Protein AF-A0A7S0LZG2-F1 (afdb_monomer_lite)

Organism: NCBI:txid233186

Radius of gyration: 30.83 Å; chains: 1; bounding box: 90×94×75 Å

InterPro domains:
  IPR001623 DnaJ domain [PF00226] (15-76)
  IPR001623 DnaJ domain [PR00625] (16-34)
  IPR001623 DnaJ domain [PR00625] (34-49)
  IPR001623 DnaJ domain [PR00625] (51-71)
  IPR001623 DnaJ domain [PR00625] (71-90)
  IPR001623 DnaJ domain [PS50076] (14-79)
  IPR001623 DnaJ domain [SM00271] (13-71)
  IPR001623 DnaJ domain [cd06257] (15-68)
  IPR018253 DnaJ domain, conserved site [PS00636] (56-75)
  IPR019396 Transmembrane Fragile-X-F-associated protein [PF10269] (187-379)
  IPR036869 Chaperone J-domain superfamily [G3DSA:1.10.287.110] (8-105)
  IPR036869 Chaperone J-domain superfamily [SSF46565] (13-108)
  IPR051434 DnaJ homolog subfamily C member 5 [PTHR44027] (15-177)

Structure (mmCIF, N/CA/C/O backbone):
data_AF-A0A7S0LZG2-F1
#
_entry.id   AF-A0A7S0LZG2-F1
#
loop_
_atom_site.group_PDB
_atom_site.id
_atom_site.type_symbol
_atom_site.label_atom_id
_atom_site.label_alt_id
_atom_site.label_comp_id
_atom_site.label_asym_id
_atom_site.label_entity_id
_atom_site.label_seq_id
_atom_site.pdbx_PDB_ins_code
_atom_site.Cartn_x
_atom_site.Cartn_y
_atom_site.Cartn_z
_atom_site.occupancy
_atom_site.B_iso_or_equiv
_atom_site.auth_seq_id
_atom_site.auth_comp_id
_atom_site.auth_asym_id
_atom_site.auth_atom_id
_atom_site.pdbx_PDB_model_num
ATOM 1 N N . MET A 1 1 ? 25.890 35.222 -40.777 1.00 36.62 1 MET A N 1
ATOM 2 C CA . MET A 1 1 ? 24.666 34.493 -40.388 1.00 36.62 1 MET A CA 1
ATOM 3 C C . MET A 1 1 ? 24.772 33.085 -40.952 1.00 36.62 1 MET A C 1
ATOM 5 O O . MET A 1 1 ? 24.434 32.873 -42.106 1.00 36.62 1 MET A O 1
ATOM 9 N N . LEU A 1 2 ? 25.377 32.169 -40.194 1.00 33.62 2 LEU A N 1
ATOM 10 C CA . LEU A 1 2 ? 25.518 30.763 -40.579 1.00 33.62 2 LEU A CA 1
ATOM 11 C C . LEU A 1 2 ? 24.360 29.995 -39.947 1.00 33.62 2 LEU A C 1
ATOM 13 O O . LEU A 1 2 ? 24.192 30.022 -38.731 1.00 33.62 2 LEU A O 1
ATOM 17 N N . GLY A 1 3 ? 23.532 29.397 -40.801 1.00 33.84 3 GLY A N 1
ATOM 18 C CA . GLY A 1 3 ? 22.392 28.591 -40.397 1.00 33.84 3 GLY A CA 1
ATOM 19 C C . GLY A 1 3 ? 22.852 27.315 -39.703 1.00 33.84 3 GLY A C 1
ATOM 20 O O . GLY A 1 3 ? 23.618 26.530 -40.259 1.00 33.84 3 GLY A O 1
ATOM 21 N N . SER A 1 4 ? 22.360 27.118 -38.485 1.00 37.41 4 SER A N 1
ATOM 22 C CA . SER A 1 4 ? 22.363 25.838 -37.792 1.00 37.41 4 SER A CA 1
ATOM 23 C C . SER A 1 4 ? 21.482 24.860 -38.569 1.00 37.41 4 SER A C 1
ATOM 25 O O . SER A 1 4 ? 20.266 25.040 -38.651 1.00 37.41 4 SER A O 1
ATOM 27 N N . ASN A 1 5 ? 22.102 23.844 -39.158 1.00 39.34 5 ASN A N 1
ATOM 28 C CA . ASN A 1 5 ? 21.404 22.716 -39.762 1.00 39.34 5 ASN A CA 1
ATOM 29 C C . ASN A 1 5 ? 20.641 21.965 -38.643 1.00 39.34 5 ASN A C 1
ATOM 31 O O . ASN A 1 5 ? 21.269 21.638 -37.632 1.00 39.34 5 ASN A O 1
ATOM 35 N N . PRO A 1 6 ? 19.320 21.724 -38.744 1.00 42.66 6 PRO A N 1
ATOM 36 C CA . PRO A 1 6 ? 18.603 20.955 -37.730 1.00 42.66 6 PRO A CA 1
ATOM 37 C C . PRO A 1 6 ? 19.112 19.507 -37.713 1.00 42.66 6 PRO A C 1
ATOM 39 O O . PRO A 1 6 ? 19.399 18.931 -38.763 1.00 42.66 6 PRO A O 1
ATOM 42 N N . ALA A 1 7 ? 19.246 18.934 -36.514 1.00 39.84 7 ALA A N 1
ATOM 43 C CA . 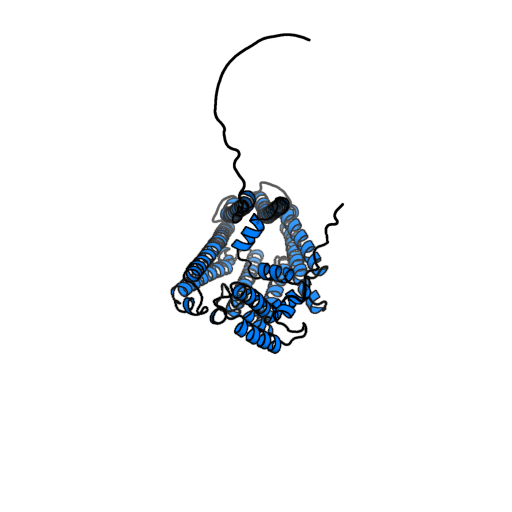ALA A 1 7 ? 19.677 17.552 -36.316 1.00 39.84 7 ALA A CA 1
ATOM 44 C C . ALA A 1 7 ? 18.815 16.571 -37.146 1.00 39.84 7 ALA A C 1
ATOM 46 O O . ALA A 1 7 ? 17.605 16.791 -37.275 1.00 39.84 7 ALA A O 1
ATOM 47 N N . PRO A 1 8 ? 19.408 15.505 -37.720 1.00 37.78 8 PRO A N 1
ATOM 48 C CA . PRO A 1 8 ? 18.664 14.521 -38.499 1.00 37.78 8 PRO A CA 1
ATOM 49 C C . PRO A 1 8 ? 17.584 13.846 -37.634 1.00 37.78 8 PRO A C 1
ATOM 51 O O . PRO A 1 8 ? 17.798 13.650 -36.436 1.00 37.78 8 PRO A O 1
ATOM 54 N N . PRO A 1 9 ? 16.420 13.489 -38.212 1.00 40.94 9 PRO A N 1
ATOM 55 C CA . PRO A 1 9 ? 15.357 12.816 -37.471 1.00 40.94 9 PRO A CA 1
ATOM 56 C C . PRO A 1 9 ? 15.865 11.483 -36.891 1.00 40.94 9 PRO A C 1
ATOM 58 O O . PRO A 1 9 ? 16.703 10.835 -37.525 1.00 40.94 9 PRO A O 1
ATOM 61 N N . PRO A 1 10 ? 15.364 11.044 -35.719 1.00 46.56 10 PRO A N 1
ATOM 62 C CA . PRO A 1 10 ? 15.794 9.796 -35.097 1.00 46.56 10 PRO A CA 1
ATOM 63 C C . PRO A 1 10 ? 15.549 8.642 -36.072 1.00 46.56 10 PRO A C 1
ATOM 65 O O . PRO A 1 10 ? 14.413 8.390 -36.489 1.00 46.56 10 PRO A O 1
ATOM 68 N N . ASN A 1 11 ? 16.626 7.984 -36.500 1.00 55.81 11 ASN A N 1
ATOM 69 C CA . ASN A 1 11 ? 16.569 6.983 -37.554 1.00 55.81 11 ASN A CA 1
ATOM 70 C C . ASN A 1 11 ? 15.922 5.690 -37.019 1.00 55.81 11 ASN A C 1
ATOM 72 O O . ASN A 1 11 ? 16.595 4.811 -36.486 1.00 55.81 11 ASN A O 1
ATOM 76 N N . LYS A 1 12 ? 14.595 5.578 -37.171 1.00 57.31 12 LYS A N 1
ATOM 77 C CA . LYS A 1 12 ? 13.780 4.420 -36.752 1.00 57.31 12 LYS A CA 1
ATOM 78 C C . LYS A 1 12 ? 14.132 3.102 -37.471 1.00 57.31 12 LYS A C 1
ATOM 80 O O . LYS A 1 12 ? 13.519 2.079 -37.169 1.00 57.31 12 LYS A O 1
ATOM 85 N N . THR A 1 13 ? 15.050 3.103 -38.442 1.00 65.00 13 THR A N 1
ATOM 86 C CA . THR A 1 13 ? 15.465 1.910 -39.202 1.00 65.00 13 THR A CA 1
ATOM 87 C C . THR A 1 13 ? 16.918 1.497 -38.971 1.00 65.00 13 THR A C 1
ATOM 89 O O . THR A 1 13 ? 17.349 0.490 -39.530 1.00 65.00 13 THR A O 1
ATOM 92 N N . LEU A 1 14 ? 17.652 2.184 -38.092 1.00 81.25 14 LEU A N 1
ATOM 93 C CA . LEU A 1 14 ? 19.096 2.006 -37.920 1.00 81.25 14 LEU A CA 1
ATOM 94 C C . LEU A 1 14 ? 19.501 0.565 -37.544 1.00 81.25 14 LEU A C 1
ATOM 96 O O . LEU A 1 14 ? 20.418 0.013 -38.145 1.00 81.25 14 LEU A O 1
ATOM 100 N N . TYR A 1 15 ? 18.784 -0.109 -36.637 1.00 87.94 15 TYR A N 1
ATOM 101 C CA . TYR A 1 15 ? 19.085 -1.504 -36.268 1.00 87.94 15 TYR A CA 1
ATOM 102 C C . TYR A 1 15 ? 18.771 -2.515 -37.381 1.00 87.94 15 TYR A C 1
ATOM 104 O O . TYR A 1 15 ? 19.492 -3.502 -37.547 1.00 87.94 15 TYR A O 1
ATOM 112 N N . TYR A 1 16 ? 17.729 -2.265 -38.177 1.00 89.00 16 TYR A N 1
ATOM 113 C CA . TYR A 1 16 ? 17.386 -3.104 -39.329 1.00 89.00 16 TYR A CA 1
ATOM 114 C C . TYR A 1 16 ? 18.434 -2.956 -40.439 1.00 89.00 16 TYR A C 1
ATOM 116 O O . TYR A 1 16 ? 18.879 -3.949 -41.016 1.00 89.00 16 TYR A O 1
ATOM 124 N N . GLU A 1 17 ? 18.897 -1.726 -40.671 1.00 87.31 17 GLU A N 1
ATOM 125 C CA . GLU A 1 17 ? 19.972 -1.402 -41.611 1.00 87.31 17 GLU A CA 1
ATOM 126 C C . GLU A 1 17 ? 21.313 -2.017 -41.187 1.00 87.31 17 GLU A C 1
ATOM 128 O O . GLU A 1 17 ? 22.000 -2.613 -42.017 1.00 87.31 17 GLU A O 1
ATOM 133 N N . LEU A 1 18 ? 21.654 -1.962 -39.895 1.00 86.88 18 LEU A N 1
ATOM 134 C CA . LEU A 1 18 ? 22.871 -2.570 -39.343 1.00 86.88 18 LEU A CA 1
ATOM 135 C C . LEU A 1 18 ? 22.912 -4.093 -39.513 1.00 86.88 18 LEU A C 1
ATOM 137 O O . LEU A 1 18 ? 23.971 -4.658 -39.795 1.00 86.88 18 LEU A O 1
ATOM 141 N N . LEU A 1 19 ? 21.767 -4.765 -39.365 1.00 86.94 19 LEU A N 1
ATOM 142 C CA . LEU A 1 19 ? 21.643 -6.199 -39.635 1.00 86.94 19 LEU A CA 1
ATOM 143 C C . LEU A 1 19 ? 21.446 -6.514 -41.126 1.00 86.94 19 LEU A C 1
ATOM 145 O O . LEU A 1 19 ? 21.594 -7.669 -41.527 1.00 86.94 19 LEU A O 1
ATOM 149 N N . GLY A 1 20 ? 21.150 -5.513 -41.958 1.00 86.12 20 GLY A N 1
ATOM 150 C CA . GLY A 1 20 ? 20.890 -5.680 -43.386 1.00 86.12 20 GLY A CA 1
ATOM 151 C C . GLY A 1 20 ? 19.603 -6.455 -43.676 1.00 86.12 20 GLY A C 1
ATOM 152 O O . GLY A 1 20 ? 19.558 -7.238 -44.626 1.00 86.12 20 GLY A O 1
ATOM 153 N N . VAL A 1 21 ? 18.579 -6.278 -42.841 1.00 89.81 21 VAL A N 1
ATOM 154 C CA . VAL A 1 21 ? 17.268 -6.929 -42.970 1.00 89.81 21 VAL A CA 1
ATOM 155 C C . VAL A 1 21 ? 16.168 -5.880 -43.129 1.00 89.81 21 VAL A C 1
ATOM 157 O O . VAL A 1 21 ? 16.304 -4.775 -42.607 1.00 89.81 21 VAL A O 1
ATOM 160 N N . PRO A 1 22 ? 15.071 -6.179 -43.843 1.00 88.25 22 PRO A N 1
ATOM 161 C CA . PRO A 1 22 ? 13.965 -5.239 -43.954 1.00 88.25 22 PRO A CA 1
ATOM 162 C C . PRO A 1 22 ? 13.173 -5.158 -42.635 1.00 88.25 22 PRO A C 1
ATOM 164 O O . PRO A 1 22 ? 13.244 -6.050 -41.787 1.00 88.25 22 PRO A O 1
ATOM 167 N N . LYS A 1 23 ? 12.401 -4.082 -42.445 1.00 84.81 23 LYS A N 1
ATOM 168 C CA . LYS A 1 23 ? 11.643 -3.841 -41.200 1.00 84.81 23 LYS A CA 1
ATOM 169 C C . LYS A 1 23 ? 10.591 -4.923 -40.910 1.00 84.81 23 LYS A C 1
ATOM 171 O O . LYS A 1 23 ? 10.265 -5.178 -39.754 1.00 84.81 23 LYS A O 1
ATOM 176 N N . ASP A 1 24 ? 10.084 -5.580 -41.947 1.00 84.69 24 ASP A N 1
ATOM 177 C CA . ASP A 1 24 ? 9.132 -6.693 -41.897 1.00 84.69 24 ASP A CA 1
ATOM 178 C C . ASP A 1 24 ? 9.803 -8.072 -41.732 1.00 84.69 24 ASP A C 1
ATOM 180 O O . ASP A 1 24 ? 9.123 -9.096 -41.769 1.00 84.69 24 ASP A O 1
ATOM 184 N N . ALA A 1 25 ? 11.121 -8.121 -41.499 1.00 87.06 25 ALA A N 1
ATOM 185 C CA 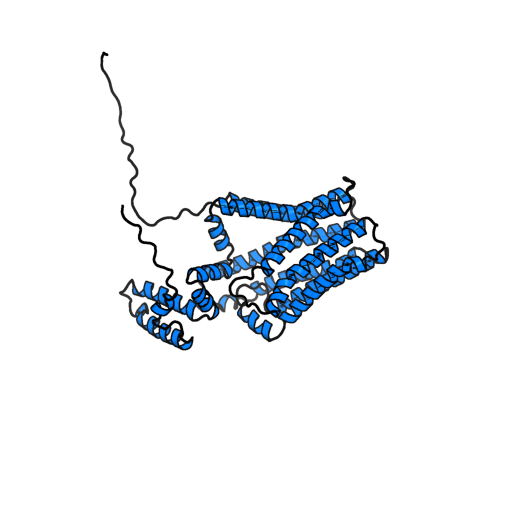. ALA A 1 25 ? 11.863 -9.370 -41.359 1.00 87.06 25 ALA A CA 1
ATOM 186 C C . ALA A 1 25 ? 11.324 -10.263 -40.232 1.00 87.06 25 ALA A C 1
ATOM 188 O O . ALA A 1 25 ? 11.015 -9.803 -39.120 1.00 87.06 25 ALA A O 1
ATOM 189 N N . SER A 1 26 ? 11.274 -11.567 -40.513 1.00 88.62 26 SER A N 1
ATOM 190 C CA . SER A 1 26 ? 10.900 -12.576 -39.527 1.00 88.62 26 SER A CA 1
ATOM 191 C C . SER A 1 26 ? 11.997 -12.742 -38.459 1.00 88.62 26 SER A C 1
ATOM 193 O O . SER A 1 26 ? 13.169 -12.441 -38.719 1.00 88.62 26 SER A O 1
ATOM 195 N N . PRO A 1 27 ? 11.669 -13.255 -37.257 1.00 85.50 27 PRO A N 1
ATOM 196 C CA . PRO A 1 27 ? 12.671 -13.556 -36.229 1.00 85.50 27 PRO A CA 1
ATOM 197 C C . PRO A 1 27 ? 13.788 -14.485 -36.730 1.00 85.50 27 PRO A C 1
ATOM 199 O O . PRO A 1 27 ? 14.954 -14.332 -36.356 1.00 85.50 27 PRO A O 1
ATOM 202 N N . ASP A 1 28 ? 13.452 -15.418 -37.625 1.00 84.06 28 ASP A N 1
ATOM 203 C CA . ASP A 1 28 ? 14.417 -16.335 -38.229 1.00 84.06 28 ASP A CA 1
ATOM 204 C C . ASP A 1 28 ? 15.378 -15.622 -39.184 1.00 84.06 28 ASP A C 1
ATOM 206 O O . ASP A 1 28 ? 16.564 -15.962 -39.232 1.00 84.06 28 ASP A O 1
ATOM 210 N N . ASP A 1 29 ? 14.906 -14.611 -39.912 1.00 88.00 29 ASP A N 1
ATOM 211 C CA . ASP A 1 29 ? 15.738 -13.827 -40.827 1.00 88.00 29 ASP A CA 1
ATOM 212 C C . ASP A 1 29 ? 16.683 -12.895 -40.065 1.00 88.00 29 ASP A C 1
ATOM 214 O O . ASP A 1 29 ? 17.873 -12.842 -40.379 1.00 88.00 29 ASP A O 1
ATOM 218 N N . ILE A 1 30 ? 16.200 -12.269 -38.987 1.00 89.44 30 ILE A N 1
ATOM 219 C CA . ILE A 1 30 ? 17.013 -11.476 -38.049 1.00 89.44 30 ILE A CA 1
ATOM 220 C C . ILE A 1 30 ? 18.133 -12.344 -37.453 1.00 89.44 30 ILE A C 1
ATOM 222 O O . ILE A 1 30 ? 19.303 -11.955 -37.431 1.00 89.44 30 ILE A O 1
ATOM 226 N N . LYS A 1 31 ? 17.810 -13.575 -37.043 1.00 88.88 31 LYS A N 1
ATOM 227 C CA . LYS A 1 31 ? 18.780 -14.530 -36.490 1.00 88.88 31 LYS A CA 1
ATOM 228 C C . LYS A 1 31 ? 19.804 -15.011 -37.518 1.00 88.88 31 LYS A C 1
ATOM 230 O O . LYS A 1 31 ? 20.982 -15.167 -37.188 1.00 88.88 31 LYS A O 1
ATOM 235 N N . LYS A 1 32 ? 19.388 -15.256 -38.764 1.00 88.44 32 LYS A N 1
ATOM 236 C CA . LYS A 1 32 ? 20.304 -15.613 -39.864 1.00 88.44 32 LYS A CA 1
ATOM 237 C C . LYS A 1 32 ? 21.247 -14.458 -40.199 1.00 88.44 32 LYS A C 1
ATOM 239 O O . LYS A 1 32 ? 22.445 -14.691 -40.371 1.00 88.44 32 LYS A O 1
ATOM 244 N N . ALA A 1 33 ? 20.726 -13.235 -40.256 1.00 89.38 33 ALA A N 1
ATOM 245 C CA . ALA A 1 33 ? 21.500 -12.032 -40.532 1.00 89.38 33 ALA A CA 1
ATOM 246 C C . ALA A 1 33 ? 22.550 -11.767 -39.446 1.00 89.38 33 ALA A C 1
ATOM 248 O O . ALA A 1 33 ? 23.730 -11.611 -39.765 1.00 89.38 33 ALA A O 1
ATOM 249 N N . TRP A 1 34 ? 22.158 -11.866 -38.171 1.00 89.00 34 TRP A N 1
ATOM 250 C CA . TRP A 1 34 ? 23.079 -11.792 -37.036 1.00 89.00 34 TRP A CA 1
ATOM 251 C C . TRP A 1 34 ? 24.204 -12.823 -37.135 1.00 89.00 34 TRP A C 1
ATOM 253 O O . TRP A 1 34 ? 25.372 -12.460 -37.060 1.00 89.00 34 TRP A O 1
ATOM 263 N N . ARG A 1 35 ? 23.890 -14.103 -37.383 1.00 87.50 35 ARG A N 1
ATOM 264 C CA . ARG A 1 35 ? 24.916 -15.156 -37.522 1.00 87.50 35 ARG A CA 1
ATOM 265 C C . ARG A 1 35 ? 25.926 -14.835 -38.623 1.00 87.50 35 ARG A C 1
ATOM 267 O O . ARG A 1 35 ? 27.125 -15.036 -38.438 1.00 87.50 35 ARG A O 1
ATOM 274 N N . LYS A 1 36 ? 25.454 -14.322 -39.762 1.00 88.44 36 LYS A N 1
ATOM 275 C CA . LYS A 1 36 ? 26.313 -13.931 -40.886 1.00 88.44 36 LYS A CA 1
ATOM 276 C C . LYS A 1 36 ? 27.188 -12.724 -40.539 1.00 88.44 36 LYS A C 1
ATOM 278 O O . LYS A 1 36 ? 28.360 -12.715 -40.904 1.00 88.44 36 LYS A O 1
ATOM 283 N N . ALA A 1 37 ? 26.645 -11.730 -39.841 1.00 85.12 37 ALA A N 1
ATOM 284 C CA . ALA A 1 37 ? 27.389 -10.546 -39.423 1.00 85.12 37 ALA A CA 1
ATOM 285 C C . ALA A 1 37 ? 28.405 -10.864 -38.312 1.00 85.12 37 ALA A C 1
ATOM 287 O O . ALA A 1 37 ? 29.570 -10.487 -38.424 1.00 85.12 37 ALA A O 1
ATOM 288 N N . ALA A 1 38 ? 28.015 -11.655 -37.312 1.00 84.25 38 ALA A N 1
ATOM 289 C CA . ALA A 1 38 ? 28.865 -12.079 -36.204 1.00 84.25 38 ALA A CA 1
ATOM 290 C C . ALA A 1 38 ? 30.071 -12.910 -36.667 1.00 84.25 38 ALA A C 1
ATOM 292 O O . ALA A 1 38 ? 31.174 -12.719 -36.169 1.00 84.25 38 ALA A O 1
ATOM 293 N N . LEU A 1 39 ? 29.898 -13.791 -37.661 1.00 85.06 39 LEU A N 1
ATOM 294 C CA . LEU A 1 39 ? 31.007 -14.558 -38.246 1.00 85.06 39 LEU A CA 1
ATOM 295 C C . LEU A 1 39 ? 31.995 -13.692 -39.038 1.00 85.06 39 LEU A C 1
ATOM 297 O O . LEU A 1 39 ? 33.161 -14.070 -39.160 1.00 85.06 39 LEU A O 1
ATOM 301 N N . ARG A 1 40 ? 31.530 -12.572 -39.606 1.00 83.62 40 ARG A N 1
ATOM 302 C CA . ARG A 1 40 ? 32.362 -11.625 -40.366 1.00 83.62 40 ARG A CA 1
ATOM 303 C C . ARG A 1 40 ? 33.102 -10.655 -39.456 1.00 83.62 40 ARG A C 1
ATOM 305 O O . ARG A 1 40 ? 34.233 -10.320 -39.765 1.00 83.62 40 ARG A O 1
ATOM 312 N N . LEU A 1 41 ? 32.470 -10.230 -38.365 1.00 82.88 41 LEU A N 1
ATOM 313 C CA . LEU A 1 41 ? 32.989 -9.244 -37.411 1.00 82.88 41 LEU A CA 1
ATOM 314 C C . LEU A 1 41 ? 33.618 -9.888 -36.162 1.00 82.88 41 LEU A C 1
ATOM 316 O O . LEU A 1 41 ? 33.928 -9.191 -35.204 1.00 82.88 41 LEU A O 1
ATOM 320 N N . HIS A 1 42 ? 33.812 -11.210 -36.150 1.00 80.94 42 HIS A N 1
ATOM 321 C CA . HIS A 1 42 ? 34.375 -11.910 -34.995 1.00 80.94 42 HIS A CA 1
ATOM 322 C C . HIS A 1 42 ? 35.797 -11.399 -34.682 1.00 80.94 42 HIS A C 1
ATOM 324 O O . HIS A 1 42 ? 36.619 -11.358 -35.604 1.00 80.94 42 HIS A O 1
ATOM 330 N N . PRO A 1 43 ? 36.126 -11.074 -33.416 1.00 76.81 43 PRO A N 1
ATOM 331 C CA . PRO A 1 43 ? 37.424 -10.497 -33.045 1.00 76.81 43 PRO A CA 1
ATOM 332 C C . PRO A 1 43 ? 38.600 -11.413 -33.408 1.00 76.81 43 PRO A C 1
ATOM 334 O O . PRO A 1 43 ? 39.628 -10.944 -33.875 1.00 76.81 43 PRO A O 1
ATOM 337 N N . ASP A 1 44 ? 38.409 -12.733 -33.324 1.00 80.69 44 ASP A N 1
ATOM 338 C CA . ASP A 1 44 ? 39.431 -13.720 -33.707 1.00 80.69 44 ASP A CA 1
ATOM 339 C C . ASP A 1 44 ? 39.818 -13.670 -35.199 1.00 80.69 44 ASP A C 1
ATOM 341 O O . ASP A 1 44 ? 40.945 -13.979 -35.566 1.00 80.69 44 ASP A O 1
ATOM 345 N N . LYS A 1 45 ? 38.900 -13.242 -36.077 1.00 79.25 45 LYS A N 1
ATOM 346 C CA . LYS A 1 45 ? 39.164 -13.108 -37.521 1.00 79.25 45 LYS A CA 1
ATOM 347 C C . LYS A 1 45 ? 39.620 -11.705 -37.923 1.00 79.25 45 LYS A C 1
ATOM 349 O O . LYS A 1 45 ? 40.101 -11.539 -39.039 1.00 79.25 45 LYS A O 1
ATOM 354 N N . ASN A 1 46 ? 39.475 -10.724 -37.032 1.00 80.88 46 ASN A N 1
ATOM 355 C CA . ASN A 1 46 ? 39.750 -9.309 -37.284 1.00 80.88 46 ASN A CA 1
ATOM 356 C C . ASN A 1 46 ? 40.654 -8.713 -36.192 1.00 80.88 46 ASN A C 1
ATOM 358 O O . ASN A 1 46 ? 40.431 -7.597 -35.738 1.00 80.88 46 ASN A O 1
ATOM 362 N N . GLN A 1 47 ? 41.685 -9.453 -35.774 1.00 71.69 47 GLN A N 1
ATOM 363 C CA . GLN A 1 47 ? 42.593 -9.050 -34.688 1.00 71.69 47 GLN A CA 1
ATOM 364 C C . GLN A 1 47 ? 43.371 -7.748 -34.984 1.00 71.69 47 GLN A C 1
ATOM 366 O O . GLN A 1 47 ? 43.872 -7.113 -34.064 1.00 71.69 47 GLN A O 1
ATOM 371 N N . ASN A 1 48 ? 43.446 -7.337 -36.257 1.00 75.75 48 ASN A N 1
ATOM 372 C CA . ASN A 1 48 ? 44.167 -6.144 -36.714 1.00 75.75 48 ASN A CA 1
ATOM 373 C C . ASN A 1 48 ? 43.251 -4.944 -37.032 1.00 75.75 48 ASN A C 1
ATOM 375 O O . ASN A 1 48 ? 43.751 -3.921 -37.494 1.00 75.75 48 ASN A O 1
ATOM 379 N N . ASP A 1 49 ? 41.932 -5.068 -36.842 1.00 77.75 49 ASP A N 1
ATOM 380 C CA . ASP A 1 49 ? 40.963 -4.005 -37.130 1.00 77.75 49 ASP A CA 1
ATOM 381 C C . ASP A 1 49 ? 40.312 -3.506 -35.824 1.00 77.75 49 ASP A C 1
ATOM 383 O O . ASP A 1 49 ? 39.419 -4.173 -35.289 1.00 77.75 49 ASP A O 1
ATOM 387 N N . PRO A 1 50 ? 40.727 -2.337 -35.298 1.00 73.44 50 PRO A N 1
ATOM 388 C CA . PRO A 1 50 ? 40.158 -1.783 -34.072 1.00 73.44 50 PRO A CA 1
ATOM 389 C C . PRO A 1 50 ? 38.688 -1.357 -34.233 1.00 73.44 50 PRO A C 1
ATOM 391 O O . PRO A 1 50 ? 37.964 -1.257 -33.241 1.00 73.44 50 PRO A O 1
ATOM 394 N N . GLU A 1 51 ? 38.199 -1.147 -35.461 1.00 76.69 51 GLU A N 1
ATOM 395 C CA . GLU A 1 51 ? 36.796 -0.808 -35.714 1.00 76.69 51 GLU A CA 1
ATOM 396 C C . GLU A 1 51 ? 35.888 -2.045 -35.755 1.00 76.69 51 GLU A C 1
ATOM 398 O O . GLU A 1 51 ? 34.678 -1.932 -35.528 1.00 76.69 51 GLU A O 1
ATOM 403 N N . ALA A 1 52 ? 36.442 -3.239 -35.997 1.00 75.00 52 ALA A N 1
ATOM 404 C CA . ALA A 1 52 ? 35.670 -4.479 -36.047 1.00 75.00 52 ALA A CA 1
ATOM 405 C C . ALA A 1 52 ? 34.983 -4.784 -34.708 1.00 75.00 52 ALA A C 1
ATOM 407 O O . ALA A 1 52 ? 33.833 -5.225 -34.703 1.00 75.00 52 ALA A O 1
ATOM 408 N N . GLU A 1 53 ? 35.637 -4.489 -33.580 1.00 74.06 53 GLU A N 1
ATOM 409 C CA . GLU A 1 53 ? 35.059 -4.663 -32.244 1.00 74.06 53 GLU A CA 1
ATOM 410 C C . GLU A 1 53 ? 33.889 -3.698 -32.001 1.00 74.06 53 GLU A C 1
ATOM 412 O O . GLU A 1 53 ? 32.824 -4.111 -31.536 1.00 74.06 53 GLU A O 1
ATOM 417 N N . SER A 1 54 ? 34.059 -2.424 -32.366 1.00 75.38 54 SER A N 1
ATOM 418 C CA . SER A 1 54 ? 33.008 -1.405 -32.257 1.00 75.38 54 SER A CA 1
ATOM 419 C C . SER A 1 54 ? 31.782 -1.787 -33.094 1.00 75.38 54 SER A C 1
ATOM 421 O O . SER A 1 54 ? 30.655 -1.832 -32.597 1.00 75.38 54 SER A O 1
ATOM 423 N N . ARG A 1 55 ? 32.000 -2.202 -34.347 1.00 79.62 55 ARG A N 1
ATOM 424 C CA . ARG A 1 55 ? 30.933 -2.669 -35.242 1.00 79.62 55 ARG A CA 1
ATOM 425 C C . ARG A 1 55 ? 30.276 -3.949 -34.737 1.00 79.62 55 ARG A C 1
ATOM 427 O O . ARG A 1 55 ? 29.064 -4.097 -34.862 1.00 79.62 55 ARG A O 1
ATOM 434 N N . PHE A 1 56 ? 31.042 -4.867 -34.152 1.00 80.38 56 PHE A N 1
ATOM 435 C CA . PHE A 1 56 ? 30.496 -6.083 -33.556 1.00 80.38 56 PHE A CA 1
ATOM 436 C C . PHE A 1 56 ? 29.568 -5.768 -32.377 1.00 80.38 56 PHE A C 1
ATOM 438 O O . PHE A 1 56 ? 28.488 -6.350 -32.299 1.00 80.38 56 PHE A O 1
ATOM 445 N N . LYS A 1 57 ? 29.945 -4.823 -31.503 1.00 78.62 57 LYS A N 1
ATOM 446 C CA . LYS A 1 57 ? 29.107 -4.368 -30.379 1.00 78.62 57 LYS A CA 1
ATOM 447 C C . LYS A 1 57 ? 27.780 -3.786 -30.867 1.00 78.62 57 LYS A C 1
ATOM 449 O O . LYS A 1 57 ? 26.730 -4.244 -30.431 1.00 78.62 57 LYS A O 1
ATOM 454 N N . VAL A 1 58 ? 27.825 -2.876 -31.837 1.00 80.75 58 VAL A N 1
ATOM 455 C CA . VAL A 1 58 ? 26.628 -2.220 -32.391 1.00 80.75 58 VAL A CA 1
ATOM 456 C C . VAL A 1 58 ? 25.693 -3.218 -33.094 1.00 80.75 58 VAL A C 1
ATOM 458 O O . VAL A 1 58 ? 24.475 -3.174 -32.938 1.00 80.75 58 VAL A O 1
ATOM 461 N N . VAL A 1 59 ? 26.242 -4.181 -33.842 1.00 84.50 59 VAL A N 1
ATOM 462 C CA . VAL A 1 59 ? 25.441 -5.221 -34.517 1.00 84.50 59 VAL A CA 1
ATOM 463 C C . VAL A 1 59 ? 24.859 -6.228 -33.513 1.00 84.50 59 VAL A C 1
ATOM 465 O O . VAL A 1 59 ? 23.762 -6.750 -33.720 1.00 84.50 59 VAL A O 1
ATOM 468 N N . LYS A 1 60 ? 25.578 -6.498 -32.418 1.00 83.88 60 LYS A N 1
ATOM 469 C CA . LYS A 1 60 ? 25.104 -7.341 -31.313 1.00 83.88 60 LYS A CA 1
ATOM 470 C C . LYS A 1 60 ? 23.924 -6.695 -30.599 1.00 83.88 60 LYS A C 1
ATOM 472 O O . LYS A 1 60 ? 22.919 -7.366 -30.395 1.00 83.88 60 LYS A O 1
ATOM 477 N N . GLU A 1 61 ? 24.026 -5.404 -30.304 1.00 81.19 61 GLU A N 1
ATOM 478 C CA . GLU A 1 61 ? 22.947 -4.602 -29.726 1.00 81.19 61 GLU A CA 1
ATOM 479 C C . GLU A 1 61 ? 21.706 -4.616 -30.632 1.00 81.19 61 GLU A C 1
ATOM 481 O O . GLU A 1 61 ? 20.623 -5.001 -30.194 1.00 81.19 61 GLU A O 1
ATOM 486 N N . ALA A 1 62 ? 21.872 -4.350 -31.933 1.00 86.44 62 ALA A N 1
ATOM 487 C CA . ALA A 1 62 ? 20.776 -4.421 -32.901 1.00 86.44 62 ALA A CA 1
ATOM 488 C C . ALA A 1 62 ? 20.072 -5.794 -32.904 1.00 86.44 62 ALA A C 1
ATOM 490 O O . ALA A 1 62 ? 18.843 -5.870 -32.967 1.00 86.44 62 ALA A O 1
ATOM 491 N N . TYR A 1 63 ? 20.825 -6.896 -32.807 1.00 88.00 63 TYR A N 1
ATOM 492 C CA . TYR A 1 63 ? 20.245 -8.236 -32.697 1.00 88.00 63 TYR A CA 1
ATOM 493 C C . TYR A 1 63 ? 19.511 -8.453 -31.369 1.00 88.00 63 TYR A C 1
ATOM 495 O O . TYR A 1 63 ? 18.413 -9.007 -31.375 1.00 88.00 63 TYR A O 1
ATOM 503 N N . GLU A 1 64 ? 20.072 -8.027 -30.239 1.00 83.69 64 GLU A N 1
ATOM 504 C CA . GLU A 1 64 ? 19.436 -8.155 -28.919 1.00 83.69 64 GLU A CA 1
ATOM 505 C C . GLU A 1 64 ? 18.090 -7.423 -28.865 1.00 83.69 64 GLU A C 1
ATOM 507 O O . GLU A 1 64 ? 17.108 -7.960 -28.346 1.00 83.69 64 GLU A O 1
ATOM 512 N N . VAL A 1 65 ? 18.013 -6.247 -29.488 1.00 85.31 65 VAL A N 1
ATOM 513 C CA . VAL A 1 65 ? 16.782 -5.459 -29.583 1.00 85.31 65 VAL A CA 1
ATOM 514 C C . VAL A 1 65 ? 15.765 -6.094 -30.528 1.00 85.31 65 VAL A C 1
ATOM 516 O O . VAL A 1 65 ? 14.605 -6.267 -30.160 1.00 85.31 65 VAL A O 1
ATOM 519 N N . LEU A 1 66 ? 16.180 -6.462 -31.742 1.00 86.94 66 LEU A N 1
ATOM 520 C CA . LEU A 1 66 ? 15.262 -6.938 -32.781 1.00 86.94 66 LEU A CA 1
ATOM 521 C C . LEU A 1 66 ? 14.835 -8.403 -32.608 1.00 86.94 66 LEU A C 1
ATOM 523 O O . LEU A 1 66 ? 13.793 -8.805 -33.131 1.00 86.94 66 LEU A O 1
ATOM 527 N N . SER A 1 67 ? 15.619 -9.212 -31.890 1.00 85.31 67 SER A N 1
ATOM 528 C CA . SER A 1 67 ? 15.284 -10.615 -31.606 1.00 85.31 67 SER A CA 1
ATOM 529 C C . SER A 1 67 ? 14.258 -10.776 -30.485 1.00 85.31 67 SER A C 1
ATOM 531 O O . SER A 1 67 ? 13.529 -11.770 -30.482 1.00 85.31 67 SER A O 1
ATOM 533 N N . ASN A 1 68 ? 14.161 -9.810 -29.566 1.00 82.12 68 ASN A N 1
ATOM 534 C CA . ASN A 1 68 ? 13.147 -9.798 -28.520 1.00 82.12 68 ASN A CA 1
ATOM 535 C C . ASN A 1 68 ? 11.863 -9.109 -29.043 1.00 82.12 68 ASN A C 1
ATOM 537 O O . ASN A 1 68 ? 11.906 -7.922 -29.375 1.00 82.12 68 ASN A O 1
ATOM 541 N N . PRO A 1 69 ? 10.709 -9.810 -29.098 1.00 80.19 69 PRO A N 1
ATOM 542 C CA . PRO A 1 69 ? 9.463 -9.257 -29.635 1.00 80.19 69 PRO A CA 1
ATOM 543 C C . PRO A 1 69 ? 8.996 -7.985 -28.928 1.00 80.19 69 PRO A C 1
ATOM 545 O O . PRO A 1 69 ? 8.443 -7.088 -29.565 1.00 80.19 69 PRO A O 1
ATOM 548 N N . GLU A 1 70 ? 9.217 -7.891 -27.617 1.00 77.62 70 GLU A N 1
ATOM 549 C CA . GLU A 1 70 ? 8.850 -6.702 -26.868 1.00 77.62 70 GLU A CA 1
ATOM 550 C C . GLU A 1 70 ? 9.803 -5.550 -27.150 1.00 77.62 70 GLU A C 1
ATOM 552 O O . GLU A 1 70 ? 9.334 -4.479 -27.517 1.00 77.62 70 GLU A O 1
ATOM 557 N N . LYS A 1 71 ? 11.124 -5.749 -27.034 1.00 79.94 71 LYS A N 1
ATOM 558 C CA . LYS A 1 71 ? 12.105 -4.682 -27.314 1.00 79.94 71 LYS A CA 1
ATOM 559 C C . LYS A 1 71 ? 11.944 -4.146 -28.740 1.00 79.94 71 LYS A C 1
ATOM 561 O O . LYS A 1 71 ? 11.884 -2.934 -28.929 1.00 79.94 71 LYS A O 1
ATOM 566 N N . ARG A 1 72 ? 11.733 -5.031 -29.722 1.00 85.00 72 ARG A N 1
ATOM 567 C CA . ARG A 1 72 ? 11.412 -4.661 -31.109 1.00 85.00 72 ARG A CA 1
ATOM 568 C C . ARG A 1 72 ? 10.177 -3.766 -31.201 1.00 85.00 72 ARG A C 1
ATOM 570 O O . ARG A 1 72 ? 10.201 -2.783 -31.929 1.00 85.00 72 ARG A O 1
ATOM 577 N N . ARG A 1 73 ? 9.119 -4.058 -30.441 1.00 82.94 73 ARG A N 1
ATOM 578 C CA . ARG A 1 73 ? 7.893 -3.248 -30.428 1.00 82.94 73 ARG A CA 1
ATOM 579 C C . ARG A 1 73 ? 8.139 -1.818 -29.934 1.00 82.94 73 ARG A C 1
ATOM 581 O O . ARG A 1 73 ? 7.608 -0.894 -30.542 1.00 82.94 73 ARG A O 1
ATOM 588 N N . TYR A 1 74 ? 8.922 -1.638 -28.867 1.00 78.88 74 TYR A N 1
ATOM 589 C CA . TYR A 1 74 ? 9.274 -0.305 -28.347 1.00 78.88 74 TYR A CA 1
ATOM 590 C C . TYR A 1 74 ? 10.223 0.446 -29.284 1.00 78.88 74 TYR A C 1
ATOM 592 O O . TYR A 1 74 ? 10.055 1.641 -29.518 1.00 78.88 74 TYR A O 1
ATOM 600 N N . TYR A 1 75 ? 11.176 -0.269 -29.883 1.00 82.69 75 TYR A N 1
ATOM 601 C CA . TYR A 1 75 ? 12.039 0.288 -30.920 1.00 82.69 75 TYR A CA 1
ATOM 602 C C . TYR A 1 75 ? 11.230 0.770 -32.132 1.00 82.69 75 TYR A C 1
ATOM 604 O O . TYR A 1 75 ? 11.442 1.866 -32.647 1.00 82.69 75 TYR A O 1
ATOM 612 N N . ASP A 1 76 ? 10.251 -0.023 -32.570 1.00 84.75 76 ASP A N 1
ATOM 613 C CA . ASP A 1 76 ? 9.415 0.302 -33.721 1.00 84.75 76 ASP A CA 1
ATOM 614 C C . ASP A 1 76 ? 8.476 1.494 -33.461 1.00 84.75 76 ASP A C 1
ATOM 616 O O . ASP A 1 76 ? 8.163 2.224 -34.413 1.00 84.75 76 ASP A O 1
ATOM 620 N N . SER A 1 77 ? 8.028 1.704 -32.213 1.00 79.00 77 SER A N 1
ATOM 621 C CA . SER A 1 77 ? 7.186 2.847 -31.833 1.00 79.00 77 SER A CA 1
ATOM 622 C C . SER A 1 77 ? 8.001 4.132 -31.686 1.00 79.00 77 SER A C 1
ATOM 624 O O . SER A 1 77 ? 7.746 5.114 -32.398 1.00 79.00 77 SER A O 1
ATOM 626 N N . ASP A 1 78 ? 9.021 4.099 -30.831 1.00 76.19 78 ASP A N 1
ATOM 627 C CA . ASP A 1 78 ? 9.662 5.289 -30.257 1.00 76.19 78 ASP A CA 1
ATOM 628 C C . ASP A 1 78 ? 11.187 5.331 -30.492 1.00 76.19 78 ASP A C 1
ATOM 630 O O . ASP A 1 78 ? 11.860 6.264 -30.059 1.00 76.19 78 ASP A O 1
ATOM 634 N N . GLY A 1 79 ? 11.745 4.365 -31.229 1.00 82.06 79 GLY A N 1
ATOM 635 C CA . GLY A 1 79 ? 13.170 4.303 -31.563 1.00 82.06 79 GLY A CA 1
ATOM 636 C C . GLY A 1 79 ? 14.060 3.934 -30.373 1.00 82.06 79 GLY A C 1
ATOM 637 O O . GLY A 1 79 ? 13.623 3.305 -29.410 1.00 82.06 79 GLY A O 1
ATOM 638 N N . GLU A 1 80 ? 15.333 4.331 -30.437 1.00 76.06 80 GLU A N 1
ATOM 639 C CA . GLU A 1 80 ? 16.314 4.073 -29.369 1.00 76.06 80 GLU A CA 1
ATOM 640 C C . GLU A 1 80 ? 15.939 4.749 -28.041 1.00 76.06 80 GLU A C 1
ATOM 642 O O . GLU A 1 80 ? 16.213 4.206 -26.973 1.00 76.06 80 GLU A O 1
ATOM 647 N N . GLU A 1 81 ? 15.279 5.911 -28.084 1.00 72.44 81 GLU A N 1
ATOM 648 C CA . GLU A 1 81 ? 14.823 6.618 -26.880 1.00 72.44 81 GLU A CA 1
ATOM 649 C C . GLU A 1 81 ? 13.744 5.827 -26.133 1.00 72.44 81 GLU A C 1
ATOM 651 O O . GLU A 1 81 ? 13.805 5.695 -24.909 1.00 72.44 81 GLU A O 1
ATOM 656 N N . GLY A 1 82 ? 12.798 5.231 -26.867 1.00 70.12 82 GLY A N 1
ATOM 657 C CA . GLY A 1 82 ? 11.791 4.338 -26.295 1.00 70.12 82 GLY A CA 1
ATOM 658 C C . GLY A 1 82 ? 12.393 3.097 -25.652 1.00 70.12 82 GLY A C 1
ATOM 659 O O . GLY A 1 82 ? 11.916 2.643 -24.610 1.00 70.12 82 GLY A O 1
ATOM 660 N N . LEU A 1 83 ? 13.473 2.578 -26.240 1.00 72.31 83 LEU A N 1
ATOM 661 C CA . LEU A 1 83 ? 14.189 1.442 -25.682 1.00 72.31 83 LEU A CA 1
ATOM 662 C C . LEU A 1 83 ? 14.912 1.799 -24.389 1.00 72.31 83 LEU A C 1
ATOM 664 O O . LEU A 1 83 ? 14.758 1.087 -23.407 1.00 72.31 83 LEU A O 1
ATOM 668 N N . LYS A 1 84 ? 15.621 2.932 -24.364 1.00 68.81 84 LYS A N 1
ATOM 669 C CA . LYS A 1 84 ? 16.297 3.440 -23.161 1.00 68.81 84 LYS A CA 1
ATOM 670 C C . LYS A 1 84 ? 15.311 3.730 -22.037 1.00 68.81 84 LYS A C 1
ATOM 672 O O . LYS A 1 84 ? 15.619 3.474 -20.880 1.00 68.81 84 LYS A O 1
ATOM 677 N N . MET A 1 85 ? 14.120 4.236 -22.360 1.00 61.97 85 MET A N 1
ATOM 678 C CA . MET A 1 85 ? 13.071 4.464 -21.366 1.00 61.97 85 MET A CA 1
ATOM 679 C C . MET A 1 85 ? 12.501 3.149 -20.822 1.00 61.97 85 MET A C 1
ATOM 681 O O . MET A 1 85 ? 12.270 3.054 -19.620 1.00 61.97 85 MET A O 1
ATOM 685 N N . LYS A 1 86 ? 12.297 2.135 -21.677 1.00 63.28 86 LYS A N 1
ATOM 686 C CA . LYS A 1 86 ? 11.897 0.796 -21.226 1.00 63.28 86 LYS A CA 1
ATOM 687 C C . LYS A 1 86 ? 12.991 0.132 -20.398 1.00 63.28 86 LYS A C 1
ATOM 689 O O . LYS A 1 86 ? 12.695 -0.381 -19.335 1.00 63.28 86 LYS A O 1
ATOM 694 N N . GLU A 1 87 ? 14.239 0.170 -20.842 1.00 62.03 87 GLU A N 1
ATOM 695 C CA . GLU A 1 87 ? 15.357 -0.393 -20.089 1.00 62.03 87 GLU A CA 1
ATOM 696 C C . GLU A 1 87 ? 15.512 0.324 -18.746 1.00 62.03 87 GLU A C 1
ATOM 698 O O . GLU A 1 87 ? 15.622 -0.344 -17.733 1.00 62.03 87 GLU A O 1
ATOM 703 N N . ALA A 1 88 ? 15.348 1.648 -18.686 1.00 56.69 88 ALA A N 1
ATOM 704 C CA . ALA A 1 88 ? 15.292 2.383 -17.421 1.00 56.69 88 ALA A CA 1
ATOM 705 C C . ALA A 1 88 ? 14.087 2.013 -16.528 1.00 56.69 88 ALA A C 1
ATOM 707 O O . ALA A 1 88 ? 14.165 2.158 -15.308 1.00 56.69 88 ALA A O 1
ATOM 708 N N . LEU A 1 89 ? 12.971 1.570 -17.117 1.00 53.00 89 LEU A N 1
ATOM 709 C CA . LEU A 1 89 ? 11.776 1.119 -16.399 1.00 53.00 89 LEU A CA 1
ATOM 710 C C . LEU A 1 89 ? 11.920 -0.328 -15.894 1.00 53.00 89 LEU A C 1
ATOM 712 O O . LEU A 1 89 ? 11.475 -0.619 -14.787 1.00 53.00 89 LEU A O 1
ATOM 716 N N . ASP A 1 90 ? 12.555 -1.200 -16.679 1.00 51.47 90 ASP A N 1
ATOM 717 C CA . ASP A 1 90 ? 12.779 -2.616 -16.368 1.00 51.47 90 ASP A CA 1
ATOM 718 C C . ASP A 1 90 ? 13.958 -2.787 -15.393 1.00 51.47 90 ASP A C 1
ATOM 720 O O . ASP A 1 90 ? 13.876 -3.554 -14.436 1.00 51.47 90 ASP A O 1
ATOM 724 N N . THR A 1 91 ? 15.039 -2.021 -15.572 1.00 50.16 91 THR A N 1
ATOM 725 C CA . THR A 1 91 ? 16.210 -2.000 -14.687 1.00 50.16 91 THR A CA 1
ATOM 726 C C . THR A 1 91 ? 16.111 -0.847 -13.698 1.00 50.16 91 THR A C 1
ATOM 728 O O . THR A 1 91 ? 17.024 -0.023 -13.615 1.00 50.16 91 THR A O 1
ATOM 731 N N . MET A 1 92 ? 15.024 -0.756 -12.927 1.00 50.91 92 MET A N 1
ATOM 732 C CA . MET A 1 92 ? 14.982 0.105 -11.734 1.00 50.91 92 MET A CA 1
ATOM 733 C C . MET A 1 92 ? 15.977 -0.392 -10.662 1.00 50.91 92 MET A C 1
ATOM 735 O O . MET A 1 92 ? 15.611 -0.682 -9.526 1.00 50.91 92 MET A O 1
ATOM 739 N N . ASP A 1 93 ? 17.253 -0.489 -11.022 1.00 55.03 93 ASP A N 1
ATOM 740 C CA . ASP A 1 93 ? 18.373 -0.476 -10.114 1.00 55.03 93 ASP A CA 1
ATOM 741 C C . ASP A 1 93 ? 18.357 0.887 -9.425 1.00 55.03 93 ASP A C 1
ATOM 743 O O . ASP A 1 93 ? 18.371 1.956 -10.054 1.00 55.03 93 ASP A O 1
ATOM 747 N N . LEU A 1 94 ? 18.290 0.836 -8.100 1.00 57.75 94 LEU A N 1
ATOM 748 C CA . LEU A 1 94 ? 18.269 2.011 -7.253 1.00 57.75 94 LEU A CA 1
ATOM 749 C C . LEU A 1 94 ? 19.459 2.925 -7.571 1.00 57.75 94 LEU A C 1
ATOM 751 O O . LEU A 1 94 ? 19.304 4.142 -7.523 1.00 57.75 94 LEU A O 1
ATOM 755 N N . ASN A 1 95 ? 20.609 2.376 -7.976 1.00 58.03 95 ASN A N 1
ATOM 756 C CA . ASN A 1 95 ? 21.780 3.171 -8.342 1.00 58.03 95 ASN A CA 1
ATOM 757 C C . ASN A 1 95 ? 21.563 3.992 -9.619 1.00 58.03 95 ASN A C 1
ATOM 759 O O . ASN A 1 95 ? 21.921 5.169 -9.648 1.00 58.03 95 ASN A O 1
ATOM 763 N N . MET A 1 96 ? 20.918 3.427 -10.642 1.00 61.06 96 MET A N 1
ATOM 764 C CA . MET A 1 96 ? 20.579 4.128 -11.887 1.00 61.06 96 MET A CA 1
ATOM 765 C C . MET A 1 96 ? 19.570 5.253 -11.632 1.00 61.06 96 MET A C 1
ATOM 767 O O . MET A 1 96 ? 19.767 6.384 -12.080 1.00 61.06 96 MET A O 1
ATOM 771 N N . VAL A 1 97 ? 18.524 4.978 -10.845 1.00 65.75 97 VAL A N 1
ATOM 772 C CA . VAL A 1 97 ? 17.537 5.992 -10.432 1.00 65.75 97 VAL A CA 1
ATOM 773 C C . VAL A 1 97 ? 18.214 7.105 -9.638 1.00 65.75 97 VAL A C 1
ATOM 775 O O . VAL A 1 97 ? 17.959 8.285 -9.876 1.00 65.75 97 VAL A O 1
ATOM 778 N N . MET A 1 98 ? 19.117 6.746 -8.728 1.00 65.12 98 MET A N 1
ATOM 779 C CA . MET A 1 98 ? 19.880 7.701 -7.934 1.00 65.12 98 MET A CA 1
ATOM 780 C C . MET A 1 98 ? 20.849 8.518 -8.792 1.00 65.12 98 MET A C 1
ATOM 782 O O . MET A 1 98 ? 20.968 9.717 -8.566 1.00 65.12 98 MET A O 1
ATOM 786 N N . MET A 1 99 ? 21.484 7.938 -9.814 1.00 65.25 99 MET A N 1
ATOM 787 C CA . MET A 1 99 ? 22.325 8.680 -10.762 1.00 65.25 99 MET A CA 1
ATOM 788 C C . MET A 1 99 ? 21.509 9.610 -11.667 1.00 65.25 99 MET A C 1
ATOM 790 O O . MET A 1 99 ? 21.911 10.753 -11.888 1.00 65.25 99 MET A O 1
ATOM 794 N N . ALA A 1 100 ? 20.348 9.173 -12.158 1.00 69.62 100 ALA A N 1
ATOM 795 C CA . ALA A 1 100 ? 19.425 10.014 -12.921 1.00 69.62 100 ALA A CA 1
ATOM 796 C C . ALA A 1 100 ? 18.876 11.164 -12.058 1.00 69.62 100 ALA A C 1
ATOM 798 O O . ALA A 1 100 ? 18.799 12.314 -12.489 1.00 69.62 100 ALA A O 1
ATOM 799 N N . PHE A 1 101 ? 18.574 10.886 -10.791 1.00 71.62 101 PHE A N 1
ATOM 800 C CA . PHE A 1 101 ? 18.184 11.900 -9.822 1.00 71.62 101 PHE A CA 1
ATOM 801 C C . PHE A 1 101 ? 19.350 12.861 -9.510 1.00 71.62 101 PHE A C 1
ATOM 803 O O . PHE A 1 101 ? 19.175 14.083 -9.503 1.00 71.62 101 PHE A O 1
ATOM 810 N N . ALA A 1 102 ? 20.565 12.341 -9.329 1.00 71.00 102 ALA A N 1
ATOM 811 C CA . ALA A 1 102 ? 21.777 13.119 -9.085 1.00 71.00 102 ALA A CA 1
ATOM 812 C C . ALA A 1 102 ? 22.233 13.934 -10.308 1.00 71.00 102 ALA A C 1
ATOM 814 O O . ALA A 1 102 ? 22.907 14.948 -10.143 1.00 71.00 102 ALA A O 1
ATOM 815 N N . SER A 1 103 ? 21.844 13.561 -11.523 1.00 73.38 103 SER A N 1
ATOM 816 C CA . SER A 1 103 ? 22.077 14.365 -12.730 1.00 73.38 103 SER A CA 1
ATOM 817 C C . SER A 1 103 ? 20.916 15.313 -13.054 1.00 73.38 103 SER A C 1
ATOM 819 O O . SER A 1 103 ? 21.092 16.257 -13.824 1.00 73.38 103 SER A O 1
ATOM 821 N N . SER A 1 104 ? 19.748 15.130 -12.426 1.00 77.75 104 SER A N 1
ATOM 822 C CA . SER A 1 104 ? 18.577 15.980 -12.649 1.00 77.75 104 SER A CA 1
ATOM 823 C C . SER A 1 104 ? 18.782 17.426 -12.178 1.00 77.75 104 SER A C 1
ATOM 825 O O . SER A 1 104 ? 19.421 17.701 -11.156 1.00 77.75 104 SER A O 1
ATOM 827 N N . GLY A 1 105 ? 18.198 18.366 -12.927 1.00 80.69 105 GLY A N 1
ATOM 828 C CA . GLY A 1 105 ? 18.240 19.790 -12.605 1.00 80.69 105 GLY A CA 1
ATOM 829 C C . GLY A 1 105 ? 17.474 20.143 -11.325 1.00 80.69 105 GLY A C 1
ATOM 830 O O . GLY A 1 105 ? 16.536 19.455 -10.916 1.00 80.69 105 GLY A O 1
ATOM 831 N N . TRP A 1 106 ? 17.827 21.279 -10.718 1.00 78.56 106 TRP A N 1
ATOM 832 C CA . TRP A 1 106 ? 17.243 21.761 -9.457 1.00 78.56 106 TRP A CA 1
ATOM 833 C C . TRP A 1 106 ? 15.711 21.871 -9.473 1.00 78.56 106 TRP A C 1
ATOM 835 O O . TRP A 1 106 ? 15.072 21.642 -8.446 1.00 78.56 106 TRP A O 1
ATOM 845 N N . GLY A 1 107 ? 15.104 22.158 -10.630 1.00 82.44 107 GLY A N 1
ATOM 846 C CA . GLY A 1 107 ? 13.646 22.199 -10.780 1.00 82.44 107 GLY A CA 1
ATOM 847 C C . GLY A 1 107 ? 12.970 20.849 -10.512 1.00 82.44 107 GLY A C 1
ATOM 848 O O . GLY A 1 107 ? 12.027 20.779 -9.726 1.00 82.44 107 GLY A O 1
ATOM 849 N N . PHE A 1 108 ? 13.490 19.762 -11.093 1.00 81.38 108 PHE A N 1
ATOM 850 C CA . PHE A 1 108 ? 12.966 18.410 -10.876 1.00 81.38 108 PHE A CA 1
ATOM 851 C C . PHE A 1 108 ? 13.167 17.952 -9.428 1.00 81.38 108 PHE A C 1
ATOM 853 O O . PHE A 1 108 ? 12.247 17.422 -8.807 1.00 81.38 108 PHE A O 1
ATOM 860 N N . ARG A 1 109 ? 14.337 18.236 -8.846 1.00 82.56 109 ARG A N 1
ATOM 861 C CA . ARG A 1 109 ? 14.624 17.911 -7.440 1.00 82.56 109 ARG A CA 1
ATOM 862 C C . ARG A 1 109 ? 13.704 18.638 -6.467 1.00 82.56 109 ARG A C 1
ATOM 864 O O . ARG A 1 109 ? 13.262 18.045 -5.490 1.00 82.56 109 ARG A O 1
ATOM 871 N N . THR A 1 110 ? 13.384 19.900 -6.752 1.00 84.38 110 THR A N 1
ATOM 872 C CA . THR A 1 110 ? 12.451 20.690 -5.939 1.00 84.38 110 THR A CA 1
ATOM 873 C C . THR A 1 110 ? 11.039 20.114 -6.022 1.00 84.38 110 THR A C 1
ATOM 875 O O . THR A 1 110 ? 10.389 19.942 -4.995 1.00 84.38 110 THR A O 1
ATOM 878 N N . LEU A 1 111 ? 10.577 19.740 -7.222 1.00 86.56 111 LEU A N 1
ATOM 879 C CA . LEU A 1 111 ? 9.287 19.069 -7.405 1.00 86.56 111 LEU A CA 1
ATOM 880 C C . LEU A 1 111 ? 9.229 17.737 -6.640 1.00 86.56 111 LEU A C 1
ATOM 882 O O . LEU A 1 111 ? 8.238 17.444 -5.967 1.00 86.56 111 LEU A O 1
ATOM 886 N N . PHE A 1 112 ? 10.295 16.941 -6.715 1.00 84.44 112 PHE A N 1
ATOM 887 C CA . PHE A 1 112 ? 10.389 15.673 -6.003 1.00 84.44 112 PHE A CA 1
ATOM 888 C C . PHE A 1 112 ? 10.370 15.876 -4.482 1.00 84.44 112 PHE A C 1
ATOM 890 O O . PHE A 1 112 ? 9.620 15.193 -3.789 1.00 84.44 112 PHE A O 1
ATOM 897 N N . LEU A 1 113 ? 11.108 16.862 -3.964 1.00 86.88 113 LEU A N 1
ATOM 898 C CA . LEU A 1 113 ? 11.095 17.215 -2.543 1.00 86.88 113 LEU A CA 1
ATOM 899 C C . LEU A 1 113 ? 9.701 17.665 -2.082 1.00 86.88 113 LEU A C 1
ATOM 901 O O . LEU A 1 113 ? 9.221 17.201 -1.051 1.00 86.88 113 LEU A O 1
ATOM 905 N N . ILE A 1 114 ? 9.019 18.515 -2.859 1.00 88.94 114 ILE A N 1
ATOM 906 C CA . ILE A 1 114 ? 7.634 18.926 -2.577 1.00 88.94 114 ILE A CA 1
ATOM 907 C C . ILE A 1 114 ? 6.722 17.701 -2.530 1.00 88.94 114 ILE A C 1
ATOM 909 O O . ILE A 1 114 ? 5.932 17.555 -1.601 1.00 88.94 114 ILE A O 1
ATOM 913 N N . THR A 1 115 ? 6.856 16.793 -3.496 1.00 86.25 115 THR A N 1
ATOM 914 C CA . THR A 1 115 ? 6.066 15.557 -3.544 1.00 86.25 115 THR A CA 1
ATOM 915 C C . THR A 1 115 ? 6.315 14.699 -2.305 1.00 86.25 115 THR A C 1
ATOM 917 O O . THR A 1 115 ? 5.367 14.231 -1.679 1.00 86.25 115 THR A O 1
ATOM 920 N N . LEU A 1 116 ? 7.575 14.549 -1.894 1.00 86.88 116 LEU A N 1
ATOM 921 C CA . LEU A 1 116 ? 7.967 13.790 -0.711 1.00 86.88 116 LEU A CA 1
ATOM 922 C C . LEU A 1 116 ? 7.391 14.408 0.577 1.00 86.88 116 LEU A C 1
ATOM 924 O O . LEU A 1 116 ? 6.861 13.685 1.421 1.00 86.88 116 LEU A O 1
ATOM 928 N N . ILE A 1 117 ? 7.406 15.739 0.697 1.00 89.25 117 ILE A N 1
ATOM 929 C CA . ILE A 1 117 ? 6.768 16.475 1.801 1.00 89.25 117 ILE A CA 1
ATOM 930 C C . ILE A 1 117 ? 5.251 16.262 1.807 1.00 89.25 117 ILE A C 1
ATOM 932 O O . ILE A 1 117 ? 4.677 16.004 2.864 1.00 89.25 117 ILE A O 1
ATOM 936 N N . VAL A 1 118 ? 4.595 16.333 0.646 1.00 88.25 118 VAL A N 1
ATOM 937 C CA . VAL A 1 118 ? 3.145 16.109 0.529 1.00 88.25 118 VAL A CA 1
ATOM 938 C C . VAL A 1 118 ? 2.779 14.684 0.941 1.00 88.25 118 VAL A C 1
ATOM 940 O O . VAL A 1 118 ? 1.835 14.502 1.706 1.00 88.25 118 VAL A O 1
ATOM 943 N N . VAL A 1 119 ? 3.539 13.677 0.500 1.00 86.50 119 VAL A N 1
ATOM 944 C CA . VAL A 1 119 ? 3.333 12.274 0.897 1.00 86.50 119 VAL A CA 1
ATOM 945 C C . VAL A 1 119 ? 3.538 12.095 2.401 1.00 86.50 119 VAL A C 1
ATOM 947 O O . VAL A 1 119 ? 2.744 11.431 3.061 1.00 86.50 119 VAL A O 1
ATOM 950 N N . PHE A 1 120 ? 4.561 12.720 2.977 1.00 88.69 120 PHE A N 1
ATOM 951 C CA . PHE A 1 120 ? 4.807 12.652 4.414 1.00 88.69 120 PHE A CA 1
ATOM 952 C C . PHE A 1 120 ? 3.682 13.299 5.231 1.00 88.69 120 PHE A C 1
ATOM 954 O O . PHE A 1 120 ? 3.187 12.705 6.190 1.00 88.69 120 PHE A O 1
ATOM 961 N N . MET A 1 121 ? 3.212 14.475 4.805 1.00 88.50 121 MET A N 1
ATOM 962 C CA . MET A 1 121 ? 2.026 15.114 5.378 1.00 88.50 121 MET A CA 1
ATOM 963 C C . MET A 1 121 ? 0.793 14.216 5.241 1.00 88.50 121 MET A C 1
ATOM 965 O O . MET A 1 121 ? 0.007 14.118 6.181 1.00 88.50 121 MET A O 1
ATOM 969 N N . ALA A 1 122 ? 0.659 13.493 4.125 1.00 87.00 122 ALA A N 1
ATOM 970 C CA . ALA A 1 122 ? -0.422 12.534 3.921 1.00 87.00 122 ALA A CA 1
ATOM 971 C C . ALA A 1 122 ? -0.445 11.390 4.924 1.00 87.00 122 ALA A C 1
ATOM 973 O O . ALA A 1 122 ? -1.517 10.955 5.342 1.00 87.00 122 ALA A O 1
ATOM 974 N N . LEU A 1 123 ? 0.732 10.926 5.329 1.00 86.62 123 LEU A N 1
ATOM 975 C CA . LEU A 1 123 ? 0.868 9.827 6.273 1.00 86.62 123 LEU A CA 1
ATOM 976 C C . LEU A 1 123 ? 0.713 10.288 7.724 1.00 86.62 123 LEU A C 1
ATOM 978 O O . LEU A 1 123 ? 0.073 9.597 8.513 1.00 86.62 123 LEU A O 1
ATOM 982 N N . LEU A 1 124 ? 1.282 11.439 8.092 1.00 90.31 124 LEU A N 1
ATOM 983 C CA . LEU A 1 124 ? 1.345 11.853 9.495 1.00 90.31 124 LEU A CA 1
ATOM 984 C C . LEU A 1 124 ? 0.146 12.673 9.962 1.00 90.31 124 LEU A C 1
ATOM 986 O O . LEU A 1 124 ? -0.301 12.502 11.095 1.00 90.31 124 LEU A O 1
ATOM 990 N N . LEU A 1 125 ? -0.386 13.557 9.118 1.00 91.56 125 LEU A N 1
ATOM 991 C CA . LEU A 1 125 ? -1.423 14.507 9.524 1.00 91.56 125 LEU A CA 1
ATOM 992 C C . LEU A 1 125 ? -2.719 13.811 10.000 1.00 91.56 125 LEU A C 1
ATOM 994 O O . LEU A 1 125 ? -3.223 14.199 11.057 1.00 91.56 125 LEU A O 1
ATOM 998 N N . PRO A 1 126 ? -3.210 12.730 9.349 1.00 91.25 126 PRO A N 1
ATOM 999 C CA . PRO A 1 126 ? -4.309 11.927 9.889 1.00 91.25 126 PRO A CA 1
ATOM 1000 C C . PRO A 1 126 ? -4.040 11.356 11.288 1.00 91.25 126 PRO A C 1
ATOM 1002 O O . PRO A 1 126 ? -4.926 11.358 12.140 1.00 91.25 126 PRO A O 1
ATOM 1005 N N . LEU A 1 127 ? -2.818 10.868 11.531 1.00 90.81 127 LEU A N 1
ATOM 1006 C CA . LEU A 1 127 ? -2.441 10.251 12.804 1.00 90.81 127 LEU A CA 1
ATOM 1007 C C . LEU A 1 127 ? -2.371 11.292 13.917 1.00 90.81 127 LEU A C 1
ATOM 1009 O O . LEU A 1 127 ? -2.881 11.060 15.008 1.00 90.81 127 LEU A O 1
ATOM 1013 N N . ILE A 1 128 ? -1.794 12.458 13.625 1.00 91.81 128 ILE A N 1
ATOM 1014 C CA . ILE A 1 128 ? -1.724 13.576 14.569 1.00 91.81 128 ILE A CA 1
ATOM 1015 C C . ILE A 1 128 ? -3.136 14.013 14.965 1.00 91.81 128 ILE A C 1
ATOM 1017 O O . ILE A 1 128 ? -3.414 14.147 16.153 1.00 91.81 128 ILE A O 1
ATOM 1021 N N . PHE A 1 129 ? -4.040 14.172 13.992 1.00 93.56 129 PHE A N 1
ATOM 1022 C CA . PHE A 1 129 ? -5.427 14.579 14.239 1.00 93.56 129 PHE A CA 1
ATOM 1023 C C . PHE A 1 129 ? -6.181 13.546 15.085 1.00 93.56 129 PHE A C 1
ATOM 1025 O O . PHE A 1 129 ? -6.931 13.908 15.994 1.00 93.56 129 PHE A O 1
ATOM 1032 N N . LEU A 1 130 ? -5.947 12.257 14.826 1.00 91.19 130 LEU A N 1
ATOM 1033 C CA . LEU A 1 130 ? -6.505 11.173 15.626 1.00 91.19 130 LEU A CA 1
ATOM 1034 C C . LEU A 1 130 ? -6.000 11.220 17.077 1.00 91.19 130 LEU A C 1
ATOM 1036 O O . LEU A 1 130 ? -6.806 11.120 17.999 1.00 91.19 130 LEU A O 1
ATOM 1040 N N . ILE A 1 131 ? -4.693 11.406 17.283 1.00 90.94 131 ILE A N 1
ATOM 1041 C CA . ILE A 1 131 ? -4.077 11.471 18.617 1.00 90.94 131 ILE A CA 1
ATOM 1042 C C . ILE A 1 131 ? -4.665 12.624 19.425 1.00 90.94 131 ILE A C 1
ATOM 1044 O O . ILE A 1 131 ? -5.172 12.398 20.520 1.00 90.94 131 ILE A O 1
ATOM 1048 N N . ILE A 1 132 ? -4.670 13.843 18.878 1.00 91.19 132 ILE A N 1
ATOM 1049 C CA . ILE A 1 132 ? -5.156 15.022 19.611 1.00 91.19 132 ILE A CA 1
ATOM 1050 C C . ILE A 1 132 ? -6.645 14.908 19.968 1.00 91.19 132 ILE A C 1
ATOM 1052 O O . ILE A 1 132 ? -7.054 15.355 21.044 1.00 91.19 132 ILE A O 1
ATOM 1056 N N . LYS A 1 133 ? -7.451 14.270 19.107 1.00 90.69 133 LYS A N 1
ATOM 1057 C CA . LYS A 1 133 ? -8.866 14.001 19.383 1.00 90.69 133 LYS A CA 1
ATOM 1058 C C . LYS A 1 133 ? -9.039 12.982 20.507 1.00 90.69 133 LYS A C 1
ATOM 1060 O O . LYS A 1 133 ? -9.813 13.232 21.427 1.00 90.69 133 LYS A O 1
ATOM 1065 N N . VAL A 1 134 ? -8.361 11.837 20.418 1.00 88.50 134 VAL A N 1
ATOM 1066 C CA . VAL A 1 134 ? -8.503 10.736 21.386 1.00 88.50 134 VAL A CA 1
ATOM 1067 C C . VAL A 1 134 ? -7.945 11.119 22.755 1.00 88.50 134 VAL A C 1
ATOM 1069 O O . VAL A 1 134 ? -8.539 10.767 23.769 1.00 88.50 134 VAL A O 1
ATOM 1072 N N . ASP A 1 135 ? -6.870 11.904 22.791 1.00 86.75 135 ASP A N 1
ATOM 1073 C CA . ASP A 1 135 ? -6.298 12.435 24.031 1.00 86.75 135 ASP A CA 1
ATOM 1074 C C . ASP A 1 135 ? -7.153 13.561 24.649 1.00 86.75 135 ASP A C 1
ATOM 1076 O O . ASP A 1 135 ? -6.817 14.089 25.707 1.00 86.75 135 ASP A O 1
ATOM 1080 N N . GLY A 1 136 ? -8.262 13.948 24.006 1.00 84.19 136 GLY A N 1
ATOM 1081 C CA . GLY A 1 136 ? -9.200 14.947 24.521 1.00 84.19 136 GLY A CA 1
ATOM 1082 C C . GLY A 1 136 ? -8.665 16.378 24.493 1.00 84.19 136 GLY A C 1
ATOM 1083 O O . GLY A 1 136 ? -9.257 17.266 25.101 1.00 84.19 136 GLY A O 1
ATOM 1084 N N . THR A 1 137 ? -7.568 16.627 23.772 1.00 87.44 137 THR A N 1
ATOM 1085 C CA . THR A 1 137 ? -6.987 17.973 23.656 1.00 87.44 137 THR A CA 1
ATOM 1086 C C . THR A 1 137 ? -7.845 18.897 22.796 1.00 87.44 137 THR A C 1
ATOM 1088 O O . THR A 1 137 ? -7.788 20.115 22.959 1.00 87.44 137 THR A O 1
ATOM 1091 N N . VAL A 1 138 ? -8.669 18.332 21.900 1.00 91.69 138 VAL A N 1
ATOM 1092 C CA . VAL A 1 138 ? -9.536 19.105 21.010 1.00 91.69 138 VAL A CA 1
ATOM 1093 C C . VAL A 1 138 ? -10.937 18.498 20.859 1.00 91.69 138 VAL A C 1
ATOM 1095 O O . VAL A 1 138 ? -11.109 17.289 20.715 1.00 91.69 138 VAL A O 1
ATOM 1098 N N . ALA A 1 139 ? -11.958 19.361 20.823 1.00 90.31 139 ALA A N 1
ATOM 1099 C CA . ALA A 1 139 ? -13.376 18.996 20.738 1.00 90.31 139 ALA A CA 1
ATOM 1100 C C . ALA A 1 139 ? -13.930 18.869 19.300 1.00 90.31 139 ALA A C 1
ATOM 1102 O O . ALA A 1 139 ? -15.135 18.962 19.090 1.00 90.31 139 ALA A O 1
ATOM 1103 N N . TRP A 1 140 ? -13.083 18.665 18.289 1.00 91.81 140 TRP A N 1
ATOM 1104 C CA . TRP A 1 140 ? -13.519 18.570 16.887 1.00 91.81 140 TRP A CA 1
ATOM 1105 C C . TRP A 1 140 ? -14.455 17.383 16.632 1.00 91.81 140 TRP A C 1
ATOM 1107 O O . TRP A 1 140 ? -14.226 16.308 17.178 1.00 91.81 140 TRP A O 1
ATOM 1117 N N . GLY A 1 141 ? -15.462 17.537 15.769 1.00 92.31 141 GLY A N 1
ATOM 1118 C CA . GLY A 1 141 ? -16.261 16.400 15.288 1.00 92.31 141 GLY A CA 1
ATOM 1119 C C . GLY A 1 141 ? -15.416 15.407 14.478 1.00 92.31 141 GLY A C 1
ATOM 1120 O O . GLY A 1 141 ? -14.383 15.777 13.907 1.00 92.31 141 GLY A O 1
ATOM 1121 N N . TRP A 1 142 ? -15.848 14.150 14.386 1.00 93.38 142 TRP A N 1
ATOM 1122 C CA . TRP A 1 142 ? -15.112 13.104 13.660 1.00 93.38 142 TRP A CA 1
ATOM 1123 C C . TRP A 1 142 ? -14.849 13.406 12.174 1.00 93.38 142 TRP A C 1
ATOM 1125 O O . TRP A 1 142 ? -13.750 13.093 11.704 1.00 93.38 142 TRP A O 1
ATOM 1135 N N . PRO A 1 143 ? -15.755 14.069 11.425 1.00 92.12 143 PRO A N 1
ATOM 1136 C CA . PRO A 1 143 ? -15.461 14.493 10.056 1.00 92.12 143 PRO A CA 1
ATOM 1137 C C . PRO A 1 143 ? -14.270 15.456 9.955 1.00 92.12 143 PRO A C 1
ATOM 1139 O O . PRO A 1 143 ? -13.493 15.367 9.008 1.00 92.12 143 PRO A O 1
ATOM 1142 N N . ALA A 1 144 ? -14.082 16.343 10.939 1.00 92.25 144 ALA A N 1
ATOM 1143 C CA . ALA A 1 144 ? -12.956 17.279 10.963 1.00 92.25 144 ALA A CA 1
ATOM 1144 C C . ALA A 1 144 ? -11.632 16.571 11.292 1.00 92.25 144 ALA A C 1
ATOM 1146 O O . ALA A 1 144 ? -10.599 16.878 10.703 1.00 92.25 144 ALA A O 1
ATOM 1147 N N . VAL A 1 145 ? -11.670 15.569 12.174 1.00 93.25 145 VAL A N 1
ATOM 1148 C CA . VAL A 1 145 ? -10.509 14.725 12.505 1.00 93.25 145 VAL A CA 1
ATOM 1149 C C . VAL A 1 145 ? -10.050 13.914 11.290 1.00 93.25 145 VAL A C 1
ATOM 1151 O O . VAL A 1 145 ? -8.854 13.764 11.056 1.00 93.25 145 VAL A O 1
ATOM 1154 N N . LEU A 1 146 ? -10.998 13.433 10.481 1.00 93.75 146 LEU A N 1
ATOM 1155 C CA . LEU A 1 146 ? -10.734 12.651 9.271 1.00 93.75 146 LEU A CA 1
ATOM 1156 C C . LEU A 1 146 ? -10.581 13.508 8.000 1.00 93.75 146 LEU A C 1
ATOM 1158 O O . LEU A 1 146 ? -10.292 12.958 6.936 1.00 93.75 146 LEU A O 1
ATOM 1162 N N . ALA A 1 147 ? -10.694 14.839 8.092 1.00 92.31 147 ALA A N 1
ATOM 1163 C CA . ALA A 1 147 ? -10.508 15.770 6.971 1.00 92.31 147 ALA A CA 1
ATOM 1164 C C . ALA A 1 147 ? -9.214 15.533 6.166 1.00 92.31 147 ALA A C 1
ATOM 1166 O O . ALA A 1 147 ? -9.284 15.512 4.935 1.00 92.31 147 ALA A O 1
ATOM 1167 N N . PRO A 1 148 ? -8.053 15.266 6.797 1.00 92.88 148 PRO A N 1
ATOM 1168 C CA . PRO A 1 148 ? -6.829 14.961 6.062 1.00 92.88 148 PRO A CA 1
ATOM 1169 C C . PRO A 1 148 ? -6.990 13.723 5.175 1.00 92.88 148 PRO A C 1
ATOM 1171 O O . PRO A 1 148 ? -6.660 13.756 3.993 1.00 92.88 148 PRO A O 1
ATOM 1174 N N . VAL A 1 149 ? -7.578 12.653 5.718 1.00 91.50 149 VAL A N 1
ATOM 1175 C CA . VAL A 1 149 ? -7.829 11.402 4.990 1.00 91.50 149 VAL A CA 1
ATOM 1176 C C . VAL A 1 149 ? -8.740 11.655 3.788 1.00 91.50 149 VAL A C 1
ATOM 1178 O O . VAL A 1 149 ? -8.445 11.178 2.693 1.00 91.50 149 VAL A O 1
ATOM 1181 N N . PHE A 1 150 ? -9.796 12.459 3.954 1.00 92.62 150 PHE A N 1
ATOM 1182 C CA . PHE A 1 150 ? -10.676 12.845 2.847 1.00 92.62 150 PHE A CA 1
ATOM 1183 C C . PHE A 1 150 ? -9.927 13.571 1.731 1.00 92.62 150 PHE A C 1
ATOM 1185 O O . PHE A 1 150 ? -10.108 13.227 0.562 1.00 92.62 150 PHE A O 1
ATOM 1192 N N . CYS A 1 151 ? -9.064 14.531 2.070 1.00 91.06 151 CYS A N 1
ATOM 1193 C CA . CYS A 1 151 ? -8.261 15.257 1.089 1.00 91.06 151 CYS A CA 1
ATOM 1194 C C . CYS A 1 151 ? -7.374 14.304 0.276 1.00 91.06 151 CYS A C 1
ATOM 1196 O O . CYS A 1 151 ? -7.406 14.335 -0.954 1.00 91.06 151 CYS A O 1
ATOM 1198 N N . PHE A 1 152 ? -6.635 13.409 0.939 1.00 90.12 152 PHE A N 1
ATOM 1199 C CA . PHE A 1 152 ? -5.717 12.498 0.246 1.00 90.12 152 PHE A CA 1
ATOM 1200 C C . PHE A 1 152 ? -6.441 11.448 -0.598 1.00 90.12 152 PHE A C 1
ATOM 1202 O O . PHE A 1 152 ? -6.032 11.195 -1.731 1.00 90.12 152 PHE A O 1
ATOM 1209 N N . ILE A 1 153 ? -7.548 10.886 -0.102 1.00 90.69 153 ILE A N 1
ATOM 1210 C CA . ILE A 1 153 ? -8.359 9.954 -0.895 1.00 90.69 153 ILE A CA 1
ATOM 1211 C C . ILE A 1 153 ? -8.970 10.671 -2.108 1.00 90.69 153 ILE A C 1
ATOM 1213 O O . ILE A 1 153 ? -8.982 10.112 -3.202 1.00 90.69 153 ILE A O 1
ATOM 1217 N N . SER A 1 154 ? -9.412 11.923 -1.957 1.00 89.19 154 SER A N 1
ATOM 1218 C CA . SER A 1 154 ? -9.953 12.711 -3.073 1.00 89.19 154 SER A CA 1
ATOM 1219 C C . SER A 1 154 ? -8.901 12.959 -4.157 1.00 89.19 154 SER A C 1
ATOM 1221 O O . SER A 1 154 ? -9.185 12.784 -5.340 1.00 89.19 154 SER A O 1
ATOM 1223 N N . VAL A 1 155 ? -7.662 13.286 -3.770 1.00 89.62 155 VAL A N 1
ATOM 1224 C CA . VAL A 1 155 ? -6.539 13.405 -4.715 1.00 89.62 155 VAL A CA 1
ATOM 1225 C C . VAL A 1 155 ? -6.275 12.071 -5.419 1.00 89.62 155 VAL A C 1
ATOM 1227 O O . VAL A 1 155 ? -6.130 12.049 -6.639 1.00 89.62 155 VAL A O 1
ATOM 1230 N N . ALA A 1 156 ? -6.279 10.950 -4.692 1.00 87.81 156 ALA A N 1
ATOM 1231 C CA . ALA A 1 156 ? -6.090 9.624 -5.281 1.00 87.81 156 ALA A CA 1
ATOM 1232 C C . ALA A 1 156 ? -7.193 9.260 -6.295 1.00 87.81 156 ALA A C 1
ATOM 1234 O O . ALA A 1 156 ? -6.906 8.663 -7.338 1.00 87.81 156 ALA A O 1
ATOM 1235 N N . ILE A 1 157 ? -8.439 9.661 -6.031 1.00 90.44 157 ILE A N 1
ATOM 1236 C CA . ILE A 1 157 ? -9.557 9.507 -6.969 1.00 90.44 157 ILE A CA 1
ATOM 1237 C C . ILE A 1 157 ? -9.319 10.352 -8.223 1.00 90.44 157 ILE A C 1
ATOM 1239 O O . ILE A 1 157 ? -9.433 9.828 -9.328 1.00 90.44 157 ILE A O 1
ATOM 1243 N N . CYS A 1 158 ? -8.9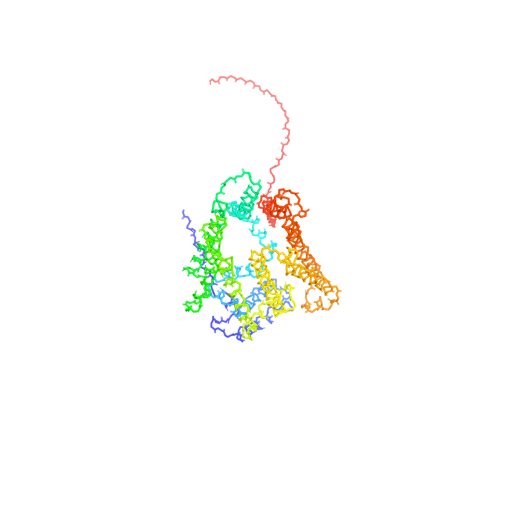17 11.619 -8.080 1.00 90.25 158 CYS A N 1
ATOM 1244 C CA . CYS A 1 158 ? -8.580 12.478 -9.219 1.00 90.25 158 CYS A CA 1
ATOM 1245 C C . CYS A 1 158 ? -7.459 11.874 -10.080 1.00 90.25 158 CYS A C 1
ATOM 1247 O O . CYS A 1 158 ? -7.585 11.823 -11.303 1.00 90.25 158 CYS A O 1
ATOM 1249 N N . CYS A 1 159 ? -6.402 11.350 -9.454 1.00 87.06 159 CYS A N 1
ATOM 1250 C CA . CYS A 1 159 ? -5.326 10.651 -10.160 1.00 87.06 159 CYS A CA 1
ATOM 1251 C C . CYS A 1 159 ? -5.842 9.409 -10.903 1.00 87.06 159 CYS A C 1
ATOM 1253 O O . CYS A 1 159 ? -5.492 9.195 -12.062 1.00 87.06 159 CYS A O 1
ATOM 1255 N N . SER A 1 160 ? -6.720 8.626 -10.272 1.00 86.56 160 SER A N 1
ATOM 1256 C CA . SER A 1 160 ? -7.335 7.446 -10.894 1.00 86.56 160 SER A CA 1
ATOM 1257 C C . SER A 1 160 ? -8.212 7.826 -12.095 1.00 86.56 160 SER A C 1
ATOM 1259 O O . SER A 1 160 ? -8.165 7.163 -13.129 1.00 86.56 160 SER A O 1
ATOM 1261 N N . CYS A 1 161 ? -8.951 8.936 -12.014 1.00 87.69 161 CYS A N 1
ATOM 1262 C CA . CYS A 1 161 ? -9.723 9.473 -13.136 1.00 87.69 161 CYS A CA 1
ATOM 1263 C C . CYS A 1 161 ? -8.828 9.856 -14.322 1.00 87.69 161 CYS A C 1
ATOM 1265 O O . CYS A 1 161 ? -9.171 9.558 -15.467 1.00 87.69 161 CYS A O 1
ATOM 1267 N N . CYS A 1 162 ? -7.669 10.472 -14.070 1.00 86.38 162 CYS A N 1
ATOM 1268 C CA . CYS A 1 162 ? -6.722 10.837 -15.126 1.00 86.38 162 CYS A CA 1
ATOM 1269 C C . CYS A 1 162 ? -6.243 9.615 -15.923 1.00 86.38 162 CYS A C 1
ATOM 1271 O O . CYS A 1 162 ? -6.156 9.696 -17.146 1.00 86.38 162 CYS A O 1
ATOM 1273 N N . ILE A 1 163 ? -5.999 8.485 -15.251 1.00 81.06 163 ILE A N 1
ATOM 1274 C CA . ILE A 1 163 ? -5.572 7.224 -15.883 1.00 81.06 163 ILE A CA 1
ATOM 1275 C C . ILE A 1 163 ? -6.676 6.650 -16.783 1.00 81.06 163 ILE A C 1
ATOM 1277 O O . ILE A 1 163 ? -6.409 6.128 -17.866 1.00 81.06 163 ILE A O 1
ATOM 1281 N N . ILE A 1 164 ? -7.938 6.768 -16.364 1.00 84.69 164 ILE A N 1
ATOM 1282 C CA . ILE A 1 164 ? -9.081 6.299 -17.159 1.00 84.69 164 ILE A CA 1
ATOM 1283 C C . ILE A 1 164 ? -9.229 7.144 -18.431 1.00 84.69 164 ILE A C 1
ATOM 1285 O O . ILE A 1 164 ? -9.417 6.591 -19.516 1.00 84.69 164 ILE A O 1
ATOM 1289 N N . VAL A 1 165 ? -9.122 8.472 -18.300 1.00 85.88 165 VAL A N 1
ATOM 1290 C CA . VAL A 1 165 ? -9.291 9.428 -19.408 1.00 85.88 165 VAL A CA 1
ATOM 1291 C C . VAL A 1 165 ? -8.119 9.374 -20.390 1.00 85.88 165 VAL A C 1
ATOM 1293 O O . VAL A 1 165 ? -8.334 9.423 -21.601 1.00 85.88 165 VAL A O 1
ATOM 1296 N N . LYS A 1 166 ? -6.885 9.272 -19.889 1.00 84.31 166 LYS A N 1
ATOM 1297 C CA . LYS A 1 166 ? -5.664 9.178 -20.695 1.00 84.31 166 LYS A CA 1
ATOM 1298 C C . LYS A 1 166 ? -4.979 7.834 -20.439 1.00 84.31 166 LYS A C 1
ATOM 1300 O O . LYS A 1 166 ? -4.160 7.751 -19.523 1.00 84.31 166 LYS A O 1
ATOM 1305 N N . PRO A 1 167 ? -5.298 6.793 -21.231 1.00 77.75 167 PRO A N 1
ATOM 1306 C CA . PRO A 1 167 ? -4.599 5.523 -21.117 1.00 77.75 167 PRO A CA 1
ATOM 1307 C C . PRO A 1 167 ? -3.105 5.670 -21.424 1.00 77.75 167 PRO A C 1
ATOM 1309 O O . PRO A 1 167 ? -2.728 6.532 -22.228 1.00 77.75 167 PRO A O 1
ATOM 1312 N N . PRO A 1 168 ? -2.263 4.804 -20.840 1.00 73.62 168 PRO A N 1
ATOM 1313 C CA . PRO A 1 168 ? -0.858 4.724 -21.198 1.00 73.62 168 PRO A CA 1
ATOM 1314 C C . PRO A 1 168 ? -0.677 4.360 -22.687 1.00 73.62 168 PRO A C 1
ATOM 1316 O O . PRO A 1 168 ? -1.506 3.655 -23.280 1.00 73.62 168 PRO A O 1
ATOM 1319 N N . PRO A 1 169 ? 0.401 4.853 -23.321 1.00 65.38 169 PRO A N 1
ATOM 1320 C CA . PRO A 1 169 ? 0.672 4.606 -24.732 1.00 65.38 169 PRO A CA 1
ATOM 1321 C C . PRO A 1 169 ? 0.879 3.108 -25.004 1.00 65.38 169 PRO A C 1
ATOM 1323 O O . PRO A 1 169 ? 1.535 2.403 -24.244 1.00 65.38 169 PRO A O 1
ATOM 1326 N N . GLY A 1 170 ? 0.308 2.608 -26.105 1.00 64.62 170 GLY A N 1
ATOM 1327 C CA . GLY A 1 170 ? 0.420 1.200 -26.507 1.00 64.62 170 GLY A CA 1
ATOM 1328 C C . GLY A 1 170 ? -0.630 0.259 -25.902 1.00 64.62 170 GLY A C 1
ATOM 1329 O O . GLY A 1 170 ? -0.610 -0.943 -26.189 1.00 64.62 170 GLY A O 1
ATOM 1330 N N . GLU A 1 171 ? -1.571 0.772 -25.109 1.00 62.69 171 GLU A N 1
ATOM 1331 C CA . GLU A 1 171 ? -2.658 -0.012 -24.530 1.00 62.69 171 GLU A CA 1
ATOM 1332 C C . GLU A 1 171 ? -3.934 0.032 -25.398 1.00 62.69 171 GLU A C 1
ATOM 1334 O O . GLU A 1 171 ? -4.262 1.033 -26.031 1.00 62.69 171 GLU A O 1
ATOM 1339 N N . GLY A 1 172 ? -4.660 -1.087 -25.482 1.00 66.00 172 GLY A N 1
ATOM 1340 C CA . GLY A 1 172 ? -5.813 -1.220 -26.387 1.00 66.00 172 GLY A CA 1
ATOM 1341 C C . GLY A 1 172 ? -7.078 -0.522 -25.866 1.00 66.00 172 GLY A C 1
ATOM 1342 O O . GLY A 1 172 ? -7.309 -0.454 -24.660 1.00 66.00 172 GLY A O 1
ATOM 1343 N N . SER A 1 173 ? -7.958 -0.084 -26.769 1.00 72.56 173 SER A N 1
ATOM 1344 C CA . SER A 1 173 ? -9.213 0.627 -26.455 1.00 72.56 173 SER A CA 1
ATOM 1345 C C . SER A 1 173 ? -10.416 -0.279 -26.138 1.00 72.56 173 SER A C 1
ATOM 1347 O O . SER A 1 173 ? -11.549 0.192 -26.077 1.00 72.56 173 SER A O 1
ATOM 1349 N N . GLY A 1 174 ? -10.200 -1.583 -25.938 1.00 81.81 174 GLY A N 1
ATOM 1350 C CA . GLY A 1 174 ? -11.282 -2.539 -25.687 1.00 81.81 174 GLY A CA 1
ATOM 1351 C C . GLY A 1 174 ? -12.031 -2.279 -24.373 1.00 81.81 174 GLY A C 1
ATOM 1352 O O . GLY A 1 174 ? -11.426 -1.879 -23.380 1.00 81.81 174 GLY A O 1
ATOM 1353 N N . VAL A 1 175 ? -13.335 -2.585 -24.347 1.00 81.25 175 VAL A N 1
ATOM 1354 C CA . VAL A 1 175 ? -14.217 -2.413 -23.170 1.00 81.25 175 VAL A CA 1
ATOM 1355 C C . VAL A 1 175 ? -13.647 -3.093 -21.922 1.00 81.25 175 VAL A C 1
ATOM 1357 O O . VAL A 1 175 ? -13.671 -2.513 -20.842 1.00 81.25 175 VAL A O 1
ATOM 1360 N N . LEU A 1 176 ? -13.063 -4.285 -22.076 1.00 80.44 176 LEU A N 1
ATOM 1361 C CA . LEU A 1 176 ? -12.440 -5.014 -20.970 1.00 80.44 176 LEU A CA 1
ATOM 1362 C C . LEU A 1 176 ? -11.252 -4.247 -20.360 1.00 80.44 176 LEU A C 1
ATOM 1364 O O . LEU A 1 176 ? -11.138 -4.175 -19.143 1.00 80.44 176 LEU A O 1
ATOM 1368 N N . LYS A 1 177 ? -10.426 -3.602 -21.195 1.00 79.88 177 LYS A N 1
ATOM 1369 C CA . LYS A 1 177 ? -9.285 -2.788 -20.742 1.00 79.88 177 LYS A CA 1
ATOM 1370 C C . LYS A 1 177 ? -9.730 -1.489 -20.077 1.00 79.88 177 LYS A C 1
ATOM 1372 O O . LYS A 1 177 ? -9.052 -0.986 -19.190 1.00 79.88 177 LYS A O 1
ATOM 1377 N N . VAL A 1 178 ? -10.857 -0.920 -20.506 1.00 82.62 178 VAL A N 1
ATOM 1378 C CA . VAL A 1 178 ? -11.466 0.237 -19.828 1.00 82.62 178 VAL A CA 1
ATOM 1379 C C . VAL A 1 178 ? -11.998 -0.175 -18.455 1.00 82.62 178 VAL A C 1
ATOM 1381 O O . VAL A 1 178 ? -11.769 0.531 -17.475 1.00 82.62 178 VAL A O 1
ATOM 1384 N N . LEU A 1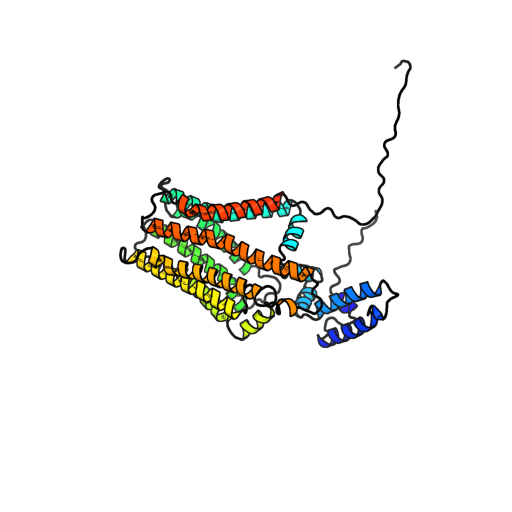 179 ? -12.660 -1.333 -18.367 1.00 82.75 179 LEU A N 1
ATOM 1385 C CA . LEU A 1 179 ? -13.158 -1.870 -17.102 1.00 82.75 179 LEU A CA 1
ATOM 1386 C C . LEU A 1 179 ? -12.008 -2.141 -16.122 1.00 82.75 179 LEU A C 1
ATOM 1388 O O . LEU A 1 179 ? -12.082 -1.725 -14.970 1.00 82.75 179 LEU A O 1
ATOM 1392 N N . GLU A 1 180 ? -10.920 -2.747 -16.586 1.00 80.56 180 GLU A N 1
ATOM 1393 C CA . GLU A 1 180 ? -9.720 -2.999 -15.782 1.00 80.56 180 GLU A CA 1
ATOM 1394 C C . GLU A 1 180 ? -9.100 -1.699 -15.240 1.00 80.56 180 GLU A C 1
ATOM 1396 O O . GLU A 1 180 ? -8.857 -1.579 -14.039 1.00 80.56 180 GLU A O 1
ATOM 1401 N N . ARG A 1 181 ? -8.976 -0.664 -16.083 1.00 82.75 181 ARG A N 1
ATOM 1402 C CA . ARG A 1 181 ? -8.514 0.678 -15.677 1.00 82.75 181 ARG A CA 1
ATOM 1403 C C . ARG A 1 181 ? -9.428 1.367 -14.665 1.00 82.75 181 ARG A C 1
ATOM 1405 O O . ARG A 1 181 ? -8.969 2.214 -13.902 1.00 82.75 181 ARG A O 1
ATOM 1412 N N . SER A 1 182 ? -10.714 1.024 -14.646 1.00 85.56 182 SER A N 1
ATOM 1413 C CA . SER A 1 182 ? -11.678 1.614 -13.712 1.00 85.56 182 SER A CA 1
ATOM 1414 C C . SER A 1 182 ? -11.629 1.004 -12.306 1.00 85.56 182 SER A C 1
ATOM 1416 O O . SER A 1 182 ? -12.055 1.645 -11.347 1.00 85.56 182 SER A O 1
ATOM 1418 N N . VAL A 1 183 ? -11.061 -0.197 -12.143 1.00 85.56 183 VAL A N 1
ATOM 1419 C CA . VAL A 1 183 ? -10.927 -0.879 -10.842 1.00 85.56 183 VAL A CA 1
ATOM 1420 C C . VAL A 1 183 ? -10.290 -0.000 -9.750 1.00 85.56 183 VAL A C 1
ATOM 1422 O O . VAL A 1 183 ? -10.902 0.111 -8.686 1.00 85.56 183 VAL A O 1
ATOM 1425 N N . PRO A 1 184 ? -9.125 0.658 -9.946 1.00 83.81 184 PRO A N 1
ATOM 1426 C CA . PRO A 1 184 ? -8.522 1.514 -8.916 1.00 83.81 184 PRO A CA 1
ATOM 1427 C C . PRO A 1 184 ? -9.422 2.685 -8.501 1.00 83.81 184 PRO A C 1
ATOM 1429 O O . PRO A 1 184 ? -9.470 3.035 -7.320 1.00 83.81 184 PRO A O 1
ATOM 1432 N N . PHE A 1 185 ? -10.189 3.252 -9.435 1.00 90.31 185 PHE A N 1
ATOM 1433 C CA . PHE A 1 185 ? -11.178 4.283 -9.124 1.00 90.31 185 PHE A CA 1
ATOM 1434 C C . PHE A 1 185 ? -12.289 3.732 -8.219 1.00 90.31 185 PHE A C 1
ATOM 1436 O O . PHE A 1 185 ? -12.583 4.314 -7.178 1.00 90.31 185 PHE A O 1
ATOM 1443 N N . PHE A 1 186 ? -12.867 2.575 -8.553 1.00 89.69 186 PHE A N 1
ATOM 1444 C CA . PHE A 1 186 ? -13.906 1.964 -7.716 1.00 89.69 186 PHE A CA 1
ATOM 1445 C C . PHE A 1 186 ? -13.386 1.579 -6.329 1.00 89.69 186 PHE A C 1
ATOM 1447 O O . PHE A 1 186 ? -14.060 1.788 -5.321 1.00 89.69 186 PHE A O 1
ATOM 1454 N N . VAL A 1 187 ? -12.164 1.060 -6.266 1.00 87.50 187 VAL A N 1
ATOM 1455 C CA . VAL A 1 187 ? -11.470 0.709 -5.026 1.00 87.50 187 VAL A CA 1
ATOM 1456 C C . VAL A 1 187 ? -11.259 1.933 -4.129 1.00 87.50 187 VAL A C 1
ATOM 1458 O O . VAL A 1 187 ? -11.585 1.890 -2.942 1.00 87.50 187 VAL A O 1
ATOM 1461 N N . THR A 1 188 ? -10.743 3.032 -4.680 1.00 88.12 188 THR A N 1
ATOM 1462 C CA . THR A 1 188 ? -10.515 4.276 -3.926 1.00 88.12 188 THR A CA 1
ATOM 1463 C C . THR A 1 188 ? -11.830 4.935 -3.511 1.00 88.12 188 THR A C 1
ATOM 1465 O O . THR A 1 188 ? -11.940 5.426 -2.387 1.00 88.12 188 THR A O 1
ATOM 1468 N N . ALA A 1 189 ? -12.868 4.853 -4.346 1.00 90.25 189 ALA A N 1
ATOM 1469 C CA . ALA A 1 189 ? -14.216 5.291 -3.999 1.00 90.25 189 ALA A CA 1
ATOM 1470 C C . ALA A 1 189 ? -14.834 4.469 -2.850 1.00 90.25 189 ALA A C 1
ATOM 1472 O O . ALA A 1 189 ? -15.482 5.042 -1.974 1.00 90.25 189 ALA A O 1
ATOM 1473 N N . CYS A 1 190 ? -14.598 3.152 -2.791 1.00 91.19 190 CYS A N 1
ATOM 1474 C CA . CYS A 1 190 ? -15.029 2.319 -1.660 1.00 91.19 190 CYS A CA 1
ATOM 1475 C C . CYS A 1 190 ? -14.359 2.757 -0.351 1.00 91.19 190 CYS A C 1
ATOM 1477 O O . CYS A 1 190 ? -15.024 2.846 0.680 1.00 91.19 190 CYS A O 1
ATOM 1479 N N . TRP A 1 191 ? -13.065 3.087 -0.393 1.00 90.56 191 TRP A N 1
ATOM 1480 C CA . TRP A 1 191 ? -12.350 3.646 0.757 1.00 90.56 191 TRP A CA 1
ATOM 1481 C C . TRP A 1 191 ? -12.915 4.997 1.192 1.00 90.56 191 TRP A C 1
ATOM 1483 O O . TRP A 1 191 ? -13.153 5.198 2.382 1.00 90.56 191 TRP A O 1
ATOM 1493 N N . LEU A 1 192 ? -13.189 5.900 0.246 1.00 92.56 192 LEU A N 1
ATOM 1494 C CA . LEU A 1 192 ? -13.817 7.186 0.548 1.00 92.56 192 LEU A CA 1
ATOM 1495 C C . LEU A 1 192 ? -15.180 6.995 1.222 1.00 92.56 192 LEU A C 1
ATOM 1497 O O . LEU A 1 192 ? -15.461 7.617 2.244 1.00 92.56 192 LEU A O 1
ATOM 1501 N N . SER A 1 193 ? -16.006 6.110 0.660 1.00 91.75 193 SER A N 1
ATOM 1502 C CA . SER A 1 193 ? -17.325 5.777 1.193 1.00 91.75 193 SER A CA 1
ATOM 1503 C C . SER A 1 193 ? -17.231 5.204 2.607 1.00 91.75 193 SER A C 1
ATOM 1505 O O . SER A 1 193 ? -17.963 5.651 3.488 1.00 91.75 193 SER A O 1
ATOM 1507 N N . PHE A 1 194 ? -16.288 4.291 2.858 1.00 93.50 194 PHE A N 1
ATOM 1508 C CA . PHE A 1 194 ? -16.037 3.757 4.195 1.00 93.50 194 PHE A CA 1
ATOM 1509 C C . PHE A 1 194 ? -15.694 4.862 5.197 1.00 93.50 194 PHE A C 1
ATOM 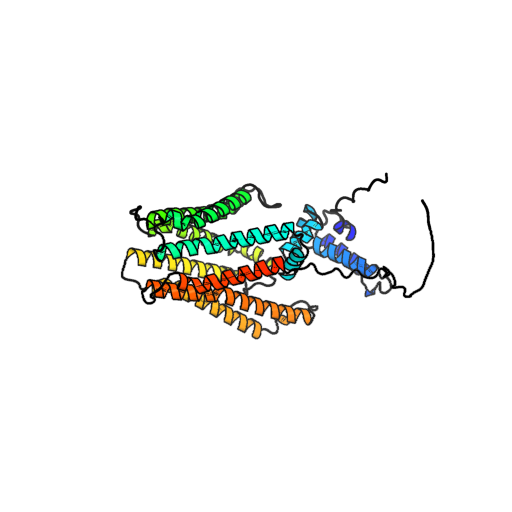1511 O O . PHE A 1 194 ? -16.335 4.954 6.240 1.00 93.50 194 PHE A O 1
ATOM 1518 N N . VAL A 1 195 ? -14.720 5.722 4.880 1.00 93.31 195 VAL A N 1
ATOM 1519 C CA . VAL A 1 195 ? -14.283 6.803 5.781 1.00 93.31 195 VAL A CA 1
ATOM 1520 C C . VAL A 1 195 ? -15.414 7.810 6.020 1.00 93.31 195 VAL A C 1
ATOM 1522 O O . VAL A 1 195 ? -15.602 8.260 7.150 1.00 93.31 195 VAL A O 1
ATOM 1525 N N . ALA A 1 196 ? -16.219 8.107 4.996 1.00 92.50 196 ALA A N 1
ATOM 1526 C CA . ALA A 1 196 ? -17.397 8.965 5.112 1.00 92.50 196 ALA A CA 1
ATOM 1527 C C . ALA A 1 196 ? -18.423 8.389 6.093 1.00 92.50 196 ALA A C 1
ATOM 1529 O O . ALA A 1 196 ? -18.770 9.051 7.073 1.00 92.50 196 ALA A O 1
ATOM 1530 N N . VAL A 1 197 ? -18.851 7.140 5.883 1.00 93.31 197 VAL A N 1
ATOM 1531 C CA . VAL A 1 197 ? -19.838 6.474 6.746 1.00 93.31 197 VAL A CA 1
ATOM 1532 C C . VAL A 1 197 ? -19.288 6.290 8.160 1.00 93.31 197 VAL A C 1
ATOM 1534 O O . VAL A 1 197 ? -20.001 6.556 9.125 1.00 93.31 197 VAL A O 1
ATOM 1537 N N . LEU A 1 198 ? -18.015 5.907 8.297 1.00 93.00 198 LEU A N 1
ATOM 1538 C CA . LEU A 1 198 ? -17.349 5.757 9.589 1.00 93.00 198 LEU A CA 1
ATOM 1539 C C . LEU A 1 198 ? -17.318 7.077 10.364 1.00 93.00 198 LEU A C 1
ATOM 1541 O O . LEU A 1 198 ? -17.592 7.071 11.559 1.00 93.00 198 LEU A O 1
ATOM 1545 N N . SER A 1 199 ? -17.025 8.202 9.706 1.00 93.06 199 SER A N 1
ATOM 1546 C CA . SER A 1 199 ? -16.949 9.500 10.387 1.00 93.06 199 SER A CA 1
ATOM 1547 C C . SER A 1 199 ? -18.288 9.913 11.005 1.00 93.06 199 SER A C 1
ATOM 1549 O O . SER A 1 199 ? -18.326 10.344 12.152 1.00 93.06 199 SER A O 1
ATOM 1551 N N . VAL A 1 200 ? -19.397 9.708 10.289 1.00 92.44 200 VAL A N 1
ATOM 1552 C CA . VAL A 1 200 ? -20.746 10.011 10.790 1.00 92.44 200 VAL A CA 1
ATOM 1553 C C . VAL A 1 200 ? -21.202 8.979 11.829 1.00 92.44 200 VAL A C 1
ATOM 1555 O O . VAL A 1 200 ? -21.881 9.324 12.797 1.00 92.44 200 VAL A O 1
ATOM 1558 N N . TRP A 1 201 ? -20.811 7.712 11.662 1.00 93.62 201 TRP A N 1
ATOM 1559 C CA . TRP A 1 201 ? -21.100 6.654 12.631 1.00 93.62 201 TRP A CA 1
ATOM 1560 C C . TRP A 1 201 ? -20.409 6.900 13.977 1.00 93.62 201 TRP A C 1
ATOM 1562 O O . TRP A 1 201 ? -21.045 6.760 15.019 1.00 93.62 201 TRP A O 1
ATOM 1572 N N . LEU A 1 202 ? -19.144 7.331 13.967 1.00 90.31 202 LEU A N 1
ATOM 1573 C CA . LEU A 1 202 ? -18.384 7.661 15.178 1.00 90.31 202 LEU A CA 1
ATOM 1574 C C . LEU A 1 202 ? -18.972 8.855 15.949 1.00 90.31 202 LEU A C 1
ATOM 1576 O O . LEU A 1 202 ? -18.811 8.938 17.165 1.00 90.31 202 LEU A O 1
ATOM 1580 N N . GLU A 1 203 ? -19.682 9.755 15.266 1.00 90.06 203 GLU A N 1
ATOM 1581 C CA . GLU A 1 203 ? -20.434 10.856 15.885 1.00 90.06 203 GLU A CA 1
ATOM 1582 C C . GLU A 1 203 ? -21.714 10.366 16.598 1.00 90.06 203 GLU A C 1
ATOM 1584 O O . GLU A 1 203 ? -22.397 11.139 17.261 1.00 90.06 203 GLU A O 1
ATOM 1589 N N . GLY A 1 204 ? -22.087 9.089 16.445 1.00 87.56 204 GLY A N 1
ATOM 1590 C CA . GLY A 1 204 ? -23.329 8.527 16.984 1.00 87.56 204 GLY A CA 1
ATOM 1591 C C . GLY A 1 204 ? -24.587 8.967 16.227 1.00 87.56 204 GLY A C 1
ATOM 1592 O O . GLY A 1 204 ? -25.700 8.702 16.671 1.00 87.56 204 GLY A O 1
ATOM 1593 N N . SER A 1 205 ? -24.428 9.622 15.072 1.00 87.31 205 SER A N 1
ATOM 1594 C CA . SER A 1 205 ? -25.540 10.180 14.289 1.00 87.31 205 SER A CA 1
ATOM 1595 C C . SER A 1 205 ? -26.276 9.139 13.434 1.00 87.31 205 SER A C 1
ATOM 1597 O O . SER A 1 205 ? -27.367 9.413 12.938 1.00 87.31 205 SER A O 1
ATOM 1599 N N . LEU A 1 206 ? -25.698 7.948 13.240 1.00 87.44 206 LEU A N 1
ATOM 1600 C CA . LEU A 1 206 ? -26.278 6.875 12.428 1.00 87.44 206 LEU A CA 1
ATOM 1601 C C . LEU A 1 206 ? -26.578 5.633 13.282 1.00 87.44 206 LEU A C 1
ATOM 1603 O O . LEU A 1 206 ? -25.638 4.982 13.740 1.00 87.44 206 LEU A O 1
ATOM 1607 N N . PRO A 1 207 ? -27.853 5.224 13.428 1.00 88.44 207 PRO A N 1
ATOM 1608 C CA . PRO A 1 207 ? -28.242 4.028 14.176 1.00 88.44 207 PRO A CA 1
ATOM 1609 C C . PRO A 1 207 ? -28.088 2.755 13.323 1.00 88.44 207 PRO A C 1
ATOM 1611 O O . PRO A 1 207 ? -29.005 1.945 13.215 1.00 88.44 207 PRO A O 1
ATOM 1614 N N . ILE A 1 208 ? -26.940 2.592 12.664 1.00 90.38 208 ILE A N 1
ATOM 1615 C CA . ILE A 1 208 ? -26.635 1.418 11.836 1.00 90.38 208 ILE A CA 1
ATOM 1616 C C . ILE A 1 208 ? -25.623 0.512 12.546 1.00 90.38 208 ILE A C 1
ATOM 1618 O O . ILE A 1 208 ? -24.705 1.008 13.209 1.00 90.38 208 ILE A O 1
ATOM 1622 N N . PRO A 1 209 ? -25.749 -0.822 12.416 1.00 90.50 209 PRO A N 1
ATOM 1623 C CA . PRO A 1 209 ? -24.783 -1.738 13.000 1.00 90.50 209 PRO A CA 1
ATOM 1624 C C . PRO A 1 209 ? -23.430 -1.600 12.299 1.00 90.50 209 PRO A C 1
ATOM 1626 O O . PRO A 1 209 ? -23.354 -1.390 11.087 1.00 90.50 209 PRO A O 1
ATOM 1629 N N . PHE A 1 210 ? -22.347 -1.798 13.051 1.00 90.06 210 PHE A N 1
ATOM 1630 C CA . PHE A 1 210 ? -20.985 -1.639 12.537 1.00 90.06 210 PHE A CA 1
ATOM 1631 C C . PHE A 1 210 ? -20.667 -2.557 11.333 1.00 90.06 210 PHE A C 1
ATOM 1633 O O . PHE A 1 210 ? -19.868 -2.186 10.479 1.00 90.06 210 PHE A O 1
ATOM 1640 N N . THR A 1 211 ? -21.354 -3.702 11.173 1.00 89.50 211 THR A N 1
ATOM 1641 C CA . THR A 1 211 ? -21.220 -4.552 9.968 1.00 89.50 211 THR A CA 1
ATOM 1642 C C . THR A 1 211 ? -21.528 -3.773 8.693 1.00 89.50 211 THR A C 1
ATOM 1644 O O . THR A 1 211 ? -20.826 -3.931 7.699 1.00 89.50 211 THR A O 1
ATOM 1647 N N . VAL A 1 212 ? -22.564 -2.927 8.722 1.00 91.00 212 VAL A N 1
ATOM 1648 C CA . VAL A 1 212 ? -22.999 -2.144 7.557 1.00 91.00 212 VAL A CA 1
ATOM 1649 C C . VAL A 1 212 ? -21.963 -1.075 7.219 1.00 91.00 212 VAL A C 1
ATOM 1651 O O . VAL A 1 212 ? -21.656 -0.874 6.047 1.00 91.00 212 VAL A O 1
ATOM 1654 N N . VAL A 1 213 ? -21.353 -0.461 8.238 1.00 91.88 213 VAL A N 1
ATOM 1655 C CA . VAL A 1 213 ? -20.250 0.499 8.068 1.00 91.88 213 VAL A CA 1
ATOM 1656 C C . VAL A 1 213 ? -19.068 -0.151 7.343 1.00 91.88 213 VAL A C 1
ATOM 1658 O O . VAL A 1 213 ? -18.472 0.471 6.472 1.00 91.88 213 VAL A O 1
ATOM 1661 N N . CYS A 1 214 ? -18.756 -1.416 7.638 1.00 91.56 214 CYS A N 1
ATOM 1662 C CA . CYS A 1 214 ? -17.636 -2.141 7.034 1.00 91.56 214 CYS A CA 1
ATOM 1663 C C . CYS A 1 214 ? -17.904 -2.721 5.633 1.00 91.56 214 CYS A C 1
ATOM 1665 O O . CYS A 1 214 ? -16.971 -3.258 5.034 1.00 91.56 214 CYS A O 1
ATOM 1667 N N . ILE A 1 215 ? -19.120 -2.623 5.074 1.00 90.81 215 ILE A N 1
ATOM 1668 C CA . ILE A 1 215 ? -19.443 -3.191 3.747 1.00 90.81 215 ILE A CA 1
ATOM 1669 C C . ILE A 1 215 ? -18.455 -2.745 2.655 1.00 90.81 215 ILE A C 1
ATOM 1671 O O . ILE A 1 215 ? -17.948 -3.622 1.950 1.00 90.81 215 ILE A O 1
ATOM 1675 N N . PRO A 1 216 ? -18.101 -1.449 2.508 1.00 92.38 216 PRO A N 1
ATOM 1676 C CA . PRO A 1 216 ? -17.173 -1.039 1.456 1.00 92.38 216 PRO A CA 1
ATOM 1677 C C . PRO A 1 216 ? -15.771 -1.653 1.612 1.00 92.38 216 PRO A C 1
ATOM 1679 O O . PRO A 1 216 ? -15.112 -1.928 0.611 1.00 92.38 216 PRO A O 1
ATOM 1682 N N . LEU A 1 217 ? -15.327 -1.940 2.845 1.00 88.94 217 LEU A N 1
ATOM 1683 C CA . LEU A 1 217 ? -14.069 -2.655 3.086 1.00 88.94 217 LEU A CA 1
ATOM 1684 C C . LEU A 1 217 ? -14.155 -4.122 2.657 1.00 88.94 217 LEU A C 1
ATOM 1686 O O . LEU A 1 217 ? -13.221 -4.628 2.040 1.00 88.94 217 LEU A O 1
ATOM 1690 N N . TYR A 1 218 ? -15.271 -4.800 2.936 1.00 88.62 218 TYR A N 1
ATOM 1691 C CA . TYR A 1 218 ? -15.474 -6.173 2.466 1.00 88.62 218 TYR A CA 1
ATOM 1692 C C . TYR A 1 218 ? -15.508 -6.250 0.940 1.00 88.62 218 TYR A C 1
ATOM 1694 O O . TYR A 1 218 ? -14.886 -7.142 0.367 1.00 88.62 218 TYR A O 1
ATOM 1702 N N . VAL A 1 219 ? -16.168 -5.294 0.278 1.00 88.19 219 VAL A N 1
ATOM 1703 C CA . VAL A 1 219 ? -16.168 -5.190 -1.189 1.00 88.19 219 VAL A CA 1
ATOM 1704 C C . VAL A 1 219 ? -14.748 -4.974 -1.715 1.00 88.19 219 VAL A C 1
ATOM 1706 O O . VAL A 1 219 ? -14.329 -5.677 -2.632 1.00 88.19 219 VAL A O 1
ATOM 1709 N N . TYR A 1 220 ? -13.977 -4.067 -1.105 1.00 88.19 220 TYR A N 1
ATOM 1710 C CA . TYR A 1 220 ? -12.578 -3.827 -1.467 1.00 88.19 220 TYR A CA 1
ATOM 1711 C C . TYR A 1 220 ? -11.718 -5.098 -1.377 1.00 88.19 220 TYR A C 1
ATOM 1713 O O . TYR A 1 220 ? -10.999 -5.434 -2.322 1.00 88.19 220 TYR A O 1
ATOM 1721 N N . GLU A 1 221 ? -11.798 -5.827 -0.261 1.00 86.88 221 GLU A N 1
ATOM 1722 C CA . GLU A 1 221 ? -11.022 -7.057 -0.085 1.00 86.88 221 GLU A CA 1
ATOM 1723 C C . GLU A 1 221 ? -11.489 -8.170 -1.035 1.00 86.88 221 GLU A C 1
ATOM 1725 O O . GLU A 1 221 ? -10.652 -8.885 -1.590 1.00 86.88 221 GLU A O 1
ATOM 1730 N N . ALA A 1 222 ? -12.798 -8.284 -1.283 1.00 84.81 222 ALA A N 1
ATOM 1731 C CA . ALA A 1 222 ? -13.365 -9.267 -2.204 1.00 84.81 222 ALA A CA 1
ATOM 1732 C C . ALA A 1 222 ? -12.914 -9.031 -3.653 1.00 84.81 222 ALA A C 1
ATOM 1734 O O . ALA A 1 222 ? -12.452 -9.967 -4.304 1.00 84.81 222 ALA A O 1
ATOM 1735 N N . VAL A 1 223 ? -12.979 -7.788 -4.144 1.00 84.62 223 VAL A N 1
ATOM 1736 C CA . VAL A 1 223 ? -12.497 -7.426 -5.490 1.00 84.62 223 VAL A CA 1
ATOM 1737 C C . VAL A 1 223 ? -11.007 -7.742 -5.627 1.00 84.62 223 VAL A C 1
ATOM 1739 O O . VAL A 1 223 ? -10.592 -8.361 -6.606 1.00 84.62 223 VAL A O 1
ATOM 1742 N N . GLY A 1 224 ? -10.201 -7.389 -4.621 1.00 80.81 224 GLY A N 1
ATOM 1743 C CA . GLY A 1 224 ? -8.772 -7.703 -4.616 1.00 80.81 224 GLY A CA 1
ATOM 1744 C C . GLY A 1 224 ? -8.482 -9.207 -4.671 1.00 80.81 224 GLY A C 1
ATOM 1745 O O . GLY A 1 224 ? -7.582 -9.632 -5.393 1.00 80.81 224 GLY A O 1
ATOM 1746 N N . LEU A 1 225 ? -9.254 -10.016 -3.943 1.00 83.25 225 LEU A N 1
ATOM 1747 C CA . LEU A 1 225 ? -9.092 -11.469 -3.912 1.00 83.25 225 LEU A CA 1
ATOM 1748 C C . LEU A 1 225 ? -9.509 -12.127 -5.236 1.00 83.25 225 LEU A C 1
ATOM 1750 O O . LEU A 1 225 ? -8.796 -12.998 -5.731 1.00 83.25 225 LEU A O 1
ATOM 1754 N N . VAL A 1 226 ? -10.608 -11.680 -5.848 1.00 83.44 226 VAL A N 1
ATOM 1755 C CA . VAL A 1 226 ? -11.044 -12.157 -7.173 1.00 83.44 226 VAL A CA 1
ATOM 1756 C C . VAL A 1 226 ? -9.991 -11.852 -8.239 1.00 83.44 226 VAL A C 1
ATOM 1758 O O . VAL A 1 226 ? -9.645 -12.736 -9.025 1.00 83.44 226 VAL A O 1
ATOM 1761 N N . ASN A 1 227 ? -9.419 -10.644 -8.225 1.00 79.12 227 ASN A N 1
ATOM 1762 C CA . ASN A 1 227 ? -8.367 -10.264 -9.167 1.00 79.12 227 ASN A CA 1
ATOM 1763 C C . ASN A 1 227 ? -7.120 -11.153 -9.016 1.00 79.12 227 ASN A C 1
ATOM 1765 O O . ASN A 1 227 ? -6.592 -11.634 -10.016 1.00 79.12 227 ASN A O 1
ATOM 1769 N N . MET A 1 228 ? -6.692 -11.462 -7.787 1.00 78.69 228 MET A N 1
ATOM 1770 C CA . MET A 1 228 ? -5.572 -12.391 -7.559 1.00 78.69 228 MET A CA 1
ATOM 1771 C C . MET A 1 228 ? -5.886 -13.827 -7.983 1.00 78.69 228 MET A C 1
ATOM 1773 O O . MET A 1 228 ? -5.037 -14.512 -8.540 1.00 78.69 228 MET A O 1
ATOM 1777 N N . LEU A 1 229 ? -7.106 -14.313 -7.753 1.00 79.25 229 LEU A N 1
ATOM 1778 C CA . LEU A 1 229 ? -7.484 -15.653 -8.208 1.00 79.25 229 LEU A CA 1
ATOM 1779 C C . LEU A 1 229 ? -7.483 -15.751 -9.738 1.00 79.25 229 LEU A C 1
ATOM 1781 O O . LEU A 1 229 ? -7.117 -16.789 -10.288 1.00 79.25 229 LEU A O 1
ATOM 1785 N N . SER A 1 230 ? -7.838 -14.669 -10.434 1.00 73.38 230 SER A N 1
ATOM 1786 C CA . SER A 1 230 ? -7.773 -14.617 -11.896 1.00 73.38 230 SER A CA 1
ATOM 1787 C C . SER A 1 230 ? -6.336 -14.707 -12.433 1.00 73.38 230 SER A C 1
ATOM 1789 O O . SER A 1 230 ? -6.111 -15.317 -13.484 1.00 73.38 230 SER A O 1
ATOM 1791 N N . SER A 1 231 ? -5.347 -14.204 -11.683 1.00 68.62 231 SER A N 1
ATOM 1792 C CA . SER A 1 231 ? -3.936 -14.257 -12.082 1.00 68.62 231 SER A CA 1
ATOM 1793 C C . SER A 1 231 ? -3.319 -15.657 -11.951 1.00 68.62 231 SER A C 1
ATOM 1795 O O . SER A 1 231 ? -2.338 -15.967 -12.620 1.00 68.62 231 SER A O 1
ATOM 1797 N N . LEU A 1 232 ? -3.945 -16.557 -11.181 1.00 69.75 232 LEU A N 1
ATOM 1798 C CA . LEU A 1 232 ? -3.570 -17.977 -11.094 1.00 69.75 232 LEU A CA 1
ATOM 1799 C C . LEU A 1 232 ? -4.051 -18.822 -12.285 1.00 69.75 232 LEU A C 1
ATOM 1801 O O . LEU A 1 232 ? -3.746 -20.016 -12.363 1.00 69.75 232 LEU A O 1
ATOM 1805 N N . THR A 1 233 ? -4.822 -18.256 -13.217 1.00 77.31 233 THR A N 1
ATOM 1806 C CA . THR A 1 233 ? -5.263 -19.000 -14.404 1.00 77.31 233 THR A CA 1
ATOM 1807 C C . THR A 1 233 ? -4.063 -19.408 -15.265 1.00 77.31 233 THR A C 1
ATOM 1809 O O . THR A 1 233 ? -3.133 -18.630 -15.452 1.00 77.31 233 THR A O 1
ATOM 1812 N N . ARG A 1 234 ? -4.076 -20.623 -15.845 1.00 62.94 234 ARG A N 1
ATOM 1813 C CA . ARG A 1 234 ? -2.910 -21.184 -16.576 1.00 62.94 234 ARG A CA 1
ATOM 1814 C C . ARG A 1 234 ? -2.321 -20.250 -17.639 1.00 62.94 234 ARG A C 1
ATOM 1816 O O . ARG A 1 234 ? -1.117 -20.271 -17.852 1.00 62.94 234 ARG A O 1
ATOM 1823 N N . LYS A 1 235 ? -3.165 -19.465 -18.318 1.00 65.69 235 LYS A N 1
ATOM 1824 C CA . LYS A 1 235 ? -2.735 -18.519 -19.360 1.00 65.69 235 LYS A CA 1
ATOM 1825 C C . LYS A 1 235 ? -2.036 -17.291 -18.774 1.00 65.69 235 LYS A C 1
ATOM 1827 O O . LYS A 1 235 ? -0.987 -16.914 -19.279 1.00 65.69 235 LYS A O 1
ATOM 1832 N N . ALA A 1 236 ? -2.596 -16.704 -17.715 1.00 64.12 236 ALA A N 1
ATOM 1833 C CA . ALA A 1 236 ? -1.981 -15.580 -17.011 1.00 64.12 236 ALA A CA 1
ATOM 1834 C C . ALA A 1 236 ? -0.678 -16.010 -16.322 1.00 64.12 236 ALA A C 1
ATOM 1836 O O . ALA A 1 236 ? 0.325 -15.313 -16.403 1.00 64.12 236 ALA A O 1
ATOM 1837 N N . TYR A 1 237 ? -0.674 -17.213 -15.746 1.00 65.06 237 TYR A N 1
ATOM 1838 C CA . TYR A 1 237 ? 0.498 -17.821 -15.133 1.00 65.06 237 TYR A CA 1
ATOM 1839 C C . TYR A 1 237 ? 1.662 -17.991 -16.113 1.00 65.06 237 TYR A C 1
ATOM 1841 O O . TYR A 1 237 ? 2.770 -17.564 -15.811 1.00 65.06 237 TYR A O 1
ATOM 1849 N N . ALA A 1 238 ? 1.412 -18.585 -17.287 1.00 63.34 238 ALA A N 1
ATOM 1850 C CA . ALA A 1 238 ? 2.456 -18.805 -18.286 1.00 63.34 238 ALA A CA 1
ATOM 1851 C C . ALA A 1 238 ? 3.058 -17.485 -18.796 1.00 63.34 238 ALA A C 1
ATOM 1853 O O . ALA A 1 238 ? 4.270 -17.399 -18.947 1.00 63.34 238 ALA A O 1
ATOM 1854 N N . ALA A 1 239 ? 2.224 -16.459 -18.999 1.00 65.00 239 ALA A N 1
ATOM 1855 C CA . ALA A 1 239 ? 2.680 -15.135 -19.414 1.00 65.00 239 ALA A CA 1
ATOM 1856 C C . ALA A 1 239 ? 3.525 -14.447 -18.328 1.00 65.00 239 ALA A C 1
ATOM 1858 O O . ALA A 1 239 ? 4.608 -13.951 -18.610 1.00 65.00 239 ALA A O 1
ATOM 1859 N N . GLN A 1 240 ? 3.070 -14.470 -17.073 1.00 63.97 240 GLN A N 1
ATOM 1860 C CA . GLN A 1 240 ? 3.778 -13.796 -15.983 1.00 63.97 240 GLN A CA 1
ATOM 1861 C C . GLN A 1 240 ? 5.045 -14.535 -15.545 1.00 63.97 240 GLN A C 1
ATOM 1863 O O . GLN A 1 240 ? 6.030 -13.915 -15.165 1.00 63.97 240 GLN A O 1
ATOM 1868 N N . GLN A 1 241 ? 5.084 -15.863 -15.627 1.00 64.25 241 GLN A N 1
ATOM 1869 C CA . GLN A 1 241 ? 6.283 -16.616 -15.260 1.00 64.25 241 GLN A CA 1
ATOM 1870 C C . GLN A 1 241 ? 7.482 -16.351 -16.188 1.00 64.25 241 GLN A C 1
ATOM 1872 O O . GLN A 1 241 ? 8.622 -16.507 -15.751 1.00 64.25 241 GLN A O 1
ATOM 1877 N N . GLU A 1 242 ? 7.251 -15.968 -17.446 1.00 58.94 242 GLU A N 1
ATOM 1878 C CA . GLU A 1 242 ? 8.325 -15.554 -18.358 1.00 58.94 242 GLU A CA 1
ATOM 1879 C C . GLU A 1 242 ? 8.887 -14.167 -18.014 1.00 58.94 242 GLU A C 1
ATOM 1881 O O . GLU A 1 242 ? 10.085 -13.955 -18.181 1.00 58.94 242 GLU A O 1
ATOM 1886 N N . GLU A 1 243 ? 8.058 -13.276 -17.467 1.00 56.44 243 GLU A N 1
ATOM 1887 C CA . GLU A 1 243 ? 8.410 -11.904 -17.071 1.00 56.44 243 GLU A CA 1
ATOM 1888 C C . GLU A 1 243 ? 9.215 -11.851 -15.753 1.00 56.44 243 GLU A C 1
ATOM 1890 O O . GLU A 1 243 ? 10.112 -11.030 -15.601 1.00 56.44 243 GLU A O 1
ATOM 1895 N N . TYR A 1 244 ? 8.960 -12.764 -14.806 1.00 55.22 244 TYR A N 1
ATOM 1896 C CA . TYR A 1 244 ? 9.500 -12.700 -13.432 1.00 55.22 244 TYR A CA 1
ATOM 1897 C C . TYR A 1 244 ? 10.760 -13.549 -13.155 1.00 55.22 244 TYR A C 1
ATOM 1899 O O . TYR A 1 244 ? 11.002 -13.931 -12.008 1.00 55.22 244 TYR A O 1
ATOM 1907 N N . LYS A 1 245 ? 11.563 -13.896 -14.169 1.00 51.88 245 LYS A N 1
ATOM 1908 C CA . LYS A 1 245 ? 12.737 -14.778 -13.982 1.00 51.88 245 LYS A CA 1
ATOM 1909 C C . LYS A 1 245 ? 13.922 -14.148 -13.236 1.00 51.88 245 LYS A C 1
ATOM 1911 O O . LYS A 1 245 ? 14.762 -14.906 -12.760 1.00 51.88 245 LYS A O 1
ATOM 1916 N N . GLU A 1 246 ? 13.985 -12.828 -13.078 1.00 44.09 246 GLU A N 1
ATOM 1917 C CA . GLU A 1 246 ? 15.129 -12.146 -12.455 1.00 44.09 246 GLU A CA 1
ATOM 1918 C C . GLU A 1 246 ? 14.744 -11.496 -11.109 1.00 44.09 246 GLU A C 1
ATOM 1920 O O . GLU A 1 246 ? 13.735 -10.802 -10.992 1.00 44.09 246 GLU A O 1
ATOM 1925 N N . GLY A 1 247 ? 15.533 -11.754 -10.057 1.00 49.22 247 GLY A N 1
ATOM 1926 C CA . GLY A 1 247 ? 15.522 -10.976 -8.805 1.00 49.22 247 GLY A CA 1
ATOM 1927 C C . GLY A 1 247 ? 14.302 -11.104 -7.876 1.00 49.22 247 GLY A C 1
ATOM 1928 O O . GLY A 1 247 ? 14.151 -10.307 -6.946 1.00 49.22 247 GLY A O 1
ATOM 1929 N N . PHE A 1 248 ? 13.411 -12.078 -8.076 1.00 51.19 248 PHE A N 1
ATOM 1930 C CA . PHE A 1 248 ? 12.153 -12.123 -7.327 1.00 51.19 248 PHE A CA 1
ATOM 1931 C C . PHE A 1 248 ? 12.296 -12.660 -5.887 1.00 51.19 248 PHE A C 1
ATOM 1933 O O . PHE A 1 248 ? 12.990 -13.634 -5.604 1.00 51.19 248 PHE A O 1
ATOM 1940 N N . LEU A 1 249 ? 11.562 -12.050 -4.948 1.00 53.16 249 LEU A N 1
ATOM 1941 C CA . LEU A 1 249 ? 11.542 -12.415 -3.519 1.00 53.16 249 LEU A CA 1
ATOM 1942 C C . LEU A 1 249 ? 11.011 -13.838 -3.227 1.00 53.16 249 LEU A C 1
ATOM 1944 O O . LEU A 1 249 ? 11.176 -14.337 -2.111 1.00 53.16 249 LEU A O 1
ATOM 1948 N N . PHE A 1 250 ? 10.349 -14.470 -4.198 1.00 60.19 250 PHE A N 1
ATOM 1949 C CA . PHE A 1 250 ? 9.647 -15.752 -4.076 1.00 60.19 250 PHE A CA 1
ATOM 1950 C C . PHE A 1 250 ? 10.224 -16.774 -5.055 1.00 60.19 250 PHE A C 1
ATOM 1952 O O . PHE A 1 250 ? 10.669 -16.395 -6.132 1.00 60.19 250 PHE A O 1
ATOM 1959 N N . GLN A 1 251 ? 10.178 -18.072 -4.721 1.00 59.38 251 GLN A N 1
ATOM 1960 C CA . GLN A 1 251 ? 10.729 -19.121 -5.601 1.00 59.38 251 GLN A CA 1
ATOM 1961 C C . GLN A 1 251 ? 9.946 -19.263 -6.894 1.00 59.38 251 GLN A C 1
ATOM 1963 O O . GLN A 1 251 ? 10.451 -19.758 -7.896 1.00 59.38 251 GLN A O 1
ATOM 1968 N N . SER A 1 252 ? 8.662 -18.936 -6.831 1.00 66.38 252 SER A N 1
ATOM 1969 C CA . SER A 1 252 ? 7.755 -19.106 -7.942 1.00 66.38 252 SER A CA 1
ATOM 1970 C C . SER A 1 252 ? 6.603 -18.122 -7.820 1.00 66.38 252 SER A C 1
ATOM 1972 O O . SER A 1 252 ? 6.171 -17.761 -6.722 1.00 66.38 252 SER A O 1
ATOM 1974 N N . TYR A 1 253 ? 6.068 -17.718 -8.966 1.00 68.81 253 TYR A N 1
ATOM 1975 C CA . TYR A 1 253 ? 4.883 -16.875 -9.024 1.00 68.81 253 TYR A CA 1
ATOM 1976 C C . TYR A 1 253 ? 3.678 -17.437 -8.221 1.00 68.81 253 TYR A C 1
ATOM 1978 O O . TYR A 1 253 ? 3.033 -16.664 -7.512 1.00 68.81 253 TYR A O 1
ATOM 1986 N N . PRO A 1 254 ? 3.387 -18.758 -8.196 1.00 74.06 254 PRO A N 1
ATOM 1987 C CA . PRO A 1 254 ? 2.296 -19.299 -7.387 1.00 74.06 254 PRO A CA 1
ATOM 1988 C C . PRO A 1 254 ? 2.547 -19.145 -5.886 1.00 74.06 254 PRO A C 1
ATOM 1990 O O . PRO A 1 254 ? 1.608 -18.871 -5.146 1.00 74.06 254 PRO A O 1
ATOM 1993 N N . GLU A 1 255 ? 3.795 -19.261 -5.421 1.00 74.19 255 GLU A N 1
ATOM 1994 C CA . GLU A 1 255 ? 4.140 -19.008 -4.015 1.00 74.19 255 GLU A CA 1
ATOM 1995 C C . GLU A 1 255 ? 3.826 -17.554 -3.621 1.00 74.19 255 GLU A C 1
ATOM 1997 O O . GLU A 1 255 ? 3.267 -17.303 -2.550 1.00 74.19 255 GLU A O 1
ATOM 2002 N N . TYR A 1 256 ? 4.120 -16.600 -4.507 1.00 76.62 256 TYR A N 1
ATOM 2003 C CA . TYR A 1 256 ? 3.781 -15.190 -4.315 1.00 76.62 256 TYR A CA 1
ATOM 2004 C C . TYR A 1 256 ? 2.278 -14.941 -4.281 1.00 76.62 256 TYR A C 1
ATOM 2006 O O . TYR A 1 256 ? 1.781 -14.285 -3.365 1.00 76.62 256 TYR A O 1
ATOM 2014 N N . VAL A 1 257 ? 1.521 -15.494 -5.225 1.00 80.31 257 VAL A N 1
ATOM 2015 C CA . VAL A 1 257 ? 0.070 -15.286 -5.214 1.00 80.31 257 VAL A CA 1
ATOM 2016 C C . VAL A 1 257 ? -0.572 -15.956 -3.997 1.00 80.31 257 VAL A C 1
ATOM 2018 O O . VAL A 1 257 ? -1.403 -15.343 -3.328 1.00 80.31 257 VAL A O 1
ATOM 2021 N N . MET A 1 258 ? -0.133 -17.162 -3.626 1.00 81.56 258 MET A N 1
ATOM 2022 C CA . MET A 1 258 ? -0.600 -17.838 -2.411 1.00 81.56 258 MET A CA 1
ATOM 2023 C C . MET A 1 258 ? -0.283 -17.034 -1.150 1.00 81.56 258 MET A C 1
ATOM 2025 O O . MET A 1 258 ? -1.109 -16.964 -0.239 1.00 81.56 258 MET A O 1
ATOM 2029 N N . HIS A 1 259 ? 0.875 -16.374 -1.101 1.00 83.88 259 HIS A N 1
ATOM 2030 C CA . HIS A 1 259 ? 1.189 -15.441 -0.029 1.00 83.88 259 HIS A CA 1
ATOM 2031 C C . HIS A 1 259 ? 0.192 -14.290 0.062 1.00 83.88 259 HIS A C 1
ATOM 2033 O O . HIS A 1 259 ? -0.291 -13.990 1.155 1.00 83.88 259 HIS A O 1
ATOM 2039 N N . LEU A 1 260 ? -0.089 -13.628 -1.059 1.00 82.56 260 LEU A N 1
ATOM 2040 C CA . LEU A 1 260 ? -1.002 -12.494 -1.073 1.00 82.56 260 LEU A CA 1
ATOM 2041 C C . LEU A 1 260 ? -2.411 -12.918 -0.654 1.00 82.56 260 LEU A C 1
ATOM 2043 O O . LEU A 1 260 ? -3.022 -12.249 0.180 1.00 82.56 260 LEU A O 1
ATOM 2047 N N . ILE A 1 261 ? -2.886 -14.061 -1.160 1.00 87.00 261 ILE A N 1
ATOM 2048 C CA . ILE A 1 261 ? -4.164 -14.659 -0.761 1.00 87.00 261 ILE A CA 1
ATOM 2049 C C . ILE A 1 261 ? -4.175 -14.913 0.748 1.00 87.00 261 ILE A C 1
ATOM 2051 O O . ILE A 1 261 ? -5.120 -14.516 1.424 1.00 87.00 261 ILE A O 1
ATOM 2055 N N . PHE A 1 262 ? -3.115 -15.507 1.300 1.00 89.50 262 PHE A N 1
ATOM 2056 C CA . PHE A 1 262 ? -3.011 -15.768 2.735 1.00 89.50 262 PHE A CA 1
ATOM 2057 C C . PHE A 1 262 ? -3.125 -14.482 3.570 1.00 89.50 262 PHE A C 1
ATOM 2059 O O . PHE A 1 262 ? -3.924 -14.422 4.504 1.00 89.50 262 PHE A O 1
ATOM 2066 N N . ILE A 1 263 ? -2.401 -13.420 3.201 1.00 86.88 263 ILE A N 1
ATOM 2067 C CA . ILE A 1 263 ? -2.481 -12.122 3.893 1.00 86.88 263 ILE A CA 1
ATOM 2068 C C . ILE A 1 263 ? -3.877 -11.497 3.762 1.00 86.88 263 ILE A C 1
ATOM 2070 O O . ILE A 1 263 ? -4.400 -10.949 4.734 1.00 86.88 263 ILE A O 1
ATOM 2074 N N . LYS A 1 264 ? -4.509 -11.593 2.587 1.00 87.75 264 LYS A N 1
ATOM 2075 C CA . LYS A 1 264 ? -5.880 -11.110 2.362 1.00 87.75 264 LYS A CA 1
ATOM 2076 C C . LYS A 1 264 ? -6.897 -11.848 3.228 1.00 87.75 264 LYS A C 1
ATOM 2078 O O . LYS A 1 264 ? -7.728 -11.205 3.864 1.00 87.75 264 LYS A O 1
ATOM 2083 N N . VAL A 1 265 ? -6.798 -13.173 3.314 1.00 90.19 265 VAL A N 1
ATOM 2084 C CA . VAL A 1 265 ? -7.663 -13.993 4.173 1.00 90.19 265 VAL A CA 1
ATOM 2085 C C . VAL A 1 265 ? -7.498 -13.594 5.638 1.00 90.19 265 VAL A C 1
ATOM 2087 O O . VAL A 1 265 ? -8.498 -13.349 6.308 1.00 90.19 265 VAL A O 1
ATOM 2090 N N . LEU A 1 266 ? -6.262 -13.438 6.126 1.00 91.62 266 LEU A N 1
ATOM 2091 C CA . LEU A 1 266 ? -6.014 -12.983 7.498 1.00 91.62 266 LEU A CA 1
ATOM 2092 C C . LEU A 1 266 ? -6.642 -11.611 7.779 1.00 91.62 266 LEU A C 1
ATOM 2094 O O . LEU A 1 266 ? -7.263 -11.435 8.825 1.00 91.62 266 LEU A O 1
ATOM 2098 N N . ARG A 1 267 ? -6.548 -10.661 6.840 1.00 89.81 267 ARG A N 1
ATOM 2099 C CA . ARG A 1 267 ? -7.186 -9.338 6.964 1.00 89.81 267 ARG A CA 1
ATOM 2100 C C . ARG A 1 267 ? -8.711 -9.425 7.034 1.00 89.81 267 ARG A C 1
ATOM 2102 O O . ARG A 1 267 ? -9.316 -8.746 7.859 1.00 89.81 267 ARG A O 1
ATOM 2109 N N . ILE A 1 268 ? -9.333 -10.268 6.208 1.00 89.81 268 ILE A N 1
ATOM 2110 C CA . ILE A 1 268 ? -10.790 -10.480 6.223 1.00 89.81 268 ILE A CA 1
ATOM 2111 C C . ILE A 1 268 ? -11.231 -11.083 7.563 1.00 89.81 268 ILE A C 1
ATOM 2113 O O . ILE A 1 268 ? -12.200 -10.612 8.159 1.00 89.81 268 ILE A O 1
ATOM 2117 N N . VAL A 1 269 ? -10.499 -12.084 8.064 1.00 92.38 269 VAL A N 1
ATOM 2118 C CA . VAL A 1 269 ? -10.759 -12.694 9.378 1.00 92.38 269 VAL A CA 1
ATOM 2119 C C . VAL A 1 269 ? -10.596 -11.662 10.496 1.00 92.38 269 VAL A C 1
ATOM 2121 O O . VAL A 1 269 ? -11.454 -11.572 11.370 1.00 92.38 269 VAL A O 1
ATOM 2124 N N . GLN A 1 270 ? -9.547 -10.836 10.450 1.00 91.81 270 GLN A N 1
ATOM 2125 C CA . GLN A 1 270 ? -9.333 -9.761 11.421 1.00 91.81 270 GLN A CA 1
ATOM 2126 C C . GLN A 1 270 ? -10.497 -8.769 11.432 1.00 91.81 270 GLN A C 1
ATOM 2128 O O . GLN A 1 270 ? -11.007 -8.432 12.497 1.00 91.81 270 GLN A O 1
ATOM 2133 N N . LEU A 1 271 ? -10.958 -8.341 10.254 1.00 90.50 271 LEU A N 1
ATOM 2134 C CA . LEU A 1 271 ? -12.097 -7.436 10.131 1.00 90.50 271 LEU A CA 1
ATOM 2135 C C . LEU A 1 271 ? -13.372 -8.057 10.720 1.00 90.50 271 LEU A C 1
ATOM 2137 O O . LEU A 1 271 ? -14.084 -7.391 11.467 1.00 90.50 271 LEU A O 1
ATOM 2141 N N . ALA A 1 272 ? -13.631 -9.340 10.454 1.00 90.50 272 ALA A N 1
ATOM 2142 C CA . ALA A 1 272 ? -14.764 -10.055 11.040 1.00 90.50 272 ALA A CA 1
ATOM 2143 C C . ALA A 1 272 ? -14.690 -10.123 12.577 1.00 90.50 272 ALA A C 1
ATOM 2145 O O . ALA A 1 272 ? -15.701 -9.911 13.246 1.00 90.50 272 ALA A O 1
ATOM 2146 N N . LEU A 1 273 ? -13.501 -10.349 13.147 1.00 91.69 273 LEU A N 1
ATOM 2147 C CA . LEU A 1 273 ? -13.295 -10.337 14.600 1.00 91.69 273 LEU A CA 1
ATOM 2148 C C . LEU A 1 273 ? -13.505 -8.944 15.207 1.00 91.69 273 LEU A C 1
ATOM 2150 O O . LEU A 1 273 ? -14.123 -8.838 16.265 1.00 91.69 273 LEU A O 1
ATOM 2154 N N . ILE A 1 274 ? -13.048 -7.880 14.538 1.00 90.69 274 ILE A N 1
ATOM 2155 C CA . ILE A 1 274 ? -13.293 -6.490 14.961 1.00 90.69 274 ILE A CA 1
ATOM 2156 C C . ILE A 1 274 ? -14.800 -6.211 14.993 1.00 90.69 274 ILE A C 1
ATOM 2158 O O . ILE A 1 274 ? -15.313 -5.698 15.987 1.00 90.69 274 ILE A O 1
ATOM 2162 N N . VAL A 1 275 ? -15.523 -6.593 13.936 1.00 90.94 275 VAL A N 1
ATOM 2163 C CA . VAL A 1 275 ? -16.980 -6.426 13.859 1.00 90.94 275 VAL A CA 1
ATOM 2164 C C . VAL A 1 275 ? -17.681 -7.193 14.983 1.00 90.94 275 VAL A C 1
ATOM 2166 O O . VAL A 1 275 ? -18.521 -6.622 15.680 1.00 90.94 275 VAL A O 1
ATOM 2169 N N . ALA A 1 276 ? -17.298 -8.452 15.215 1.00 89.75 276 ALA A N 1
ATOM 2170 C CA . ALA A 1 276 ? -17.857 -9.275 16.284 1.00 89.75 276 ALA A CA 1
ATOM 2171 C C . ALA A 1 276 ? -17.582 -8.690 17.681 1.00 89.75 276 ALA A C 1
ATOM 2173 O O . ALA A 1 276 ? -18.473 -8.679 18.535 1.00 89.75 276 ALA A O 1
ATOM 2174 N N . LYS A 1 277 ? -16.373 -8.164 17.919 1.00 90.38 277 LYS A N 1
ATOM 2175 C CA . LYS A 1 277 ? -15.991 -7.516 19.182 1.00 90.38 277 LYS A CA 1
ATOM 2176 C C . LYS A 1 277 ? -16.809 -6.253 19.438 1.00 90.38 277 LYS A C 1
ATOM 2178 O O . LYS A 1 277 ? -17.357 -6.110 20.528 1.00 90.38 277 LYS A O 1
ATOM 2183 N N . ILE A 1 278 ? -16.926 -5.372 18.444 1.00 88.94 278 ILE A N 1
ATOM 2184 C CA . ILE A 1 278 ? -17.661 -4.104 18.574 1.00 88.94 278 ILE A CA 1
ATOM 2185 C C . ILE A 1 278 ? -19.160 -4.352 18.800 1.00 88.94 278 ILE A C 1
ATOM 2187 O O . ILE A 1 278 ? -19.787 -3.628 19.564 1.00 88.94 278 ILE A O 1
ATOM 2191 N N . GLN A 1 279 ? -19.739 -5.393 18.194 1.00 86.00 279 GLN A N 1
ATOM 2192 C CA . GLN A 1 279 ? -21.171 -5.692 18.340 1.00 86.00 279 GLN A CA 1
ATOM 2193 C C . GLN A 1 279 ? -21.531 -6.450 19.614 1.00 86.00 279 GLN A C 1
ATOM 2195 O O . GLN A 1 279 ? -22.571 -6.181 20.206 1.00 86.00 279 GLN A O 1
ATOM 2200 N N . SER A 1 280 ? -20.700 -7.406 20.033 1.00 81.50 280 SER A N 1
ATOM 2201 C CA . SER A 1 280 ? -20.990 -8.238 21.211 1.00 81.50 280 SER A CA 1
ATOM 2202 C C . SER A 1 280 ? -20.573 -7.596 22.540 1.00 81.50 280 SER A C 1
ATOM 2204 O O . SER A 1 280 ? -20.871 -8.152 23.593 1.00 81.50 280 SER A O 1
ATOM 2206 N N . ASN A 1 281 ? -19.873 -6.455 22.497 1.00 68.25 281 ASN A N 1
ATOM 2207 C CA . ASN A 1 281 ? -19.481 -5.565 23.599 1.00 68.25 281 ASN A CA 1
ATOM 2208 C C . ASN A 1 281 ? -18.800 -6.189 24.844 1.00 68.25 281 ASN A C 1
ATOM 2210 O O . ASN A 1 281 ? -18.517 -5.463 25.790 1.00 68.25 281 ASN A O 1
ATOM 2214 N N . ALA A 1 282 ? -18.501 -7.496 24.888 1.00 62.97 282 ALA A N 1
ATOM 2215 C CA . ALA A 1 282 ? -17.862 -8.103 26.069 1.00 62.97 282 ALA A CA 1
ATOM 2216 C C . ALA A 1 282 ? -17.150 -9.457 25.865 1.00 62.97 282 ALA A C 1
ATOM 2218 O O . ALA A 1 282 ? -16.309 -9.808 26.683 1.00 62.97 282 ALA A O 1
ATOM 2219 N N . SER A 1 283 ? -17.438 -10.238 24.816 1.00 75.81 283 SER A N 1
ATOM 2220 C CA . SER A 1 283 ? -17.049 -11.668 24.815 1.00 75.81 283 SER A CA 1
ATOM 2221 C C . SER A 1 283 ? -15.619 -11.995 24.347 1.00 75.81 283 SER A C 1
ATOM 2223 O O . SER A 1 283 ? -15.093 -13.050 24.688 1.00 75.81 283 SER A O 1
ATOM 2225 N N . ILE A 1 284 ? -14.970 -11.119 23.575 1.00 86.06 284 ILE A N 1
ATOM 2226 C CA . ILE A 1 284 ? -13.694 -11.415 22.895 1.00 86.06 284 ILE A CA 1
ATOM 2227 C C . ILE A 1 284 ? -12.611 -10.458 23.405 1.00 86.06 284 ILE A C 1
ATOM 2229 O O . ILE A 1 284 ? -12.842 -9.258 23.415 1.00 86.06 284 ILE A O 1
ATOM 2233 N N . SER A 1 285 ? -11.431 -10.925 23.813 1.00 90.19 285 SER A N 1
ATOM 2234 C CA . SER A 1 285 ? -10.311 -10.030 24.175 1.00 90.19 285 SER A CA 1
ATOM 2235 C C . SER A 1 285 ? -9.694 -9.365 22.933 1.00 90.19 285 SER A C 1
ATOM 2237 O O . SER A 1 285 ? -9.667 -9.973 21.858 1.00 90.19 285 SER A O 1
ATOM 2239 N N . TRP A 1 286 ? -9.156 -8.144 23.046 1.00 89.94 286 TRP A N 1
ATOM 2240 C CA . TRP A 1 286 ? -8.453 -7.489 21.931 1.00 89.94 286 TRP A CA 1
ATOM 2241 C C . TRP A 1 286 ? -7.206 -8.257 21.478 1.00 89.94 286 TRP A C 1
ATOM 2243 O O . TRP A 1 286 ? -6.856 -8.221 20.296 1.00 89.94 286 TRP A O 1
ATOM 2253 N N . TRP A 1 287 ? -6.610 -9.055 22.366 1.00 91.38 287 TRP A N 1
ATOM 2254 C CA . TRP A 1 287 ? -5.549 -10.001 22.021 1.00 91.38 287 TRP A CA 1
ATOM 2255 C C . TRP A 1 287 ? -6.004 -11.049 20.998 1.00 91.38 287 TRP A C 1
ATOM 2257 O O . TRP A 1 287 ? -5.257 -11.361 20.068 1.00 91.38 287 TRP A O 1
ATOM 2267 N N . VAL A 1 288 ? -7.245 -11.539 21.125 1.00 91.31 288 VAL A N 1
ATOM 2268 C CA . VAL A 1 288 ? -7.862 -12.498 20.189 1.00 91.31 288 VAL A CA 1
ATOM 2269 C C . VAL A 1 288 ? -8.168 -11.825 18.854 1.00 91.31 288 VAL A C 1
ATOM 2271 O O . VAL A 1 288 ? -7.898 -12.397 17.801 1.00 91.31 288 VAL A O 1
ATOM 2274 N N . VAL A 1 289 ? -8.662 -10.584 18.881 1.00 91.38 289 VAL A N 1
ATOM 2275 C CA . VAL A 1 289 ? -8.886 -9.784 17.662 1.00 91.38 289 VAL A CA 1
ATOM 2276 C C . VAL A 1 289 ? -7.577 -9.569 16.889 1.00 91.38 289 VAL A C 1
ATOM 2278 O O . VAL A 1 289 ? -7.581 -9.555 15.659 1.00 91.38 289 VAL A O 1
ATOM 2281 N N . GLY A 1 290 ? -6.449 -9.458 17.594 1.00 91.06 290 GLY A N 1
ATOM 2282 C CA . GLY A 1 290 ? -5.119 -9.339 16.999 1.00 91.06 290 GLY A CA 1
ATOM 2283 C C . GLY A 1 290 ? -4.542 -10.632 16.405 1.00 91.06 290 GLY A C 1
ATOM 2284 O O . GLY A 1 290 ? -3.594 -10.549 15.625 1.00 91.06 290 GLY A O 1
ATOM 2285 N N . VAL A 1 291 ? -5.099 -11.817 16.704 1.00 93.19 291 VAL A N 1
ATOM 2286 C CA . VAL A 1 291 ? -4.539 -13.126 16.292 1.00 93.19 291 VAL A CA 1
ATOM 2287 C C . VAL A 1 291 ? -4.190 -13.216 14.807 1.00 93.19 291 VAL A C 1
ATOM 2289 O O . VAL A 1 291 ? -3.070 -13.632 14.502 1.00 93.19 291 VAL A O 1
ATOM 2292 N N . PRO A 1 292 ? -5.051 -12.798 13.862 1.00 94.12 292 PRO A N 1
ATOM 2293 C CA . PRO A 1 292 ? -4.694 -12.857 12.448 1.00 94.12 292 PRO A CA 1
ATOM 2294 C C . PRO A 1 292 ? -3.469 -12.002 12.098 1.00 94.12 292 PRO A C 1
ATOM 2296 O O . PRO A 1 292 ? -2.660 -12.402 11.261 1.00 94.12 292 PRO A O 1
ATOM 2299 N N . ALA A 1 293 ? -3.287 -10.860 12.766 1.00 90.12 293 ALA A N 1
ATOM 2300 C CA . ALA A 1 293 ? -2.114 -10.017 12.578 1.00 90.12 293 ALA A CA 1
ATOM 2301 C C . ALA A 1 293 ? -0.850 -10.659 13.175 1.00 90.12 293 ALA A C 1
ATOM 2303 O O . ALA A 1 293 ? 0.204 -10.627 12.538 1.00 90.12 293 ALA A O 1
ATOM 2304 N N . TRP A 1 294 ? -0.956 -11.316 14.338 1.00 91.38 294 TRP A N 1
ATOM 2305 C CA . TRP A 1 294 ? 0.147 -12.079 14.940 1.00 91.38 294 TRP A CA 1
ATOM 2306 C C . TRP A 1 294 ? 0.588 -13.235 14.040 1.00 91.38 294 TRP A C 1
ATOM 2308 O O . TRP A 1 294 ? 1.782 -13.423 13.815 1.00 91.38 294 TRP A O 1
ATOM 2318 N N . ILE A 1 295 ? -0.373 -13.967 13.466 1.00 92.75 295 ILE A N 1
ATOM 2319 C CA . ILE A 1 295 ? -0.115 -15.040 12.498 1.00 92.75 295 ILE A CA 1
ATOM 2320 C C . ILE A 1 295 ? 0.570 -14.474 11.251 1.00 92.75 295 ILE A C 1
ATOM 2322 O O . ILE A 1 295 ? 1.555 -15.044 10.786 1.00 92.75 295 ILE A O 1
ATOM 2326 N N . GLY A 1 296 ? 0.092 -13.343 10.724 1.00 88.56 296 GLY A N 1
ATOM 2327 C CA . GLY A 1 296 ? 0.704 -12.677 9.573 1.00 88.56 296 GLY A CA 1
ATOM 2328 C C . GLY A 1 296 ? 2.155 -12.261 9.833 1.00 88.56 296 GLY A C 1
ATOM 2329 O O . GLY A 1 296 ? 3.025 -12.506 8.995 1.00 88.56 296 GLY A O 1
ATOM 2330 N N . ALA A 1 297 ? 2.436 -11.702 11.012 1.00 86.56 297 ALA A N 1
ATOM 2331 C CA . ALA A 1 297 ? 3.785 -11.328 11.426 1.00 86.56 297 ALA A CA 1
ATOM 2332 C C . ALA A 1 297 ? 4.696 -12.553 11.603 1.00 86.56 297 ALA A C 1
ATOM 2334 O O . ALA A 1 297 ? 5.797 -12.587 11.052 1.00 86.56 297 ALA A O 1
ATOM 2335 N N . ALA A 1 298 ? 4.225 -13.594 12.297 1.00 88.69 298 ALA A N 1
ATOM 2336 C CA . ALA A 1 298 ? 4.966 -14.843 12.470 1.00 88.69 298 ALA A CA 1
ATOM 2337 C C . ALA A 1 298 ? 5.276 -15.510 11.121 1.00 88.69 298 ALA A C 1
ATOM 2339 O O . ALA A 1 298 ? 6.390 -15.976 10.892 1.00 88.69 298 ALA A O 1
ATOM 2340 N N . TYR A 1 299 ? 4.314 -15.498 10.198 1.00 88.62 299 TYR A N 1
ATOM 2341 C CA . TYR A 1 299 ? 4.485 -15.997 8.840 1.00 88.62 299 TYR A CA 1
ATOM 2342 C C . TYR A 1 299 ? 5.530 -15.193 8.048 1.00 88.62 299 TYR A C 1
ATOM 2344 O O . TYR A 1 299 ? 6.371 -15.784 7.367 1.00 88.62 299 TYR A O 1
ATOM 2352 N N . ALA A 1 300 ? 5.529 -13.860 8.163 1.00 82.75 300 ALA A N 1
ATOM 2353 C CA . ALA A 1 300 ? 6.535 -13.006 7.531 1.00 82.75 300 ALA A CA 1
ATOM 2354 C C . ALA A 1 300 ? 7.952 -13.301 8.058 1.00 82.75 300 ALA A C 1
ATOM 2356 O O . ALA A 1 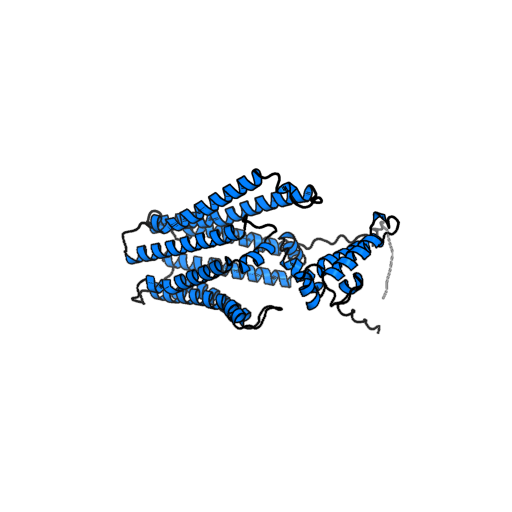300 ? 8.881 -13.462 7.266 1.00 82.75 300 ALA A O 1
ATOM 2357 N N . VAL A 1 301 ? 8.107 -13.459 9.378 1.00 83.25 301 VAL A N 1
ATOM 2358 C CA . VAL A 1 301 ? 9.385 -13.829 10.010 1.00 83.25 301 VAL A CA 1
ATOM 2359 C C . VAL A 1 301 ? 9.828 -15.233 9.595 1.00 83.25 301 VAL A C 1
ATOM 2361 O O . VAL A 1 301 ? 10.982 -15.427 9.218 1.00 83.25 301 VAL A O 1
ATOM 2364 N N . LEU A 1 302 ? 8.925 -16.217 9.604 1.00 85.69 302 LEU A N 1
ATOM 2365 C CA . LEU A 1 302 ? 9.230 -17.583 9.176 1.00 85.69 302 LEU A CA 1
ATOM 2366 C C . LEU A 1 302 ? 9.751 -17.604 7.738 1.00 85.69 302 LEU A C 1
ATOM 2368 O O . LEU A 1 302 ? 10.775 -18.223 7.454 1.00 85.69 302 LEU A O 1
ATOM 2372 N N . ARG A 1 303 ? 9.081 -16.887 6.836 1.00 79.81 303 ARG A N 1
ATOM 2373 C CA . ARG A 1 303 ? 9.526 -16.746 5.451 1.00 79.81 303 ARG A CA 1
ATOM 2374 C C . ARG A 1 303 ? 10.885 -16.082 5.333 1.00 79.81 303 ARG A C 1
ATOM 2376 O O . ARG A 1 303 ? 11.696 -16.536 4.531 1.00 79.81 303 ARG A O 1
ATOM 2383 N N . MET A 1 304 ? 11.142 -15.055 6.136 1.00 76.62 304 MET A N 1
ATOM 2384 C CA . MET A 1 304 ? 12.451 -14.418 6.185 1.00 76.62 304 MET A CA 1
ATOM 2385 C C . MET A 1 304 ? 13.540 -15.429 6.559 1.00 76.62 304 MET A C 1
ATOM 2387 O O . MET A 1 304 ? 14.545 -15.557 5.865 1.00 76.62 304 MET A O 1
ATOM 2391 N N . ILE A 1 305 ? 13.306 -16.225 7.604 1.00 80.19 305 ILE A N 1
ATOM 2392 C CA . ILE A 1 305 ? 14.241 -17.263 8.055 1.00 80.19 305 ILE A CA 1
ATOM 2393 C C . ILE A 1 305 ? 14.449 -18.329 6.973 1.00 80.19 305 ILE A C 1
ATOM 2395 O O . ILE A 1 305 ? 15.585 -18.733 6.721 1.00 80.19 305 ILE A O 1
ATOM 2399 N N . LEU A 1 306 ? 13.375 -18.788 6.322 1.00 79.19 306 LEU A N 1
ATOM 2400 C CA . LEU A 1 306 ? 13.456 -19.764 5.232 1.00 79.19 306 LEU A CA 1
ATOM 2401 C C . LEU A 1 306 ? 14.244 -19.213 4.038 1.00 79.19 306 LEU A C 1
ATOM 2403 O O . LEU A 1 306 ? 15.059 -19.939 3.470 1.00 79.19 306 LEU A O 1
ATOM 2407 N N . ARG A 1 307 ? 14.069 -17.929 3.704 1.00 73.12 307 ARG A N 1
ATOM 2408 C CA . ARG A 1 307 ? 14.850 -17.240 2.670 1.00 73.12 307 ARG A CA 1
ATOM 2409 C C . ARG A 1 307 ? 16.333 -17.192 3.037 1.00 73.12 307 ARG A C 1
ATOM 2411 O O . ARG A 1 307 ? 17.158 -17.609 2.231 1.00 73.12 307 ARG A O 1
ATOM 2418 N N . CYS A 1 308 ? 16.674 -16.784 4.261 1.00 71.94 308 CYS A N 1
ATOM 2419 C CA . CYS A 1 308 ? 18.061 -16.763 4.741 1.00 71.94 308 CYS A CA 1
ATOM 2420 C C . CYS A 1 308 ? 18.710 -18.153 4.722 1.00 71.94 308 CYS A C 1
ATOM 2422 O O . CYS A 1 308 ? 19.860 -18.296 4.314 1.00 71.94 308 CYS A O 1
ATOM 2424 N N . LYS A 1 309 ? 17.980 -19.189 5.161 1.00 73.06 309 LYS A N 1
ATOM 2425 C CA . LYS A 1 309 ? 18.469 -20.574 5.125 1.00 73.06 309 LYS A CA 1
ATOM 2426 C C . LYS A 1 309 ? 18.728 -21.034 3.697 1.00 73.06 309 LYS A C 1
ATOM 2428 O O . LYS A 1 309 ? 19.765 -21.638 3.460 1.00 73.06 309 LYS A O 1
ATOM 2433 N N . ARG A 1 310 ? 17.827 -20.709 2.766 1.00 68.81 310 ARG A N 1
ATOM 2434 C CA . ARG A 1 310 ? 17.949 -21.068 1.350 1.00 68.81 310 ARG A CA 1
ATOM 2435 C C . ARG A 1 310 ? 19.161 -20.419 0.690 1.00 68.81 310 ARG A C 1
ATOM 2437 O O . ARG A 1 310 ? 19.954 -21.123 0.080 1.00 68.81 310 ARG A O 1
ATOM 2444 N N . LEU A 1 311 ? 19.334 -19.109 0.885 1.00 65.12 311 LEU A N 1
ATOM 2445 C CA . LEU A 1 311 ? 20.503 -18.369 0.392 1.00 65.12 311 LEU A CA 1
ATOM 2446 C C . LEU A 1 311 ? 21.820 -18.942 0.936 1.00 65.12 311 LEU A C 1
ATOM 2448 O O . LEU A 1 311 ? 22.850 -18.849 0.282 1.00 65.12 311 LEU A O 1
ATOM 2452 N N . ARG A 1 312 ? 21.791 -19.553 2.126 1.00 66.44 312 ARG A N 1
ATOM 2453 C CA . ARG A 1 312 ? 22.954 -20.204 2.738 1.00 66.44 312 ARG A CA 1
ATOM 2454 C C . ARG A 1 312 ? 23.149 -21.661 2.288 1.00 66.44 312 ARG A C 1
ATOM 2456 O O . ARG A 1 312 ? 24.263 -22.163 2.384 1.00 66.44 312 ARG A O 1
ATOM 2463 N N . SER A 1 313 ? 22.091 -22.355 1.863 1.00 59.94 313 SER A N 1
ATOM 2464 C CA . SER A 1 313 ? 22.115 -23.792 1.553 1.00 59.94 313 SER A CA 1
ATOM 2465 C C . SER A 1 313 ? 22.352 -24.130 0.083 1.00 59.94 313 SER A C 1
ATOM 2467 O O . SER A 1 313 ? 22.634 -25.288 -0.202 1.00 59.94 313 SER A O 1
ATOM 2469 N N . ASP A 1 314 ? 22.210 -23.173 -0.837 1.00 54.44 314 ASP A N 1
ATOM 2470 C CA . ASP A 1 314 ? 22.308 -23.419 -2.281 1.00 54.44 314 ASP A CA 1
ATOM 2471 C C . ASP A 1 314 ? 23.526 -22.711 -2.917 1.00 54.44 314 ASP A C 1
ATOM 2473 O O . ASP A 1 314 ? 23.402 -21.612 -3.461 1.00 54.44 314 ASP A O 1
ATOM 2477 N N . PRO A 1 315 ? 24.729 -23.313 -2.844 1.00 50.72 315 PRO A N 1
ATOM 2478 C CA . PRO A 1 315 ? 25.909 -22.825 -3.556 1.00 50.72 315 PRO A CA 1
ATOM 2479 C C . PRO A 1 315 ? 25.881 -23.137 -5.066 1.00 50.72 315 PRO A C 1
ATOM 2481 O O . PRO A 1 315 ? 26.769 -22.681 -5.785 1.00 50.72 315 PRO A O 1
ATOM 2484 N N . GLU A 1 316 ? 24.909 -23.914 -5.568 1.00 45.12 316 GLU A N 1
ATOM 2485 C CA . GLU A 1 316 ? 24.768 -24.233 -6.997 1.00 45.12 316 GLU A CA 1
ATOM 2486 C C . GLU A 1 316 ? 23.876 -23.235 -7.744 1.00 45.12 316 GLU A C 1
ATOM 2488 O O . GLU A 1 316 ? 24.144 -22.968 -8.912 1.00 45.12 316 GLU A O 1
ATOM 2493 N N . HIS A 1 317 ? 22.907 -22.582 -7.091 1.00 47.34 317 HIS A N 1
ATOM 2494 C CA . HIS A 1 317 ? 22.187 -21.447 -7.691 1.00 47.34 317 HIS A CA 1
ATOM 2495 C C . HIS A 1 317 ? 23.120 -20.264 -8.008 1.00 47.34 317 HIS A C 1
ATOM 2497 O O . HIS A 1 317 ? 22.927 -19.592 -9.012 1.00 47.34 317 HIS A O 1
ATOM 2503 N N . GLN A 1 318 ? 24.199 -20.079 -7.233 1.00 47.12 318 GLN A N 1
ATOM 2504 C CA . GLN A 1 318 ? 25.295 -19.149 -7.562 1.00 47.12 318 GLN A CA 1
ATOM 2505 C C . GLN A 1 318 ? 26.156 -19.601 -8.763 1.00 47.12 318 GLN A C 1
ATOM 2507 O O . GLN A 1 318 ? 26.945 -18.818 -9.290 1.00 47.12 318 GLN A O 1
ATOM 2512 N N . ARG A 1 319 ? 26.054 -20.870 -9.186 1.00 42.00 319 ARG A N 1
ATOM 2513 C CA . ARG A 1 319 ? 26.771 -21.443 -10.344 1.00 42.00 319 ARG A CA 1
ATOM 2514 C C . ARG A 1 319 ? 25.892 -21.605 -11.589 1.00 42.00 319 ARG A C 1
ATOM 2516 O O . ARG A 1 319 ? 26.438 -21.868 -12.655 1.00 42.00 319 ARG A O 1
ATOM 2523 N N . ALA A 1 320 ? 24.568 -21.501 -11.456 1.00 42.34 320 ALA A N 1
ATOM 2524 C CA . ALA A 1 320 ? 23.601 -21.738 -12.532 1.00 42.34 320 ALA A CA 1
ATOM 2525 C C . ALA A 1 320 ? 23.287 -20.493 -13.390 1.00 42.34 320 ALA A C 1
ATOM 2527 O O . ALA A 1 320 ? 22.526 -20.594 -14.352 1.00 42.34 320 ALA A O 1
ATOM 2528 N N . GLU A 1 321 ? 23.884 -19.342 -13.080 1.00 45.06 321 GLU A N 1
ATOM 2529 C CA . GLU A 1 321 ? 23.910 -18.158 -13.947 1.00 45.06 321 GLU A CA 1
ATOM 2530 C C . GLU A 1 321 ? 25.056 -18.250 -14.971 1.00 45.06 321 GLU A C 1
ATOM 2532 O O . GLU A 1 321 ? 25.999 -19.019 -14.761 1.00 45.06 321 GLU A O 1
ATOM 2537 N N . PRO A 1 322 ? 24.943 -17.581 -16.139 1.00 39.00 322 PRO A N 1
ATOM 2538 C CA . PRO A 1 322 ? 25.687 -17.936 -17.345 1.00 39.00 322 PRO A CA 1
ATOM 2539 C C . PRO A 1 322 ? 27.193 -17.980 -17.079 1.00 39.00 322 PRO A C 1
ATOM 2541 O O . PRO A 1 322 ? 27.693 -17.242 -16.237 1.00 39.00 322 PRO A O 1
ATOM 2544 N N . LEU A 1 323 ? 27.911 -18.805 -17.851 1.00 43.66 323 LEU A N 1
ATOM 2545 C CA . LEU A 1 323 ? 29.370 -19.063 -17.844 1.00 43.66 323 LEU A CA 1
ATOM 2546 C C . LEU A 1 323 ? 30.293 -17.808 -17.943 1.00 43.66 323 LEU A C 1
ATOM 2548 O O . LEU A 1 323 ? 31.458 -17.927 -18.312 1.00 43.66 323 LEU A O 1
ATOM 2552 N N . ARG A 1 324 ? 29.779 -16.606 -17.668 1.00 41.31 324 ARG A N 1
ATOM 2553 C CA . ARG A 1 324 ? 30.403 -15.285 -17.736 1.00 41.31 324 ARG A CA 1
ATOM 2554 C C . ARG A 1 324 ? 30.231 -14.398 -16.493 1.00 41.31 324 ARG A C 1
ATOM 2556 O O . ARG A 1 324 ? 30.797 -13.315 -16.531 1.00 41.31 324 ARG A O 1
ATOM 2563 N N . ALA A 1 325 ? 29.503 -14.797 -15.446 1.00 39.34 325 ALA A N 1
ATOM 2564 C CA . ALA A 1 325 ? 29.433 -13.985 -14.223 1.00 39.34 325 ALA A CA 1
ATOM 2565 C C . ALA A 1 325 ? 30.828 -13.893 -13.574 1.00 39.34 325 ALA A C 1
ATOM 2567 O O . ALA A 1 325 ? 31.439 -14.928 -13.278 1.00 39.34 325 ALA A O 1
ATOM 2568 N N . THR A 1 326 ? 31.357 -12.678 -13.420 1.00 46.75 326 THR A N 1
ATOM 2569 C CA . THR A 1 326 ? 32.643 -12.438 -12.751 1.00 46.75 326 THR A CA 1
ATOM 2570 C C . THR A 1 326 ? 32.467 -12.563 -11.235 1.00 46.75 326 THR A C 1
ATOM 2572 O O . THR A 1 326 ? 31.347 -12.578 -10.723 1.00 46.75 326 THR A O 1
ATOM 2575 N N . ASP A 1 327 ? 33.561 -12.698 -10.481 1.00 46.81 327 ASP A N 1
ATOM 2576 C CA . ASP A 1 327 ? 33.471 -12.776 -9.015 1.00 46.81 327 ASP A CA 1
ATOM 2577 C C . ASP A 1 327 ? 32.842 -11.505 -8.395 1.00 46.81 327 ASP A C 1
ATOM 2579 O O . ASP A 1 327 ? 32.165 -11.609 -7.372 1.00 46.81 327 ASP A O 1
ATOM 2583 N N . ASP A 1 328 ? 32.940 -10.352 -9.072 1.00 42.06 328 ASP A N 1
ATOM 2584 C CA . ASP A 1 328 ? 32.274 -9.095 -8.691 1.00 42.06 328 ASP A CA 1
ATOM 2585 C C . ASP A 1 328 ? 30.734 -9.193 -8.754 1.00 42.06 328 ASP A C 1
ATOM 2587 O O . ASP A 1 328 ? 30.035 -8.694 -7.869 1.00 42.06 328 ASP A O 1
ATOM 2591 N N . ASP A 1 329 ? 30.182 -9.894 -9.753 1.00 42.22 329 ASP A N 1
ATOM 2592 C CA . ASP A 1 329 ? 28.730 -10.093 -9.892 1.00 42.22 329 ASP A CA 1
ATOM 2593 C C . ASP A 1 329 ? 28.167 -10.950 -8.737 1.00 42.22 329 ASP A C 1
ATOM 2595 O O . ASP A 1 329 ? 27.030 -10.766 -8.290 1.00 42.22 329 ASP A O 1
ATOM 2599 N N . ARG A 1 330 ? 28.979 -11.877 -8.202 1.00 42.84 330 ARG A N 1
ATOM 2600 C CA . ARG A 1 330 ? 28.604 -12.743 -7.069 1.00 42.84 330 ARG A CA 1
ATOM 2601 C C . ARG A 1 330 ? 28.538 -11.984 -5.749 1.00 42.84 330 ARG A C 1
ATOM 2603 O O . ARG A 1 330 ? 27.639 -12.245 -4.945 1.00 42.84 330 ARG A O 1
ATOM 2610 N N . GLU A 1 331 ? 29.488 -11.083 -5.509 1.00 49.28 331 GLU A N 1
ATOM 2611 C CA . GLU A 1 331 ? 29.554 -10.296 -4.275 1.00 49.28 331 GLU A CA 1
ATOM 2612 C C . GLU A 1 331 ? 28.413 -9.265 -4.213 1.00 49.28 331 GLU A C 1
ATOM 2614 O O . GLU A 1 331 ? 27.754 -9.138 -3.176 1.00 49.28 331 GLU A O 1
ATOM 2619 N N . ASN A 1 332 ? 28.076 -8.647 -5.352 1.00 48.56 332 ASN A N 1
ATOM 2620 C CA . ASN A 1 332 ? 26.949 -7.718 -5.475 1.00 48.56 332 ASN A CA 1
ATOM 2621 C C . ASN A 1 332 ? 25.590 -8.398 -5.211 1.00 48.56 332 ASN A C 1
ATOM 2623 O O . ASN A 1 332 ? 24.838 -7.954 -4.342 1.00 48.56 332 ASN A O 1
ATOM 2627 N N . ASN A 1 333 ? 25.310 -9.550 -5.836 1.00 48.44 333 ASN A N 1
ATOM 2628 C CA . ASN A 1 333 ? 24.044 -10.279 -5.641 1.00 48.44 333 ASN A CA 1
ATOM 2629 C C . ASN A 1 333 ? 23.821 -10.756 -4.187 1.00 48.44 333 ASN A C 1
ATOM 2631 O O . ASN A 1 333 ? 22.687 -10.799 -3.681 1.00 48.44 333 ASN A O 1
ATOM 2635 N N . ALA A 1 334 ? 24.899 -11.128 -3.486 1.00 49.38 334 ALA A N 1
ATOM 2636 C CA . ALA A 1 334 ? 24.841 -11.496 -2.072 1.00 49.38 334 ALA A CA 1
ATOM 2637 C C . ALA A 1 334 ? 24.574 -10.275 -1.169 1.00 49.38 334 ALA A C 1
ATOM 2639 O O . ALA A 1 334 ? 23.777 -10.373 -0.225 1.00 49.38 334 ALA A O 1
ATOM 2640 N N . GLY A 1 335 ? 25.192 -9.131 -1.483 1.00 54.91 335 GLY A N 1
ATOM 2641 C CA . GLY A 1 335 ? 24.942 -7.842 -0.835 1.00 54.91 335 GLY A CA 1
ATOM 2642 C C . GLY A 1 335 ? 23.487 -7.389 -0.975 1.00 54.91 335 GLY A C 1
ATOM 2643 O O . GLY A 1 335 ? 22.827 -7.112 0.033 1.00 54.91 335 GLY A O 1
ATOM 2644 N N . ASP A 1 336 ? 22.944 -7.439 -2.191 1.00 56.88 336 ASP A N 1
ATOM 2645 C CA . ASP A 1 336 ? 21.569 -7.030 -2.507 1.00 56.88 336 ASP A CA 1
ATOM 2646 C C . ASP A 1 336 ? 20.521 -7.889 -1.789 1.00 56.88 336 ASP A C 1
ATOM 2648 O O . ASP A 1 336 ? 19.511 -7.399 -1.264 1.00 56.88 336 ASP A O 1
ATOM 2652 N N . SER A 1 337 ? 20.790 -9.192 -1.675 1.00 59.47 337 SER A N 1
ATOM 2653 C CA . SER A 1 337 ? 19.928 -10.119 -0.942 1.00 59.47 337 SER A CA 1
ATOM 2654 C C . SER A 1 337 ? 19.874 -9.803 0.556 1.00 59.47 337 SER A C 1
ATOM 2656 O O . SER A 1 337 ? 18.788 -9.811 1.146 1.00 59.47 337 SER A O 1
ATOM 2658 N N . MET A 1 338 ? 21.017 -9.495 1.177 1.00 65.12 338 MET A N 1
ATOM 2659 C CA . MET A 1 338 ? 21.081 -9.118 2.594 1.00 65.12 338 MET A CA 1
ATOM 2660 C C . MET A 1 338 ? 20.436 -7.747 2.841 1.00 65.12 338 MET A C 1
ATOM 2662 O O . MET A 1 338 ? 19.683 -7.583 3.803 1.00 65.12 338 MET A O 1
ATOM 2666 N N . GLN A 1 339 ? 20.664 -6.779 1.953 1.00 66.44 339 GLN A N 1
ATOM 2667 C CA . GLN A 1 339 ? 20.045 -5.458 2.033 1.00 66.44 339 GLN A CA 1
ATOM 2668 C C . GLN A 1 339 ? 18.516 -5.554 1.965 1.00 66.44 339 GLN A C 1
ATOM 2670 O O . GLN A 1 339 ? 17.829 -4.998 2.820 1.00 66.44 339 GLN A O 1
ATOM 2675 N N . SER A 1 340 ? 17.980 -6.345 1.031 1.00 63.53 340 SER A N 1
ATOM 2676 C CA . SER A 1 340 ? 16.542 -6.621 0.910 1.00 63.53 340 SER A CA 1
ATOM 2677 C C . SER A 1 340 ? 15.933 -7.169 2.211 1.00 63.53 340 SER A C 1
ATOM 2679 O O . SER A 1 340 ? 14.848 -6.750 2.627 1.00 63.53 340 SER A O 1
ATOM 2681 N N . ILE A 1 341 ? 16.644 -8.079 2.884 1.00 68.88 341 ILE A N 1
ATOM 2682 C CA . ILE A 1 341 ? 16.234 -8.661 4.169 1.00 68.88 341 ILE A CA 1
ATOM 2683 C C . ILE A 1 341 ? 16.207 -7.591 5.268 1.00 68.88 341 ILE A C 1
ATOM 2685 O O . ILE A 1 341 ? 15.208 -7.454 5.980 1.00 68.88 341 ILE A O 1
ATOM 2689 N N . CYS A 1 342 ? 17.274 -6.801 5.385 1.00 72.56 342 CYS A N 1
ATOM 2690 C CA . CYS A 1 342 ? 17.373 -5.721 6.365 1.00 72.56 342 CYS A CA 1
ATOM 2691 C C . CYS A 1 342 ? 16.271 -4.672 6.170 1.00 72.56 342 CYS A C 1
ATOM 2693 O O . CYS A 1 342 ? 15.607 -4.297 7.138 1.00 72.56 342 CYS A O 1
ATOM 2695 N N . THR A 1 343 ? 16.008 -4.253 4.930 1.00 72.69 343 THR A N 1
ATOM 2696 C CA . THR A 1 343 ? 14.943 -3.294 4.606 1.00 72.69 343 THR A CA 1
ATOM 2697 C C . THR A 1 343 ? 13.569 -3.815 5.026 1.00 72.69 343 THR A C 1
ATOM 2699 O O . THR A 1 343 ? 12.804 -3.098 5.669 1.00 72.69 343 THR A O 1
ATOM 2702 N N . GLN A 1 344 ? 13.257 -5.081 4.742 1.00 71.94 344 GLN A N 1
ATOM 2703 C CA . GLN A 1 344 ? 11.990 -5.693 5.154 1.00 71.94 344 GLN A CA 1
ATOM 2704 C C . GLN A 1 344 ? 11.827 -5.732 6.682 1.00 71.94 344 GLN A C 1
ATOM 2706 O O . GLN A 1 344 ? 10.740 -5.447 7.187 1.00 71.94 344 GLN A O 1
ATOM 2711 N N . CYS A 1 345 ? 12.896 -6.025 7.427 1.00 75.56 345 CYS A N 1
ATOM 2712 C CA . CYS A 1 345 ? 12.880 -5.995 8.891 1.00 75.56 345 CYS A CA 1
ATOM 2713 C C . CYS A 1 345 ? 12.647 -4.580 9.443 1.00 75.56 345 CYS A C 1
ATOM 2715 O O . CYS A 1 345 ? 11.811 -4.405 10.332 1.00 75.56 345 CYS A O 1
ATOM 2717 N N . ILE A 1 346 ? 13.338 -3.575 8.889 1.00 79.44 346 ILE A N 1
ATOM 2718 C CA . ILE A 1 346 ? 13.209 -2.163 9.286 1.00 79.44 346 ILE A CA 1
ATOM 2719 C C . ILE A 1 346 ? 11.773 -1.662 9.090 1.00 79.44 346 ILE A C 1
ATOM 2721 O O . ILE A 1 346 ? 11.276 -0.899 9.914 1.00 79.44 346 ILE A O 1
ATOM 2725 N N . CYS A 1 347 ? 11.081 -2.107 8.039 1.00 77.81 347 CYS A N 1
ATOM 2726 C CA . CYS A 1 347 ? 9.703 -1.693 7.774 1.00 77.81 347 CYS A CA 1
ATOM 2727 C C . CYS A 1 347 ? 8.654 -2.483 8.578 1.00 77.81 347 CYS A C 1
ATOM 2729 O O . CYS A 1 347 ? 7.644 -1.912 8.985 1.00 77.81 347 CYS A O 1
ATOM 2731 N N . ALA A 1 348 ? 8.852 -3.787 8.805 1.00 80.69 348 ALA A N 1
ATOM 2732 C CA . ALA A 1 348 ? 7.826 -4.650 9.402 1.00 80.69 348 ALA A CA 1
ATOM 2733 C C . ALA A 1 348 ? 7.791 -4.606 10.940 1.00 80.69 348 ALA A C 1
ATOM 2735 O O . ALA A 1 348 ? 6.715 -4.649 11.540 1.00 80.69 348 ALA A O 1
ATOM 2736 N N . LEU A 1 349 ? 8.955 -4.514 11.588 1.00 85.88 349 LEU A N 1
ATOM 2737 C CA . LEU A 1 349 ? 9.069 -4.555 13.048 1.00 85.88 349 LEU A CA 1
ATOM 2738 C C . LEU A 1 349 ? 8.350 -3.383 13.752 1.00 85.88 349 LEU A C 1
ATOM 2740 O O . LEU A 1 349 ? 7.613 -3.640 14.705 1.00 85.88 349 LEU A O 1
ATOM 2744 N N . PRO A 1 350 ? 8.448 -2.128 13.278 1.00 88.31 350 PRO A N 1
ATOM 2745 C CA . PRO A 1 350 ? 7.719 -1.002 13.864 1.00 88.31 350 PRO A CA 1
ATOM 2746 C C . PRO A 1 350 ? 6.197 -1.165 13.797 1.00 88.31 350 PRO A C 1
ATOM 2748 O O . PRO A 1 350 ? 5.501 -0.852 14.760 1.00 88.31 350 PRO A O 1
ATOM 2751 N N . VAL A 1 351 ? 5.678 -1.712 12.691 1.00 86.06 351 VAL A N 1
ATOM 2752 C CA . VAL A 1 351 ? 4.243 -2.002 12.529 1.00 86.06 351 VAL A CA 1
ATOM 2753 C C . VAL A 1 351 ? 3.797 -3.077 13.518 1.00 86.06 351 VAL A C 1
ATOM 2755 O O . VAL A 1 351 ? 2.737 -2.956 14.127 1.00 86.06 351 VAL A O 1
ATOM 2758 N N . PHE A 1 352 ? 4.612 -4.111 13.722 1.00 86.19 352 PHE A N 1
ATOM 2759 C CA . PHE A 1 352 ? 4.317 -5.156 14.698 1.00 86.19 352 PHE A CA 1
ATOM 2760 C C . PHE A 1 352 ? 4.300 -4.621 16.137 1.00 86.19 352 PHE A C 1
ATOM 2762 O O . PHE A 1 352 ? 3.358 -4.897 16.880 1.00 86.19 352 PHE A O 1
ATOM 2769 N N . ILE A 1 353 ? 5.289 -3.802 16.512 1.00 89.38 353 ILE A N 1
ATOM 2770 C CA . ILE A 1 353 ? 5.332 -3.152 17.831 1.00 89.38 353 ILE A CA 1
ATOM 2771 C C . ILE A 1 353 ? 4.106 -2.255 18.023 1.00 89.38 353 ILE A C 1
ATOM 2773 O O . ILE A 1 353 ? 3.460 -2.326 19.066 1.00 89.38 353 ILE A O 1
ATOM 2777 N N . PHE A 1 354 ? 3.741 -1.460 17.013 1.00 91.06 354 PHE A N 1
ATOM 2778 C CA . PHE A 1 354 ? 2.528 -0.641 17.042 1.00 91.06 354 PHE A CA 1
ATOM 2779 C C . PHE A 1 354 ? 1.276 -1.478 17.332 1.00 91.06 354 PHE A C 1
ATOM 2781 O O . PHE A 1 354 ? 0.486 -1.115 18.200 1.00 91.06 354 PHE A O 1
ATOM 2788 N N . LEU A 1 355 ? 1.102 -2.612 16.646 1.00 88.44 355 LEU A N 1
ATOM 2789 C CA . LEU A 1 355 ? -0.064 -3.473 16.845 1.00 88.44 355 LEU A CA 1
ATOM 2790 C C . LEU A 1 355 ? -0.125 -4.042 18.267 1.00 88.44 355 LEU A C 1
ATOM 2792 O O . LEU A 1 355 ? -1.207 -4.081 18.850 1.00 88.44 355 LEU A O 1
ATOM 2796 N N . LEU A 1 356 ? 1.015 -4.445 18.840 1.00 88.31 356 LEU A N 1
ATOM 2797 C CA . LEU A 1 356 ? 1.088 -4.917 20.227 1.00 88.31 356 LEU A CA 1
ATOM 2798 C C . LEU A 1 356 ? 0.706 -3.817 21.222 1.00 88.31 356 LEU A C 1
ATOM 2800 O O . LEU A 1 356 ? -0.118 -4.045 22.105 1.00 88.31 356 LEU A O 1
ATOM 2804 N N . LEU A 1 357 ? 1.261 -2.614 21.051 1.00 89.50 357 LEU A N 1
ATOM 2805 C CA . LEU A 1 357 ? 0.940 -1.461 21.896 1.00 89.50 357 LEU A CA 1
ATOM 2806 C C . LEU A 1 357 ? -0.538 -1.066 21.775 1.00 89.50 357 LEU A C 1
ATOM 2808 O O . LEU A 1 357 ? -1.169 -0.717 22.773 1.00 89.50 357 LEU A O 1
ATOM 2812 N N . LEU A 1 358 ? -1.107 -1.156 20.570 1.00 89.81 358 LEU A N 1
ATOM 2813 C CA . LEU A 1 358 ? -2.520 -0.887 20.325 1.00 89.81 358 LEU A CA 1
ATOM 2814 C C . LEU A 1 358 ? -3.416 -1.915 21.023 1.00 89.81 358 LEU A C 1
ATOM 2816 O O . LEU A 1 358 ? -4.376 -1.525 21.683 1.00 89.81 358 LEU A O 1
ATOM 2820 N N . ALA A 1 359 ? -3.101 -3.209 20.915 1.00 87.88 359 ALA A N 1
ATOM 2821 C CA . ALA A 1 359 ? -3.851 -4.266 21.591 1.00 87.88 359 ALA A CA 1
ATOM 2822 C C . ALA A 1 359 ? -3.817 -4.089 23.118 1.00 87.88 359 ALA A C 1
ATOM 2824 O O . ALA A 1 359 ? -4.872 -4.082 23.751 1.00 87.88 359 ALA A O 1
ATOM 2825 N N . ALA A 1 360 ? -2.635 -3.834 23.688 1.00 87.56 360 ALA A N 1
ATOM 2826 C CA . ALA A 1 360 ? -2.471 -3.583 25.119 1.00 87.56 360 ALA A CA 1
ATOM 2827 C C . ALA A 1 360 ? -3.244 -2.336 25.588 1.00 87.56 360 ALA A C 1
ATOM 2829 O O . ALA A 1 360 ? -3.867 -2.339 26.651 1.00 87.56 360 ALA A O 1
ATOM 2830 N N . ARG A 1 361 ? -3.269 -1.263 24.782 1.00 87.62 361 ARG A N 1
ATOM 2831 C CA . ARG A 1 361 ? -4.067 -0.068 25.095 1.00 87.62 361 ARG A CA 1
ATOM 2832 C C . ARG A 1 361 ? -5.560 -0.365 25.100 1.00 87.62 361 ARG A C 1
ATOM 2834 O O . ARG A 1 361 ? -6.261 0.099 25.999 1.00 87.62 361 ARG A O 1
ATOM 2841 N N . LEU A 1 362 ? -6.039 -1.082 24.086 1.00 86.56 362 LEU A N 1
ATOM 2842 C CA . LEU A 1 362 ? -7.455 -1.408 23.928 1.00 86.56 362 LEU A CA 1
ATOM 2843 C C . LEU A 1 362 ? -7.956 -2.359 25.023 1.00 86.56 362 LEU A C 1
ATOM 2845 O O . LEU A 1 362 ? -9.115 -2.259 25.420 1.00 86.56 362 LEU A O 1
ATOM 2849 N N . GLU A 1 363 ? -7.086 -3.219 25.555 1.00 86.38 363 GLU A N 1
ATOM 2850 C CA . GLU A 1 363 ? -7.372 -4.080 26.712 1.00 86.38 363 GLU A CA 1
ATOM 2851 C C . GLU A 1 363 ? -7.220 -3.347 28.064 1.00 86.38 363 GLU A C 1
ATOM 2853 O O . GLU A 1 363 ? -7.427 -3.939 29.117 1.00 86.38 363 GLU A O 1
ATOM 2858 N N . SER A 1 364 ? -6.924 -2.039 28.058 1.00 77.38 364 SER A N 1
ATOM 2859 C CA . SER A 1 364 ? -6.707 -1.167 29.231 1.00 77.38 364 SER A CA 1
ATOM 2860 C C . SER A 1 364 ? -5.445 -1.436 30.065 1.00 77.38 364 SER A C 1
ATOM 2862 O O . SER A 1 364 ? -5.282 -0.861 31.138 1.00 77.38 364 SER A O 1
ATOM 2864 N N . GLU A 1 365 ? -4.502 -2.223 29.547 1.00 71.94 365 GLU A N 1
ATOM 2865 C CA . GLU A 1 365 ? -3.247 -2.565 30.234 1.00 71.94 365 GLU A CA 1
ATOM 2866 C C . GLU A 1 365 ? -2.220 -1.416 30.220 1.00 71.94 365 GLU A C 1
ATOM 2868 O O . GLU A 1 365 ? -1.335 -1.358 31.073 1.00 71.94 365 GLU A O 1
ATOM 2873 N N . LEU A 1 366 ? -2.345 -0.472 29.278 1.00 75.56 366 LEU A N 1
ATOM 2874 C CA . LEU A 1 366 ? -1.467 0.698 29.161 1.00 75.56 366 LEU A CA 1
ATOM 2875 C C . LEU A 1 366 ? -2.214 2.017 29.457 1.00 75.56 366 LEU A C 1
ATOM 2877 O O . LEU A 1 366 ? -3.053 2.434 28.650 1.00 75.56 366 LEU A O 1
ATOM 2881 N N . PRO A 1 367 ? -1.895 2.732 30.553 1.00 68.62 367 PRO A N 1
ATOM 2882 C CA . PRO A 1 367 ? -2.310 4.120 30.736 1.00 68.62 367 PRO A CA 1
ATOM 2883 C C . PRO A 1 367 ? -1.386 5.069 29.951 1.00 68.62 367 PRO A C 1
ATOM 2885 O O . PRO A 1 367 ? -0.165 4.944 30.006 1.00 68.62 367 PRO A O 1
ATOM 2888 N N . GLY A 1 368 ? -1.953 6.039 29.226 1.00 76.88 368 GLY A N 1
ATOM 2889 C CA . GLY A 1 368 ? -1.169 7.062 28.524 1.00 76.88 368 GLY A CA 1
ATOM 2890 C C . GLY A 1 368 ? -1.825 7.630 27.264 1.00 76.88 368 GLY A C 1
ATOM 2891 O O . GLY A 1 368 ? -2.888 7.173 26.831 1.00 76.88 368 GLY A O 1
ATOM 2892 N N . SER A 1 369 ? -1.154 8.637 26.696 1.00 84.62 369 SER A N 1
ATOM 2893 C CA . SER A 1 369 ? -1.498 9.272 25.417 1.00 84.62 369 SER A CA 1
ATOM 2894 C C . SER A 1 369 ? -1.404 8.272 24.264 1.00 84.62 369 SER A C 1
ATOM 2896 O O . SER A 1 369 ? -0.494 7.436 24.221 1.00 84.62 369 SER A O 1
ATOM 2898 N N . LEU A 1 370 ? -2.309 8.401 23.290 1.00 86.31 370 LEU A N 1
ATOM 2899 C CA . LEU A 1 370 ? -2.280 7.624 22.051 1.00 86.31 370 LEU A CA 1
ATOM 2900 C C . LEU A 1 370 ? -0.955 7.815 21.286 1.00 86.31 370 LEU A C 1
ATOM 2902 O O . LEU A 1 370 ? -0.526 6.914 20.565 1.00 86.31 370 LEU A O 1
ATOM 2906 N N . ALA A 1 371 ? -0.262 8.942 21.487 1.00 86.31 371 ALA A N 1
ATOM 2907 C CA . ALA A 1 371 ? 1.023 9.234 20.859 1.00 86.31 371 ALA A CA 1
ATOM 2908 C C . ALA A 1 371 ? 2.077 8.150 21.121 1.00 86.31 371 ALA A C 1
ATOM 2910 O O . ALA A 1 371 ? 2.817 7.800 20.204 1.00 86.31 371 ALA A O 1
ATOM 2911 N N . LEU A 1 372 ? 2.108 7.573 22.332 1.00 86.81 372 LEU A N 1
ATOM 2912 C CA . LEU A 1 372 ? 3.080 6.539 22.710 1.00 86.81 372 LEU A CA 1
ATOM 2913 C C . LEU A 1 372 ? 2.968 5.285 21.836 1.00 86.81 372 LEU A C 1
ATOM 2915 O O . LEU A 1 372 ? 3.971 4.652 21.519 1.00 86.81 372 LEU A O 1
ATOM 2919 N N . ILE A 1 373 ? 1.750 4.959 21.408 1.00 89.44 373 ILE A N 1
ATOM 2920 C CA . ILE A 1 373 ? 1.462 3.795 20.567 1.00 89.44 373 ILE A CA 1
ATOM 2921 C C . ILE A 1 373 ? 2.015 4.018 19.159 1.00 89.44 373 ILE A C 1
ATOM 2923 O O . ILE A 1 373 ? 2.561 3.098 18.557 1.00 89.44 373 ILE A O 1
ATOM 2927 N N . PHE A 1 374 ? 1.921 5.248 18.650 1.00 90.44 374 PHE A N 1
ATOM 2928 C CA . PHE A 1 374 ? 2.360 5.614 17.303 1.00 90.44 374 PHE A CA 1
ATOM 2929 C C . PHE A 1 374 ? 3.860 5.931 17.188 1.00 90.44 374 PHE A C 1
ATOM 2931 O O . PHE A 1 374 ? 4.343 6.068 16.064 1.00 90.44 374 PHE A O 1
ATOM 2938 N N . ILE A 1 375 ? 4.621 5.991 18.292 1.00 90.25 375 ILE A N 1
ATOM 2939 C CA . ILE A 1 375 ? 6.073 6.270 18.276 1.00 90.25 375 ILE A CA 1
ATOM 2940 C C . ILE A 1 375 ? 6.841 5.406 17.261 1.00 90.25 375 ILE A C 1
ATOM 2942 O O . ILE A 1 375 ? 7.581 5.986 16.465 1.00 90.25 375 ILE A O 1
ATOM 2946 N N . PRO A 1 376 ? 6.678 4.065 17.213 1.00 90.06 376 PRO A N 1
ATOM 2947 C CA . PRO A 1 376 ? 7.408 3.241 16.252 1.00 90.06 376 PRO A CA 1
ATOM 2948 C C . PRO A 1 376 ? 7.140 3.664 14.804 1.00 90.06 376 PRO A C 1
ATOM 2950 O O . PRO A 1 376 ? 8.069 3.756 14.009 1.00 90.06 376 PRO A O 1
ATOM 2953 N N . ILE A 1 377 ? 5.886 3.995 14.479 1.00 88.62 377 ILE A N 1
ATOM 2954 C CA . ILE A 1 377 ? 5.493 4.454 13.142 1.00 88.62 377 ILE A CA 1
ATOM 2955 C C . ILE A 1 377 ? 6.110 5.824 12.844 1.00 88.62 377 ILE A C 1
ATOM 2957 O O . ILE A 1 377 ? 6.682 6.009 11.772 1.00 88.62 377 ILE A O 1
ATOM 2961 N N . PHE A 1 378 ? 6.041 6.772 13.783 1.00 90.81 378 PHE A N 1
ATOM 2962 C CA . PHE A 1 378 ? 6.623 8.102 13.597 1.00 90.81 378 PHE A CA 1
ATOM 2963 C C . PHE A 1 378 ? 8.134 8.058 13.396 1.00 90.81 378 PHE A C 1
ATOM 2965 O O . PHE A 1 378 ? 8.642 8.772 12.535 1.00 90.81 378 PHE A O 1
ATOM 2972 N N . ILE A 1 379 ? 8.845 7.200 14.131 1.00 89.50 379 ILE A N 1
ATOM 2973 C CA . ILE A 1 379 ? 10.287 7.013 13.954 1.00 89.50 379 ILE A CA 1
ATOM 2974 C C . ILE A 1 379 ? 10.573 6.481 12.550 1.00 89.50 379 ILE A C 1
ATOM 2976 O O . ILE A 1 379 ? 11.384 7.061 11.838 1.00 89.50 379 ILE A O 1
ATOM 2980 N N . THR A 1 380 ? 9.888 5.425 12.109 1.00 87.12 380 THR A N 1
ATOM 2981 C CA . THR A 1 380 ? 10.136 4.832 10.785 1.00 87.12 380 THR A CA 1
ATOM 2982 C C . THR A 1 380 ? 9.829 5.799 9.651 1.00 87.12 380 THR A C 1
ATOM 2984 O O . THR A 1 380 ? 10.647 5.970 8.747 1.00 87.12 380 THR A O 1
ATOM 2987 N N . VAL A 1 381 ? 8.671 6.460 9.706 1.00 87.62 381 VAL A N 1
ATOM 2988 C CA . VAL A 1 381 ? 8.249 7.423 8.683 1.00 87.62 381 VAL A CA 1
ATOM 2989 C C . VAL A 1 381 ? 9.159 8.658 8.706 1.00 87.62 381 VAL A C 1
ATOM 2991 O O . VAL A 1 381 ? 9.568 9.133 7.649 1.00 87.62 381 VAL A O 1
ATOM 2994 N N . GLY A 1 382 ? 9.557 9.131 9.891 1.00 87.06 382 GLY A N 1
ATOM 2995 C CA . GLY A 1 382 ? 10.505 10.232 10.073 1.00 87.06 382 GLY A CA 1
ATOM 2996 C C . GLY A 1 382 ? 11.905 9.920 9.542 1.00 87.06 382 GLY A C 1
ATOM 2997 O O . GLY A 1 382 ? 12.466 10.719 8.798 1.00 87.06 382 GLY A O 1
ATOM 2998 N N . CYS A 1 383 ? 12.457 8.743 9.846 1.00 87.00 383 CYS A N 1
ATOM 2999 C CA . CYS A 1 383 ? 13.742 8.301 9.302 1.00 87.00 383 CYS A CA 1
ATOM 3000 C C . CYS A 1 383 ? 13.696 8.200 7.773 1.00 87.00 383 CYS A C 1
ATOM 3002 O O . CYS A 1 383 ? 14.595 8.712 7.109 1.00 87.00 383 CYS A O 1
ATOM 3004 N N . ALA A 1 384 ? 12.640 7.607 7.207 1.00 84.25 384 ALA A N 1
ATOM 3005 C CA . ALA A 1 384 ? 12.464 7.528 5.758 1.00 84.25 384 ALA A CA 1
ATOM 3006 C C . ALA A 1 384 ? 12.403 8.923 5.111 1.00 84.25 384 ALA A C 1
ATOM 3008 O O . ALA A 1 384 ? 13.018 9.153 4.071 1.00 84.25 384 ALA A O 1
ATOM 3009 N N . PHE A 1 385 ? 11.720 9.873 5.755 1.00 87.38 385 PHE A N 1
ATOM 3010 C CA . PHE A 1 385 ? 11.644 11.260 5.300 1.00 87.38 385 PHE A CA 1
ATOM 3011 C C . PHE A 1 385 ? 12.998 11.971 5.335 1.00 87.38 385 PHE A C 1
ATOM 3013 O O . PHE A 1 385 ? 13.373 12.611 4.356 1.00 87.38 385 PHE A O 1
ATOM 3020 N N . VAL A 1 386 ? 13.746 11.841 6.435 1.00 86.50 386 VAL A N 1
ATOM 3021 C CA . VAL A 1 386 ? 15.083 12.440 6.576 1.00 86.50 386 VAL A CA 1
ATOM 3022 C C . VAL A 1 386 ? 16.048 11.864 5.547 1.00 86.50 386 VAL A C 1
ATOM 3024 O O . VAL A 1 386 ? 16.776 12.628 4.919 1.00 86.50 386 VAL A O 1
ATOM 3027 N N . ILE A 1 387 ? 16.025 10.546 5.329 1.00 84.06 387 ILE A N 1
ATOM 3028 C CA . ILE A 1 387 ? 16.839 9.893 4.297 1.00 84.06 387 ILE A CA 1
ATOM 3029 C C . ILE A 1 387 ? 16.449 10.430 2.918 1.00 84.06 387 ILE A C 1
ATOM 3031 O O . ILE A 1 387 ? 17.316 10.899 2.190 1.00 84.06 387 ILE A O 1
ATOM 3035 N N . GLY A 1 388 ? 15.154 10.449 2.591 1.00 80.00 388 GLY A N 1
ATOM 3036 C CA . GLY A 1 388 ? 14.661 10.957 1.313 1.00 80.00 388 GLY A CA 1
ATOM 3037 C C . GLY A 1 388 ? 15.051 12.415 1.060 1.00 80.00 388 GLY A C 1
ATOM 3038 O O . GLY A 1 388 ? 15.634 12.729 0.027 1.00 80.00 388 GLY A O 1
ATOM 3039 N N . CYS A 1 389 ? 14.818 13.306 2.025 1.00 83.69 389 CYS A N 1
ATOM 3040 C CA . CYS A 1 389 ? 15.215 14.712 1.920 1.00 83.69 389 CYS A CA 1
ATOM 3041 C C . CYS A 1 389 ? 16.740 14.866 1.830 1.00 83.69 389 CYS A C 1
ATOM 3043 O O . CYS A 1 389 ? 17.238 15.612 0.987 1.00 83.69 389 CYS A O 1
ATOM 3045 N N . GLY A 1 390 ? 17.489 14.132 2.655 1.00 80.31 390 GLY A N 1
ATOM 3046 C CA . GLY A 1 390 ? 18.950 14.129 2.652 1.00 80.31 390 GLY A CA 1
ATOM 3047 C C . GLY A 1 390 ? 19.516 13.727 1.293 1.00 80.31 390 GLY A C 1
ATOM 3048 O O . GLY A 1 390 ? 20.353 14.444 0.750 1.00 80.31 390 GLY A O 1
ATOM 3049 N N . SER A 1 391 ? 18.995 12.656 0.688 1.00 74.94 391 SER A N 1
ATOM 3050 C CA . SER A 1 391 ? 19.365 12.239 -0.668 1.00 74.94 391 SER A CA 1
ATOM 3051 C C . SER A 1 391 ? 19.074 13.331 -1.698 1.00 74.94 391 SER A C 1
ATOM 3053 O O . SER A 1 391 ? 19.900 13.583 -2.570 1.00 74.94 391 SER A O 1
ATOM 3055 N N . THR A 1 392 ? 17.956 14.052 -1.570 1.00 75.12 392 THR A N 1
ATOM 3056 C CA . THR A 1 392 ? 17.605 15.100 -2.542 1.00 75.12 392 THR A CA 1
ATOM 3057 C C . THR A 1 392 ? 18.498 16.340 -2.478 1.00 75.12 392 THR A C 1
ATOM 3059 O O . THR A 1 392 ? 18.788 16.949 -3.510 1.00 75.12 392 THR A O 1
ATOM 3062 N N . ILE A 1 393 ? 18.949 16.702 -1.273 1.00 78.56 393 ILE A N 1
ATOM 3063 C CA . ILE A 1 393 ? 19.720 17.923 -1.007 1.00 78.56 393 ILE A CA 1
ATOM 3064 C C . ILE A 1 393 ? 21.225 17.679 -1.181 1.00 78.56 393 ILE A C 1
ATOM 3066 O O . ILE A 1 393 ? 21.936 18.541 -1.697 1.00 78.56 393 ILE A O 1
ATOM 3070 N N . LEU A 1 394 ? 21.724 16.515 -0.751 1.00 75.19 394 LEU A N 1
ATOM 3071 C CA . LEU A 1 394 ? 23.161 16.234 -0.665 1.00 75.19 394 LEU A CA 1
ATOM 3072 C C . LEU A 1 394 ? 23.754 15.639 -1.947 1.00 75.19 394 LEU A C 1
ATOM 3074 O O . LEU A 1 394 ? 24.970 15.708 -2.132 1.00 75.19 394 LEU A O 1
ATOM 3078 N N . MET A 1 395 ? 22.938 15.076 -2.845 1.00 66.19 395 MET A N 1
ATOM 3079 C CA . MET A 1 395 ? 23.450 14.489 -4.084 1.00 66.19 395 MET A CA 1
ATOM 3080 C C . MET A 1 395 ? 24.001 15.555 -5.030 1.00 66.19 395 MET A C 1
ATOM 3082 O O . MET A 1 395 ? 23.261 16.316 -5.658 1.00 66.19 395 MET A O 1
ATOM 3086 N N . ARG A 1 396 ? 25.325 15.594 -5.171 1.00 58.22 396 ARG A N 1
ATOM 3087 C CA . ARG A 1 396 ? 25.996 16.367 -6.218 1.00 58.22 396 ARG A CA 1
ATOM 3088 C C . ARG A 1 396 ? 26.155 15.493 -7.462 1.00 58.22 396 ARG A C 1
ATOM 3090 O O . ARG A 1 396 ? 26.453 14.310 -7.306 1.00 58.22 396 ARG A O 1
ATOM 3097 N N . PRO A 1 397 ? 25.967 16.046 -8.674 1.00 54.66 397 PRO A N 1
ATOM 3098 C CA . PRO A 1 397 ? 26.265 15.300 -9.886 1.00 54.66 397 PRO A CA 1
ATOM 3099 C C . PRO A 1 397 ? 27.735 14.853 -9.841 1.00 54.66 397 PRO A C 1
ATOM 3101 O O . PRO A 1 397 ? 28.592 15.655 -9.443 1.00 54.66 397 PRO A O 1
ATOM 3104 N N . PRO A 1 398 ? 28.049 13.599 -10.209 1.00 48.97 398 PRO A N 1
ATOM 3105 C CA . PRO A 1 398 ? 29.435 13.187 -10.362 1.00 48.97 398 PRO A CA 1
ATOM 3106 C C . PRO A 1 398 ? 30.099 14.119 -11.380 1.00 48.97 398 PRO A C 1
ATOM 3108 O O . PRO A 1 398 ? 29.554 14.368 -12.458 1.00 48.97 398 PRO A O 1
ATOM 3111 N N . LYS A 1 399 ? 31.256 14.691 -11.023 1.00 40.12 399 LYS A N 1
ATOM 3112 C CA . LYS A 1 399 ? 32.051 15.464 -11.980 1.00 40.12 399 LYS A CA 1
ATOM 3113 C C . LYS A 1 399 ? 32.463 14.503 -13.090 1.00 40.12 399 LYS A C 1
ATOM 3115 O O . LYS A 1 399 ? 33.173 13.539 -12.821 1.00 40.12 399 LYS A O 1
ATOM 3120 N N . TYR A 1 400 ? 32.006 14.767 -14.308 1.00 36.19 400 TYR A N 1
ATOM 3121 C CA . TYR A 1 400 ? 32.460 14.060 -15.496 1.00 36.19 400 TYR A CA 1
ATOM 3122 C C . TYR A 1 400 ? 33.976 14.284 -15.598 1.00 36.19 400 TYR A C 1
ATOM 3124 O O . TYR A 1 400 ? 34.414 15.404 -15.862 1.00 36.19 400 TYR A O 1
ATOM 3132 N N . GLN A 1 401 ? 34.791 13.266 -15.310 1.00 32.56 401 GLN A N 1
ATOM 3133 C CA . GLN A 1 401 ? 36.202 13.294 -15.690 1.00 32.56 401 GLN A CA 1
ATOM 3134 C C . GLN A 1 401 ? 36.233 13.135 -17.210 1.00 32.56 401 GLN A C 1
ATOM 3136 O O . GLN A 1 401 ? 36.189 12.027 -17.735 1.00 32.56 401 GLN A O 1
ATOM 3141 N N . GLY A 1 402 ? 36.216 14.266 -17.915 1.00 31.06 402 GLY A N 1
ATOM 3142 C CA . GLY A 1 402 ? 36.520 14.301 -19.335 1.00 31.06 402 GLY A CA 1
ATOM 3143 C C . GLY A 1 402 ? 37.938 13.784 -19.542 1.00 31.06 402 GLY A C 1
ATOM 3144 O O . GLY A 1 402 ? 38.878 14.265 -18.909 1.00 31.06 402 GLY A O 1
ATOM 3145 N N . SER A 1 403 ? 38.084 12.777 -20.398 1.00 31.50 403 SER A N 1
ATOM 3146 C CA . SER A 1 403 ? 39.387 12.368 -20.898 1.00 31.50 403 SER A CA 1
ATOM 3147 C C . SER A 1 403 ? 40.030 13.536 -21.647 1.00 31.50 403 SER A C 1
ATOM 3149 O O . SER A 1 403 ? 39.412 14.056 -22.572 1.00 31.50 403 SER A O 1
ATOM 3151 N N . GLY A 1 404 ? 41.254 13.886 -21.251 1.00 36.12 404 GLY A N 1
ATOM 3152 C CA . GLY A 1 404 ? 42.310 14.486 -22.073 1.00 36.12 404 GLY A CA 1
ATOM 3153 C C . GLY A 1 404 ? 41.926 15.629 -23.015 1.00 36.12 404 GLY A C 1
ATOM 3154 O O . GLY A 1 404 ? 41.445 15.397 -24.120 1.00 36.12 404 GLY A O 1
ATOM 3155 N N . GLY A 1 405 ? 42.275 16.847 -22.619 1.00 30.86 405 GLY A N 1
ATOM 3156 C CA . GLY A 1 405 ? 42.342 18.006 -23.502 1.00 30.86 405 GLY A CA 1
ATOM 3157 C C . GLY A 1 405 ? 42.805 19.214 -22.706 1.00 30.86 405 GLY A C 1
ATOM 3158 O O . GLY A 1 405 ? 42.087 19.668 -21.824 1.00 30.86 405 GLY A O 1
ATOM 3159 N N . ASP A 1 406 ? 44.032 19.639 -22.973 1.00 37.84 406 ASP A N 1
ATOM 3160 C CA . ASP A 1 406 ? 44.793 20.665 -22.268 1.00 37.84 406 ASP A CA 1
ATOM 3161 C C . ASP A 1 406 ? 44.046 22.001 -22.129 1.00 37.84 406 ASP A C 1
ATOM 3163 O O . ASP A 1 406 ? 43.536 22.536 -23.110 1.00 37.84 406 ASP A O 1
ATOM 3167 N N . GLU A 1 407 ? 44.064 22.585 -20.929 1.00 33.22 407 GLU A N 1
ATOM 3168 C CA . GLU A 1 407 ? 43.909 24.030 -20.758 1.00 33.22 407 GLU A CA 1
ATOM 3169 C C . GLU A 1 407 ? 44.866 24.512 -19.660 1.00 33.22 407 GLU A C 1
ATOM 3171 O O . GLU A 1 407 ? 44.810 24.094 -18.500 1.00 33.22 407 GLU A O 1
ATOM 3176 N N . GLU A 1 408 ? 45.810 25.339 -20.104 1.00 32.50 408 GLU A N 1
ATOM 3177 C CA . GLU A 1 408 ? 46.910 25.934 -19.358 1.00 32.50 408 GLU A CA 1
ATOM 3178 C C . GLU A 1 408 ? 46.420 26.753 -18.156 1.00 32.50 408 GLU A C 1
ATOM 3180 O O . GLU A 1 408 ? 45.529 27.599 -18.251 1.00 32.50 408 GLU A O 1
ATOM 3185 N N . ALA A 1 409 ? 47.074 26.539 -17.016 1.00 33.16 409 ALA A N 1
ATOM 3186 C CA . ALA A 1 409 ? 47.034 27.456 -15.888 1.00 33.16 409 ALA A CA 1
ATOM 3187 C C . ALA A 1 409 ? 47.742 28.773 -16.266 1.00 33.16 409 ALA A C 1
ATOM 3189 O O . ALA A 1 409 ? 48.839 28.714 -16.828 1.00 33.16 409 ALA A O 1
ATOM 3190 N N . PRO A 1 410 ? 47.209 29.964 -15.928 1.00 33.19 410 PRO A N 1
ATOM 3191 C CA . PRO A 1 410 ? 48.001 31.175 -16.037 1.00 33.19 410 PRO A CA 1
ATOM 3192 C C . PRO A 1 410 ? 49.020 31.194 -14.894 1.00 33.19 410 PRO A C 1
ATOM 3194 O O . PRO A 1 410 ? 48.669 31.127 -13.716 1.00 33.19 410 PRO A O 1
ATOM 3197 N N . ALA A 1 411 ? 50.289 31.239 -15.290 1.00 33.00 411 ALA A N 1
ATOM 3198 C CA . ALA A 1 411 ? 51.455 31.285 -14.428 1.00 33.00 411 ALA A CA 1
ATOM 3199 C C . ALA A 1 411 ? 51.445 32.506 -13.495 1.00 33.00 411 ALA A C 1
ATOM 3201 O O . ALA A 1 411 ? 51.225 33.641 -13.923 1.00 33.00 411 ALA A O 1
ATOM 3202 N N . GLU A 1 412 ? 51.756 32.255 -12.225 1.00 35.84 412 GLU A N 1
ATOM 3203 C CA . GLU A 1 412 ? 52.290 33.256 -11.310 1.00 35.84 412 GLU A CA 1
ATOM 3204 C C . GLU A 1 412 ? 53.675 33.689 -11.821 1.00 35.84 412 GLU A C 1
ATOM 3206 O O . GLU A 1 412 ? 54.549 32.855 -12.059 1.00 35.84 412 GLU A O 1
ATOM 3211 N N . GLY A 1 413 ? 53.847 34.994 -12.034 1.00 33.38 413 GLY A N 1
ATOM 3212 C CA . GLY A 1 413 ? 55.109 35.630 -12.398 1.00 33.38 413 GLY A CA 1
ATOM 3213 C C . GLY A 1 413 ? 55.496 36.640 -11.325 1.00 33.38 413 GLY A C 1
ATOM 3214 O O . GLY A 1 413 ? 54.807 37.637 -11.124 1.00 33.38 413 GLY A O 1
ATOM 3215 N N . GLU A 1 414 ? 56.568 36.298 -10.627 1.00 33.78 414 GLU A N 1
ATOM 3216 C CA . GLU A 1 414 ? 57.246 36.967 -9.521 1.00 33.78 414 GLU A CA 1
ATOM 3217 C C . GLU A 1 414 ? 57.810 38.377 -9.820 1.00 33.78 414 GLU A C 1
ATOM 3219 O O . GLU A 1 414 ? 57.968 38.776 -10.969 1.00 33.78 414 GLU A O 1
ATOM 3224 N N . GLU A 1 415 ? 58.206 39.039 -8.719 1.00 34.06 415 GLU A N 1
ATOM 3225 C CA . GLU A 1 415 ? 59.127 40.188 -8.585 1.00 34.06 415 GLU A CA 1
ATOM 3226 C C . GLU A 1 415 ? 58.592 41.584 -8.984 1.00 34.06 415 GLU A C 1
ATOM 3228 O O . GLU A 1 415 ? 58.106 41.828 -10.075 1.00 34.06 415 GLU A O 1
ATOM 3233 N N . GLY A 1 416 ? 58.634 42.630 -8.155 1.00 29.86 416 GLY A N 1
ATOM 3234 C CA . GLY A 1 416 ? 59.512 42.888 -7.020 1.00 29.86 416 GLY A CA 1
ATOM 3235 C C . GLY A 1 416 ? 60.254 44.214 -7.217 1.00 29.86 416 GLY A C 1
ATOM 3236 O O . GLY A 1 416 ? 61.402 44.214 -7.624 1.00 29.86 416 GLY A O 1
ATOM 3237 N N . GLY A 1 417 ? 59.611 45.333 -6.857 1.00 29.34 417 GLY A N 1
ATOM 3238 C CA . GLY A 1 417 ? 60.289 46.517 -6.308 1.00 29.34 417 GLY A CA 1
ATOM 3239 C C . GLY A 1 417 ? 60.846 47.590 -7.259 1.00 29.34 417 GLY A C 1
ATOM 3240 O O . GLY A 1 417 ? 61.747 47.351 -8.050 1.00 29.34 417 GLY A O 1
ATOM 3241 N N . GLY A 1 418 ? 60.436 48.839 -6.999 1.00 30.39 418 GLY A N 1
ATOM 3242 C CA . GLY A 1 418 ? 61.404 49.938 -6.883 1.00 30.39 418 GLY A CA 1
ATOM 3243 C C . GLY A 1 418 ? 61.250 51.150 -7.808 1.00 30.39 418 GLY A C 1
ATOM 3244 O O . GLY A 1 418 ? 61.935 51.236 -8.813 1.00 30.39 418 GLY A O 1
ATOM 3245 N N . GLY A 1 419 ? 60.504 52.159 -7.339 1.00 30.34 419 GLY A N 1
ATOM 3246 C CA . GLY A 1 419 ? 61.075 53.500 -7.124 1.00 30.34 419 GLY A CA 1
ATOM 3247 C C . GLY A 1 419 ? 60.971 54.568 -8.226 1.00 30.34 419 GLY A C 1
ATOM 3248 O O . GLY A 1 419 ? 61.674 54.485 -9.220 1.00 30.34 419 GLY A O 1
ATOM 3249 N N . ALA A 1 420 ? 60.238 55.643 -7.876 1.00 34.22 420 ALA A N 1
ATOM 3250 C CA . ALA A 1 420 ? 60.386 57.061 -8.276 1.00 34.22 420 ALA A CA 1
ATOM 3251 C C . ALA A 1 420 ? 60.186 57.400 -9.780 1.00 34.22 420 ALA A C 1
ATOM 3253 O O . ALA A 1 420 ? 60.497 56.615 -10.655 1.00 34.22 420 ALA A O 1
ATOM 3254 N N . ASP A 1 421 ? 59.646 58.541 -10.209 1.00 33.50 421 ASP A N 1
ATOM 3255 C CA . ASP A 1 421 ? 59.624 59.884 -9.640 1.00 33.50 421 ASP A CA 1
ATOM 3256 C C . ASP A 1 421 ? 58.571 60.750 -10.380 1.00 33.50 421 ASP A C 1
ATOM 3258 O O . ASP A 1 421 ? 58.239 60.480 -11.531 1.00 33.50 421 ASP A O 1
ATOM 3262 N N . GLY A 1 422 ? 58.111 61.814 -9.716 1.00 32.19 422 GLY A N 1
ATOM 3263 C CA . GLY A 1 422 ? 57.880 63.135 -10.312 1.00 32.19 422 GLY A CA 1
ATOM 3264 C C . GLY A 1 422 ? 56.772 63.386 -11.351 1.00 32.19 422 GLY A C 1
ATOM 3265 O O . GLY A 1 422 ? 56.958 63.177 -12.541 1.00 32.19 422 GLY A O 1
ATOM 3266 N N . GLY A 1 423 ? 55.747 64.140 -10.927 1.00 30.70 423 GLY A N 1
ATOM 3267 C CA . GLY A 1 423 ? 55.567 65.487 -11.497 1.00 30.70 423 GLY A CA 1
ATOM 3268 C C . GLY A 1 423 ? 54.427 65.757 -12.497 1.00 30.70 423 GLY A C 1
ATOM 3269 O O . GLY A 1 423 ? 54.585 65.565 -13.691 1.00 30.70 423 GLY A O 1
ATOM 3270 N N . ALA A 1 424 ? 53.388 66.419 -11.973 1.00 33.66 424 ALA A N 1
ATOM 3271 C CA . ALA A 1 424 ? 52.768 67.656 -12.485 1.00 33.66 424 ALA A CA 1
ATOM 3272 C C . ALA A 1 424 ? 51.918 67.693 -13.782 1.00 33.66 424 ALA A C 1
ATOM 3274 O O . ALA A 1 424 ? 52.381 67.379 -14.870 1.00 33.66 424 ALA A O 1
ATOM 3275 N N . ALA A 1 425 ? 50.758 68.356 -13.607 1.00 37.53 425 ALA A N 1
ATOM 3276 C CA . ALA A 1 425 ? 49.944 69.123 -14.569 1.00 37.53 425 ALA A CA 1
ATOM 3277 C C . ALA A 1 425 ? 49.193 68.306 -15.646 1.00 37.53 425 ALA A C 1
ATOM 3279 O O . ALA A 1 425 ? 49.757 67.418 -16.265 1.00 37.53 425 ALA A O 1
ATOM 3280 N N . ALA A 1 426 ? 47.916 68.547 -15.950 1.00 35.66 426 ALA A N 1
ATOM 3281 C CA . ALA A 1 426 ? 46.991 69.639 -15.642 1.00 35.66 426 ALA A CA 1
ATOM 3282 C C . ALA A 1 426 ? 45.544 69.117 -15.619 1.00 35.66 426 ALA A C 1
ATOM 3284 O O . ALA A 1 426 ? 45.310 68.030 -16.196 1.00 35.66 426 ALA A O 1
#

Sequence (426 aa):
MLGSNPAPPPNKTLYYELLGVPKDASPDDIKKAWRKAALRLHPDKNQNDPEAESRFKVVKEAYEVLSNPEKRRYYDSDGEEGLKMKEALDTMDLNMVMMAFASSGWGFRTLFLITLIVVFMALLLPLIFLIIKVDGTVAWGWPAVLAPVFCFISVAICCSCCIIVKPPPGEGSGVLKVLERSVPFFVTACWLSFVAVLSVWLEGSLPIPFTVVCIPLYVYEAVGLVNMLSSLTRKAYAAQQEEYKEGFLFQSYPEYVMHLIFIKVLRIVQLALIVAKIQSNASISWWVVGVPAWIGAAYAVLRMILRCKRLRSDPEHQRAEPLRATDDDRENNAGDSMQSICTQCICALPVFIFLLLLAARLESELPGSLALIFIPIFITVGCAFVIGCGSTILMRPPKYQGSGGDEEAPAEGEEGGGGADGGAAA

pLDDT: mean 75.19, std 17.99, range [29.34, 94.12]

Secondary structure (DSSP, 8-state):
----PPPPPP-TTHHHHHHT--TT--HHHHHHHHHHHHHHS-GGG-TT-HHHHHHHHHHHHHHHHHHSHHHHHHHHHHHHHHHHHHHHHH---HHHHHHHHHHS-HHHHHHHHHHHHHHHHHHHHHHHHHHHHHTTS----HHHHTHHHHHHHHHHHHHHHHHHHSPPTT----HHHHHHHHHHHHHHHHHHHHHHHHHHHHTT-----HHHHTHHHHHHHHHHHHHHHHHTSHHHHHHHHHHT-SS-SSSSHHHHHHHHHHHHHHHHHHHHHHHHHHHHSSSS-HHHHTHHHHHHHHHHHHHHHHHHHHHHH-TTTTTSS-TT--HHHHHHHHHHHHHHHHHHHHHHHHHHHHHHHHHHHHTT---S-THHHHHHHHHHHHHHHHHHHHHHHH-PPPP--------PPPPP--------------

Foldseek 3Di:
DDDDDDDDDQPLCVLCVLLVHDLPDDLVSLVVSLVVLCVVLPCVVPVPDPVSVVSNVSNVVSSVQCNDPVSSVQSNPPNPVSNVVVCCVLPPPVVVVLLCLLPDDPVVLVVLLVVLVLVLCLPVQLVVLVQCVVVVVDDDQLCVSCVSVLVVLVVQLVVLVVCLVDPDPPDDPDPVVSVVSCLSNLLSVLVNQLSVLVRCVVNVNDPDQVVVSCVSVVVNLVVVLVVLVVCPPPVNQVVVQVVPPPDDLDPGPVRVSVLVNLLSVLVVQLVVLVSVCVVVVDDDALVRSCVSVVVNLVVVVVSLVVLVVVVVPCPCVVVPPDPPQDVVNSVVVVVVSVVVSVVCCLPRVLVVQLSVLVSCVVNVVDDDGPVVSCVSVCVSSVVVSCVSVCSSPVSHNPPPPDPDDDDDDPDDDDDDDDDDDDDDDD